Protein AF-A0A916U3W5-F1 (afdb_monomer_lite)

Radius of gyration: 38.86 Å; chains: 1; bounding box: 84×56×97 Å

Organism: NCBI:txid1494448

Foldseek 3Di:
DLVVLCVVLVVDDPPDDDDPVSSVVLVVLLLVVLVVCCVVVLAVDNDPVPDDPQLVVLSSQLSNLVCQVVVVHDRDVVSNVVSSVSSSLVRLLPVQPDNFLLNLLQVVCVVVVNHDPVRGSVNLVVLLVVLLVVCVVQQLANQPDRVSDDPQLSVLSSVSSNCVVPVVSDDPVNNVVSSVVSSVVRQVVQAPPDFLLNLLLVLCVVLVNNGSVSGSVVLQVLLVVQQVVCVVVVLDHAPHRVSDDPQLSVLSSLCSNCVVPVVSHDPVSNVVSSVSSSVVRVVVVVLVVLLLLLVCLVVVDDPVRSVVVDDVVVSQVSLVVLQVVLCVVLPFFDDPGPVSDDPVLVVLSSQLSNCVSVVNPVSVVVSSVVVNVVVVVDVPRDGDDDPVPDDDDPDDDDDDDD

pLDDT: mean 79.85, std 15.31, range [28.69, 97.62]

Sequence (402 aa):
MAAAALRDLLVLDAADTPAHEDMAVATARAGTVAAELVARRIWAAGDPDAIGDDCFEPFVAVVVEHLRAQFGGQDNPQARADAEGRLARIDRLSRGGTPGLAAAVLERLESLGLSTEALDATAIGAIVPQVLADLAARRIAAIAAEGAMSAAQRPHIVTLVAARAQPKAYDAAAIALVEGQLAELTRRDRTPASGLAKAVLERLDAAGAGTAAIDYAAVAGAVQGVLDELAARRIVAIADEAAVSGAQTPALVTLIAARMLPRAVDPAAVQAAEQALSDIARLDRSVATALVRGILGRLRLSYPQALAVADAQFVADAMQDILDDLSARLENVYIPDVDSVPQGWTAELTRFAAASIAGDRDGMAASERQFKLMAAKAPSLLPLEDPDGDRADPGGHFWDYR

Structure (mmCIF, N/CA/C/O backbone):
data_AF-A0A916U3W5-F1
#
_entry.id   AF-A0A916U3W5-F1
#
loop_
_atom_site.group_PDB
_atom_site.id
_atom_site.type_symbol
_atom_site.label_atom_id
_atom_site.label_alt_id
_atom_site.label_comp_id
_atom_site.label_asym_id
_atom_site.label_entity_id
_atom_site.label_seq_id
_atom_site.pdbx_PDB_ins_code
_atom_site.Cartn_x
_atom_site.Cartn_y
_atom_site.Cartn_z
_atom_site.occupancy
_atom_site.B_iso_or_equiv
_atom_site.auth_seq_id
_atom_site.auth_comp_id
_atom_site.auth_asym_id
_atom_site.auth_atom_id
_atom_site.pdbx_PDB_model_num
ATOM 1 N N . MET A 1 1 ? -8.343 0.272 41.793 1.00 83.38 1 MET A N 1
ATOM 2 C CA . MET A 1 1 ? -9.682 0.557 41.234 1.00 83.38 1 MET A CA 1
ATOM 3 C C . MET A 1 1 ? -10.682 0.988 42.317 1.00 83.38 1 MET A C 1
ATOM 5 O O . MET A 1 1 ? -11.069 2.146 42.281 1.00 83.38 1 MET A O 1
ATOM 9 N N . ALA A 1 2 ? -11.021 0.171 43.328 1.00 80.81 2 ALA A N 1
ATOM 10 C CA . ALA A 1 2 ? -12.025 0.534 44.353 1.00 80.81 2 ALA A CA 1
ATOM 11 C C . ALA A 1 2 ? -11.744 1.874 45.071 1.00 80.81 2 ALA A C 1
ATOM 13 O O . ALA A 1 2 ? -12.625 2.720 45.184 1.00 80.81 2 ALA A O 1
ATOM 14 N N . ALA A 1 3 ? -10.487 2.121 45.455 1.00 80.31 3 ALA A N 1
ATOM 15 C CA . ALA A 1 3 ? -10.082 3.396 46.052 1.00 80.31 3 ALA A CA 1
ATOM 16 C C . ALA A 1 3 ? -10.204 4.599 45.093 1.00 80.31 3 ALA A C 1
ATOM 18 O O . ALA A 1 3 ? -10.403 5.713 45.556 1.00 80.31 3 ALA A O 1
ATOM 19 N N . ALA A 1 4 ? -10.076 4.395 43.776 1.00 79.94 4 ALA A N 1
ATOM 20 C CA . ALA A 1 4 ? -10.269 5.460 42.789 1.00 79.94 4 ALA A CA 1
ATOM 21 C C . ALA A 1 4 ? -11.759 5.803 42.648 1.00 79.94 4 ALA A C 1
ATOM 23 O O . ALA A 1 4 ? -12.117 6.970 42.722 1.00 79.94 4 ALA A O 1
ATOM 24 N N . ALA A 1 5 ? -12.629 4.788 42.585 1.00 78.69 5 ALA A N 1
ATOM 25 C CA . ALA A 1 5 ? -14.077 4.995 42.551 1.00 78.69 5 ALA A CA 1
ATOM 26 C C . ALA A 1 5 ? -14.596 5.738 43.798 1.00 78.69 5 ALA A C 1
ATOM 28 O O . ALA A 1 5 ? -15.415 6.643 43.682 1.00 78.69 5 ALA A O 1
ATOM 29 N N . LEU A 1 6 ? -14.094 5.404 44.994 1.00 82.06 6 LEU A N 1
ATOM 30 C CA . LEU A 1 6 ? -14.481 6.101 46.230 1.00 82.06 6 LEU A CA 1
ATOM 31 C C . LEU A 1 6 ? -14.012 7.566 46.271 1.00 82.06 6 LEU A C 1
ATOM 33 O O . LEU A 1 6 ? -14.724 8.413 46.809 1.00 82.06 6 LEU A O 1
ATOM 37 N N . ARG A 1 7 ? -12.849 7.881 45.681 1.00 83.69 7 ARG A N 1
ATOM 38 C CA . ARG A 1 7 ? -12.382 9.271 45.531 1.00 83.69 7 ARG A CA 1
ATOM 39 C C . ARG A 1 7 ? -13.245 10.055 44.545 1.00 83.69 7 ARG A C 1
ATOM 41 O O . ARG A 1 7 ? -13.630 11.178 44.850 1.00 83.69 7 ARG A O 1
ATOM 48 N N . ASP A 1 8 ? -13.596 9.457 43.409 1.00 79.62 8 ASP A N 1
ATOM 49 C CA . ASP A 1 8 ? -14.432 10.105 42.387 1.00 79.62 8 ASP A CA 1
ATOM 50 C C . ASP A 1 8 ? -15.873 10.345 42.867 1.00 79.62 8 ASP A C 1
ATOM 52 O O . ASP A 1 8 ? -16.529 11.291 42.434 1.00 79.62 8 ASP A O 1
ATOM 56 N N . LEU A 1 9 ? -16.358 9.539 43.817 1.00 77.88 9 LEU A N 1
ATOM 57 C CA . LEU A 1 9 ? -17.631 9.761 44.510 1.00 77.88 9 LEU A CA 1
ATOM 58 C C . LEU A 1 9 ? -17.597 10.926 45.515 1.00 77.88 9 LEU A C 1
ATOM 60 O O . LEU A 1 9 ? -18.638 11.233 46.095 1.00 77.88 9 LEU A O 1
ATOM 64 N N . LEU A 1 10 ? -16.439 11.567 45.732 1.00 76.00 10 LEU A N 1
ATOM 65 C CA . LEU A 1 10 ? -16.220 12.615 46.741 1.00 76.00 10 LEU A CA 1
ATOM 66 C C . LEU A 1 10 ? -16.560 12.168 48.175 1.00 76.00 10 LEU A C 1
ATOM 68 O O . LEU A 1 10 ? -16.866 12.990 49.035 1.00 76.00 10 LEU A O 1
ATOM 72 N N . VAL A 1 11 ? -16.511 10.860 48.441 1.00 64.62 11 VAL A N 1
ATOM 73 C CA . VAL A 1 11 ? -16.729 10.282 49.780 1.00 64.62 11 VAL A CA 1
ATOM 74 C C . VAL A 1 11 ? -15.457 10.389 50.636 1.00 64.62 11 VAL A C 1
ATOM 76 O O . VAL A 1 11 ? -15.516 10.265 51.855 1.00 64.62 11 VAL A O 1
ATOM 79 N N . LEU A 1 12 ? -14.310 10.653 50.004 1.00 63.59 12 LEU A N 1
ATOM 80 C CA . LEU A 1 12 ? -13.001 10.807 50.636 1.00 63.59 12 LEU A CA 1
ATOM 81 C C . LEU A 1 12 ? -12.312 12.064 50.107 1.00 63.59 12 LEU A C 1
ATOM 83 O O . LEU A 1 12 ? -12.302 12.292 48.894 1.00 63.59 12 LEU A O 1
ATOM 87 N N . ASP A 1 13 ? -11.669 12.826 50.992 1.00 58.72 13 ASP A N 1
ATOM 88 C CA . ASP A 1 13 ? -10.701 13.834 50.566 1.00 58.72 13 ASP A CA 1
ATOM 89 C C . ASP A 1 13 ? -9.473 13.151 49.938 1.00 58.72 13 ASP A C 1
ATOM 91 O O . ASP A 1 13 ? -9.160 11.991 50.213 1.00 58.72 13 ASP A O 1
ATOM 95 N N . ALA A 1 14 ? -8.723 13.878 49.102 1.00 58.94 14 ALA A N 1
ATOM 96 C CA . ALA A 1 14 ? -7.578 13.328 48.363 1.00 58.94 14 ALA A CA 1
ATOM 97 C C . ALA A 1 14 ? -6.478 12.701 49.255 1.00 58.94 14 ALA A C 1
ATOM 99 O O . ALA A 1 14 ? -5.649 11.943 48.749 1.00 58.94 14 ALA A O 1
ATOM 100 N N . ALA A 1 15 ? -6.465 13.017 50.556 1.00 61.41 15 ALA A N 1
ATOM 101 C CA . ALA A 1 15 ? -5.512 12.514 51.545 1.00 61.41 15 ALA A CA 1
ATOM 102 C C . ALA A 1 15 ? -6.074 11.416 52.471 1.00 61.41 15 ALA A C 1
ATOM 104 O O . ALA A 1 15 ? -5.302 10.822 53.228 1.00 61.41 15 ALA A O 1
ATOM 105 N N . ASP A 1 16 ? -7.377 11.124 52.418 1.00 75.19 16 ASP A N 1
ATOM 106 C CA . ASP A 1 16 ? -8.008 10.193 53.351 1.00 75.19 16 ASP A CA 1
ATOM 107 C C . ASP A 1 16 ? -7.876 8.735 52.905 1.00 75.19 16 ASP A C 1
ATOM 109 O O . ASP A 1 16 ? -7.964 8.383 51.724 1.00 75.19 16 ASP A O 1
ATOM 113 N N . THR A 1 17 ? -7.666 7.856 53.888 1.00 76.19 17 THR A N 1
ATOM 114 C CA . THR A 1 17 ? -7.691 6.411 53.659 1.00 76.19 17 THR A CA 1
ATOM 115 C C . THR A 1 17 ? -9.141 5.931 53.745 1.00 76.19 17 THR A C 1
ATOM 117 O O . THR A 1 17 ? -9.770 6.148 54.782 1.00 76.19 17 THR A O 1
ATOM 120 N N . PRO A 1 18 ? -9.674 5.268 52.703 1.00 77.94 18 PRO A N 1
ATOM 121 C CA . PRO A 1 18 ? -11.016 4.701 52.737 1.00 77.94 18 PRO A CA 1
ATOM 122 C C . PRO A 1 18 ? -11.234 3.806 53.961 1.00 77.94 18 PRO A C 1
ATOM 124 O O . PRO A 1 18 ? -10.348 3.018 54.312 1.00 77.94 18 PRO A O 1
ATOM 127 N N . ALA A 1 19 ? -12.427 3.844 54.559 1.00 84.44 19 ALA A N 1
ATOM 128 C CA . ALA A 1 19 ? -12.794 2.835 55.543 1.00 84.44 19 ALA A CA 1
ATOM 129 C C . ALA A 1 19 ? -12.775 1.440 54.892 1.00 84.44 19 ALA A C 1
ATOM 131 O O . ALA A 1 19 ? -13.140 1.261 53.726 1.00 84.44 19 ALA A O 1
ATOM 132 N N . HIS A 1 20 ? -12.348 0.430 55.653 1.00 85.19 20 HIS A N 1
ATOM 133 C CA . HIS A 1 20 ? -12.257 -0.947 55.158 1.00 85.19 20 HIS A CA 1
ATOM 134 C C . HIS A 1 20 ? -13.612 -1.469 54.646 1.00 85.19 20 HIS A C 1
ATOM 136 O O . HIS A 1 20 ? -13.668 -2.197 53.655 1.00 85.19 20 HIS A O 1
ATOM 142 N N . GLU A 1 21 ? -14.706 -1.077 55.301 1.00 85.88 21 GLU A N 1
ATOM 143 C CA . GLU A 1 21 ? -16.070 -1.447 54.911 1.00 85.88 21 GLU A CA 1
ATOM 144 C C . GLU A 1 21 ? -16.449 -0.860 53.542 1.00 85.88 21 GLU A C 1
ATOM 146 O O . GLU A 1 21 ? -16.897 -1.603 52.666 1.00 85.88 21 GLU A O 1
ATOM 151 N N . ASP A 1 22 ? -16.166 0.422 53.300 1.00 85.62 22 ASP A N 1
ATOM 152 C CA . ASP A 1 22 ? -16.447 1.084 52.017 1.00 85.62 22 ASP A CA 1
ATOM 153 C C . ASP A 1 22 ? -15.633 0.473 50.869 1.00 85.62 22 ASP A C 1
ATOM 155 O O . ASP A 1 22 ? -16.146 0.258 49.768 1.00 85.62 22 ASP A O 1
ATOM 159 N N . MET A 1 23 ? -14.371 0.118 51.131 1.00 87.00 23 MET A N 1
ATOM 160 C CA . MET A 1 23 ? -13.519 -0.585 50.165 1.00 87.00 23 MET A CA 1
ATOM 161 C C . MET A 1 23 ? -14.067 -1.958 49.799 1.00 87.00 23 MET A C 1
ATOM 163 O O . MET A 1 23 ? -14.039 -2.332 48.623 1.00 87.00 23 MET A O 1
ATOM 167 N N . ALA A 1 24 ? -14.570 -2.709 50.781 1.00 88.50 24 ALA A N 1
ATOM 168 C CA . ALA A 1 24 ? -15.181 -4.010 50.540 1.00 88.50 24 ALA A CA 1
ATOM 169 C C . ALA A 1 24 ? -16.447 -3.873 49.676 1.00 88.50 24 ALA A C 1
ATOM 171 O O . ALA A 1 24 ? -16.615 -4.626 48.714 1.00 88.50 24 ALA A O 1
ATOM 172 N N . VAL A 1 25 ? -17.288 -2.868 49.954 1.00 89.81 25 VAL A N 1
ATOM 173 C CA . VAL A 1 25 ? -18.490 -2.564 49.158 1.00 89.81 25 VAL A CA 1
ATOM 174 C C . VAL A 1 25 ? -18.124 -2.184 47.721 1.00 89.81 25 VAL A C 1
ATOM 176 O O . VAL A 1 25 ? -18.669 -2.764 46.778 1.00 89.81 25 VAL A O 1
ATOM 179 N N . ALA A 1 26 ? -17.174 -1.264 47.533 1.00 89.62 26 ALA A N 1
ATOM 180 C CA . ALA A 1 26 ? -16.747 -0.824 46.206 1.00 89.62 26 ALA A CA 1
ATOM 181 C C . ALA A 1 26 ? -16.114 -1.963 45.388 1.00 89.62 26 ALA A C 1
ATOM 183 O O . ALA A 1 26 ? -16.404 -2.108 44.201 1.00 89.62 26 ALA A O 1
ATOM 184 N N . THR A 1 27 ? -15.309 -2.817 46.027 1.00 91.69 27 THR A N 1
ATOM 185 C CA . THR A 1 27 ? -14.685 -3.986 45.383 1.00 91.69 27 THR A CA 1
ATOM 186 C C . THR A 1 27 ? -15.734 -5.008 44.942 1.00 91.69 27 THR A C 1
ATOM 188 O O . THR A 1 27 ? -15.736 -5.437 43.788 1.00 91.69 27 THR A O 1
ATOM 191 N N . ALA A 1 28 ? -16.678 -5.358 45.822 1.00 91.88 28 ALA A N 1
ATOM 192 C CA . ALA A 1 28 ? -17.758 -6.286 45.489 1.00 91.88 28 ALA A CA 1
ATOM 193 C C . ALA A 1 28 ? -18.651 -5.746 44.359 1.00 91.88 28 ALA A C 1
ATOM 195 O O . ALA A 1 28 ? -19.045 -6.488 43.451 1.00 91.88 28 ALA A O 1
ATOM 196 N N . ARG A 1 29 ? -18.940 -4.436 44.378 1.00 93.62 29 ARG A N 1
ATOM 197 C CA . ARG A 1 29 ? -19.713 -3.796 43.313 1.00 93.62 29 ARG A CA 1
ATOM 198 C C . ARG A 1 29 ? -18.967 -3.828 41.989 1.00 93.62 29 ARG A C 1
ATOM 200 O O . ARG A 1 29 ? -19.578 -4.184 40.990 1.00 93.62 29 ARG A O 1
ATOM 207 N N . ALA A 1 30 ? -17.678 -3.511 41.975 1.00 91.94 30 ALA A N 1
ATOM 208 C CA . ALA A 1 30 ? -16.881 -3.558 40.758 1.00 91.94 30 ALA A CA 1
ATOM 209 C C . ALA A 1 30 ? -16.848 -4.957 40.128 1.00 91.94 30 ALA A C 1
ATOM 211 O O . ALA A 1 30 ? -17.018 -5.074 38.919 1.00 91.94 30 ALA A O 1
ATOM 212 N N . GLY A 1 31 ? -16.728 -6.019 40.936 1.00 92.12 31 GLY A N 1
ATOM 213 C CA . GLY A 1 31 ? -16.844 -7.397 40.443 1.00 92.12 31 GLY A CA 1
ATOM 214 C C . GLY A 1 31 ? -18.211 -7.694 39.817 1.00 92.12 31 GLY A C 1
ATOM 215 O O . GLY A 1 31 ? -18.292 -8.310 38.757 1.00 92.12 31 GLY A O 1
ATOM 216 N N . THR A 1 32 ? -19.289 -7.192 40.427 1.00 93.56 32 THR A N 1
ATOM 217 C CA . THR A 1 32 ? -20.652 -7.331 39.882 1.00 93.56 32 THR A CA 1
ATOM 218 C C . THR A 1 32 ? -20.805 -6.577 38.558 1.00 93.56 32 THR A C 1
ATOM 220 O O . THR A 1 32 ? -21.295 -7.141 37.585 1.00 93.56 32 THR A O 1
ATOM 223 N N . VAL A 1 33 ? -20.332 -5.330 38.497 1.00 93.81 33 VAL A N 1
ATOM 224 C CA . VAL A 1 33 ? -20.373 -4.490 37.290 1.00 93.81 33 VAL A CA 1
ATOM 225 C C . VAL A 1 33 ? -19.563 -5.121 36.160 1.00 93.81 33 VAL A C 1
ATOM 227 O O . VAL A 1 33 ? -20.058 -5.209 35.043 1.00 93.81 33 VAL A O 1
ATOM 230 N N . ALA A 1 34 ? -18.359 -5.626 36.433 1.00 92.88 34 ALA A N 1
ATOM 231 C CA . ALA A 1 34 ? -17.567 -6.340 35.433 1.00 92.88 34 ALA A CA 1
ATOM 232 C C . ALA A 1 34 ? -18.332 -7.545 34.859 1.00 92.88 34 ALA A C 1
ATOM 234 O O . ALA A 1 34 ? -18.436 -7.686 33.641 1.00 92.88 34 ALA A O 1
ATOM 235 N N . ALA A 1 35 ? -18.946 -8.367 35.717 1.00 91.44 35 ALA A N 1
ATOM 236 C CA . ALA A 1 35 ? -19.753 -9.504 35.278 1.00 91.44 35 ALA A CA 1
ATOM 237 C C . ALA A 1 35 ? -20.972 -9.079 34.434 1.00 91.44 35 ALA A C 1
ATOM 239 O O . ALA A 1 35 ? -21.281 -9.722 33.428 1.00 91.44 35 ALA A O 1
ATOM 240 N N . GLU A 1 36 ? -21.645 -7.984 34.799 1.00 93.25 36 GLU A N 1
ATOM 241 C CA . GLU A 1 36 ? -22.761 -7.416 34.032 1.00 93.25 36 GLU A CA 1
ATOM 242 C C . GLU A 1 36 ? -22.315 -6.892 32.658 1.00 93.25 36 GLU A C 1
ATOM 244 O O . GLU A 1 36 ? -22.971 -7.168 31.649 1.00 93.25 36 GLU A O 1
ATOM 249 N N . LEU A 1 37 ? -21.186 -6.180 32.593 1.00 93.25 37 LEU A N 1
ATOM 250 C CA . LEU A 1 37 ? -20.614 -5.669 31.345 1.00 93.25 37 LEU A CA 1
ATOM 251 C C . LEU A 1 37 ? -20.205 -6.809 30.402 1.00 93.25 37 LEU A C 1
ATOM 253 O O . LEU A 1 37 ? -20.491 -6.734 29.204 1.00 93.25 37 LEU A O 1
ATOM 257 N N . VAL A 1 38 ? -19.619 -7.889 30.932 1.00 90.31 38 VAL A N 1
ATOM 258 C CA . VAL A 1 38 ? -19.312 -9.112 30.168 1.00 90.31 38 VAL A CA 1
ATOM 259 C C . VAL A 1 38 ? -20.588 -9.773 29.654 1.00 90.31 38 VAL A C 1
ATOM 261 O O . VAL A 1 38 ? -20.679 -10.101 28.470 1.00 90.31 38 VAL A O 1
ATOM 264 N N . ALA A 1 39 ? -21.606 -9.934 30.506 1.00 89.06 39 ALA A N 1
ATOM 265 C CA . ALA A 1 39 ? -22.880 -10.540 30.117 1.00 89.06 39 ALA A CA 1
ATOM 266 C C . ALA A 1 39 ? -23.584 -9.746 29.002 1.00 89.06 39 ALA A C 1
ATOM 268 O O . ALA A 1 39 ? -24.162 -10.332 28.084 1.00 89.06 39 ALA A O 1
ATOM 269 N N . ARG A 1 40 ? -23.482 -8.412 29.045 1.00 90.50 40 ARG A N 1
ATOM 270 C CA . ARG A 1 40 ? -23.988 -7.489 28.017 1.00 90.50 40 ARG A CA 1
ATOM 271 C C . ARG A 1 40 ? -23.052 -7.342 26.811 1.00 90.50 40 ARG A C 1
ATOM 273 O O . ARG A 1 40 ? -23.409 -6.641 25.871 1.00 90.50 40 ARG A O 1
ATOM 280 N N . ARG A 1 41 ? -21.893 -8.014 26.808 1.00 84.31 41 ARG A N 1
ATOM 281 C CA . ARG A 1 41 ? -20.854 -7.971 25.758 1.00 84.31 41 ARG A CA 1
ATOM 282 C C . ARG A 1 41 ? -20.244 -6.585 25.512 1.00 84.31 41 ARG A C 1
ATOM 284 O O . ARG A 1 41 ? -19.716 -6.336 24.427 1.00 84.31 41 ARG A O 1
ATOM 291 N N . ILE A 1 42 ? -20.292 -5.714 26.514 1.00 85.56 42 ILE A N 1
ATOM 292 C CA . ILE A 1 42 ? -19.732 -4.356 26.464 1.00 85.56 42 ILE A CA 1
ATOM 293 C C . ILE A 1 42 ? -18.216 -4.400 26.649 1.00 85.56 42 ILE A C 1
ATOM 295 O O . ILE A 1 42 ? -17.491 -3.686 25.970 1.00 85.56 42 ILE A O 1
ATOM 299 N N . TRP A 1 43 ? -17.730 -5.263 27.536 1.00 86.94 43 TRP A N 1
ATOM 300 C CA . TRP A 1 43 ? -16.313 -5.382 27.859 1.00 86.94 43 TRP A CA 1
ATOM 301 C C . TRP A 1 43 ? -15.972 -6.856 28.071 1.00 86.94 43 TRP A C 1
ATOM 303 O O . TRP A 1 43 ? -16.731 -7.565 28.728 1.00 86.94 43 TRP A O 1
ATOM 313 N N . ALA A 1 44 ? -14.898 -7.349 27.452 1.00 80.81 44 ALA A N 1
ATOM 314 C CA . ALA A 1 44 ? -14.602 -8.781 27.412 1.00 80.81 44 ALA A CA 1
ATOM 315 C C . ALA A 1 44 ? -13.775 -9.272 28.611 1.00 80.81 44 ALA A C 1
ATOM 317 O O . ALA A 1 44 ? -13.768 -10.473 28.894 1.00 80.81 44 ALA A O 1
ATOM 318 N N . ALA A 1 45 ? -13.084 -8.376 29.318 1.00 78.81 45 ALA A N 1
ATOM 319 C CA . ALA A 1 45 ? -12.352 -8.744 30.522 1.00 78.81 45 ALA A CA 1
ATOM 320 C C . ALA A 1 45 ? -13.329 -8.898 31.698 1.00 78.81 45 ALA A C 1
ATOM 322 O O . ALA A 1 45 ? -14.004 -7.962 32.106 1.00 78.81 45 ALA A O 1
ATOM 323 N N . GLY A 1 46 ? -13.426 -10.121 32.222 1.00 74.62 46 GLY A N 1
ATOM 324 C CA . GLY A 1 46 ? -14.271 -10.436 33.379 1.00 74.62 46 GLY A CA 1
ATOM 325 C C . GLY A 1 46 ? -13.594 -10.235 34.729 1.00 74.62 46 GLY A C 1
ATOM 326 O O . GLY A 1 46 ? -14.255 -10.386 35.752 1.00 74.62 46 GLY A O 1
ATOM 327 N N . ASP A 1 47 ? -12.301 -9.911 34.731 1.00 82.50 47 ASP A N 1
ATOM 328 C CA . ASP A 1 47 ? -11.515 -9.691 35.940 1.00 82.50 47 ASP A CA 1
ATOM 329 C C . ASP A 1 47 ? -11.227 -8.185 36.130 1.00 82.50 47 ASP A C 1
ATOM 331 O O . ASP A 1 47 ? -10.486 -7.603 35.329 1.00 82.50 47 ASP A O 1
ATOM 335 N N . PRO A 1 48 ? -11.790 -7.542 37.174 1.00 79.31 48 PRO A N 1
ATOM 336 C CA . PRO A 1 48 ? -11.530 -6.140 37.499 1.00 79.31 48 PRO A CA 1
ATOM 337 C C . PRO A 1 48 ? -10.083 -5.832 37.906 1.00 79.31 48 PRO A C 1
ATOM 339 O O . PRO A 1 48 ? -9.724 -4.655 37.986 1.00 79.31 48 PRO A O 1
ATOM 342 N N . ASP A 1 49 ? -9.266 -6.847 38.192 1.00 79.44 49 ASP A N 1
ATOM 343 C CA . ASP A 1 49 ? -7.851 -6.677 38.533 1.00 79.44 49 ASP A CA 1
ATOM 344 C C . ASP A 1 49 ? -6.936 -6.779 37.298 1.00 79.44 49 ASP A C 1
ATOM 346 O O . ASP A 1 49 ? -5.781 -6.356 37.346 1.00 79.44 49 ASP A O 1
ATOM 350 N N . ALA A 1 50 ? -7.456 -7.265 36.165 1.00 81.31 50 ALA A N 1
ATOM 351 C CA . ALA A 1 50 ? -6.729 -7.417 34.900 1.00 81.31 50 ALA A CA 1
ATOM 352 C C . ALA A 1 50 ? -7.040 -6.302 33.877 1.00 81.31 50 ALA A C 1
ATOM 354 O O . ALA A 1 50 ? -6.920 -6.498 32.665 1.00 81.31 50 ALA A O 1
ATOM 355 N N . ILE A 1 51 ? -7.478 -5.133 34.349 1.00 83.88 51 ILE A N 1
ATOM 356 C CA . ILE A 1 51 ? -7.879 -4.007 33.495 1.00 83.88 51 ILE A CA 1
ATOM 357 C C . ILE A 1 51 ? -6.639 -3.341 32.903 1.00 83.88 51 ILE A C 1
ATOM 359 O O . ILE A 1 51 ? -5.765 -2.894 33.640 1.00 83.88 51 ILE A O 1
ATOM 363 N N . GLY A 1 52 ? -6.577 -3.239 31.573 1.00 82.94 52 GLY A N 1
ATOM 364 C CA . GLY A 1 52 ? -5.552 -2.432 30.908 1.00 82.94 52 GLY A CA 1
ATOM 365 C C . GLY A 1 52 ? -5.732 -0.940 31.201 1.00 82.94 52 GLY A C 1
ATOM 366 O O . GLY A 1 52 ? -6.863 -0.482 31.355 1.00 82.94 52 GLY A O 1
ATOM 367 N N . ASP A 1 53 ? -4.636 -0.180 31.233 1.00 84.31 53 ASP A N 1
ATOM 368 C CA . ASP A 1 53 ? -4.631 1.240 31.628 1.00 84.31 53 ASP A CA 1
ATOM 369 C C . ASP A 1 53 ? -5.689 2.081 30.889 1.00 84.31 53 ASP A C 1
ATOM 371 O O . ASP A 1 53 ? -6.409 2.860 31.515 1.00 84.31 53 ASP A O 1
ATOM 375 N N . ASP A 1 54 ? -5.871 1.849 29.585 1.00 83.69 54 ASP A N 1
ATOM 376 C CA . ASP A 1 54 ? -6.861 2.559 28.761 1.00 83.69 54 ASP A CA 1
ATOM 377 C C . ASP A 1 54 ? -8.312 2.301 29.211 1.00 83.69 54 ASP A C 1
ATOM 379 O O . ASP A 1 54 ? -9.176 3.168 29.095 1.00 83.69 54 ASP A O 1
ATOM 383 N N . CYS A 1 55 ? -8.598 1.111 29.748 1.00 88.56 55 CYS A N 1
ATOM 384 C CA . CYS A 1 55 ? -9.923 0.729 30.240 1.00 88.56 55 CYS A CA 1
ATOM 385 C C . CYS A 1 55 ? -10.179 1.186 31.683 1.00 88.56 55 CYS A C 1
ATOM 387 O O . CYS A 1 55 ? -11.326 1.153 32.132 1.00 88.56 55 CYS A O 1
ATOM 389 N N . PHE A 1 56 ? -9.140 1.592 32.422 1.00 90.19 56 PHE A N 1
ATOM 390 C CA . PHE A 1 56 ? -9.239 1.856 33.856 1.00 90.19 56 PHE A CA 1
ATOM 391 C C . PHE A 1 56 ? -10.180 3.023 34.172 1.00 90.19 56 PHE A C 1
ATOM 393 O O . PHE A 1 56 ? -11.104 2.862 34.968 1.00 90.19 56 PHE A O 1
ATOM 400 N N . GLU A 1 57 ? -9.981 4.182 33.540 1.00 93.62 57 GLU A N 1
ATOM 401 C CA . GLU A 1 57 ? -10.789 5.386 33.794 1.00 93.62 57 GLU A CA 1
ATOM 402 C C . GLU A 1 57 ? -12.268 5.202 33.392 1.00 93.62 57 GLU A C 1
ATOM 404 O O . GLU A 1 57 ? -13.141 5.434 34.234 1.00 93.62 57 GLU A O 1
ATOM 409 N N . PRO A 1 58 ? -12.595 4.666 32.198 1.00 92.69 58 PRO A N 1
ATOM 410 C CA . PRO A 1 58 ? -13.978 4.365 31.833 1.00 92.69 58 PRO A CA 1
ATOM 411 C C . PRO A 1 58 ? -14.647 3.335 32.752 1.00 92.69 58 PRO A C 1
ATOM 413 O O . PRO A 1 58 ? -15.816 3.499 33.099 1.00 92.69 58 PRO A O 1
ATOM 416 N N . PHE A 1 59 ? -13.924 2.298 33.189 1.00 93.88 59 PHE A N 1
ATOM 417 C CA . PHE A 1 59 ? -14.467 1.304 34.118 1.00 93.88 59 PHE A CA 1
ATOM 418 C C . PHE A 1 59 ? -14.750 1.892 35.498 1.00 93.88 59 PHE A C 1
ATOM 420 O O . PHE A 1 59 ? -15.833 1.669 36.043 1.00 93.88 59 PHE A O 1
ATOM 427 N N . VAL A 1 60 ? -13.825 2.688 36.043 1.00 93.56 60 VAL A N 1
ATOM 428 C CA . VAL A 1 60 ? -14.041 3.398 37.311 1.00 93.56 60 VAL A CA 1
ATOM 429 C C . VAL A 1 60 ? -15.285 4.282 37.221 1.00 93.56 60 VAL A C 1
ATOM 431 O O . VAL A 1 60 ? -16.120 4.211 38.119 1.00 93.56 60 VAL A O 1
ATOM 434 N N . ALA A 1 61 ? -15.479 5.018 36.123 1.00 93.31 61 ALA A N 1
ATOM 435 C CA . ALA A 1 61 ? -16.669 5.847 35.928 1.00 93.31 61 ALA A CA 1
ATOM 436 C C . ALA A 1 61 ? -17.982 5.035 35.949 1.00 93.31 61 ALA A C 1
ATOM 438 O O . ALA A 1 61 ? -18.950 5.453 36.584 1.00 93.31 61 ALA A O 1
ATOM 439 N N . VAL A 1 62 ? -18.027 3.846 35.331 1.00 94.62 62 VAL A N 1
ATOM 440 C CA . VAL A 1 62 ? -19.212 2.965 35.409 1.00 94.62 62 VAL A CA 1
ATOM 441 C C . VAL A 1 62 ? -19.455 2.485 36.847 1.00 94.62 62 VAL A C 1
ATOM 443 O O . VAL A 1 62 ? -20.591 2.505 37.327 1.00 94.62 62 VAL A O 1
ATOM 446 N N . VAL A 1 63 ? -18.398 2.084 37.564 1.00 94.06 63 VAL A N 1
ATOM 447 C CA . VAL A 1 63 ? -18.499 1.635 38.964 1.00 94.06 63 VAL A CA 1
ATOM 448 C C . VAL A 1 63 ? -18.989 2.763 39.879 1.00 94.06 63 VAL A C 1
ATOM 450 O O . VAL A 1 63 ? -19.857 2.524 40.719 1.00 94.06 63 VAL A O 1
ATOM 453 N N . VAL A 1 64 ? -18.483 3.985 39.693 1.00 94.62 64 VAL A N 1
ATOM 454 C CA . VAL A 1 64 ? -18.913 5.197 40.410 1.00 94.62 64 VAL A CA 1
ATOM 455 C C . VAL A 1 64 ? -20.415 5.409 40.254 1.00 94.62 64 VAL A C 1
ATOM 457 O O . VAL A 1 64 ? -21.123 5.516 41.255 1.00 94.62 64 VAL A O 1
ATOM 460 N N . GLU A 1 65 ? -20.932 5.394 39.025 1.00 94.56 65 GLU A N 1
ATOM 461 C CA . GLU A 1 65 ? -22.364 5.603 38.784 1.00 94.56 65 GLU A CA 1
ATOM 462 C C . GLU A 1 65 ? -23.235 4.507 39.425 1.00 94.56 65 GLU A C 1
ATOM 464 O O . GLU A 1 65 ? -24.291 4.803 39.984 1.00 94.56 65 GLU A O 1
ATOM 469 N N . HIS A 1 66 ? -22.766 3.255 39.474 1.00 92.38 66 HIS A N 1
ATOM 470 C CA . HIS A 1 66 ? -23.463 2.184 40.198 1.00 92.38 66 HIS A CA 1
ATOM 471 C C . HIS A 1 66 ? -23.423 2.312 41.728 1.00 92.38 66 HIS A C 1
ATOM 473 O O . HIS A 1 66 ? -24.310 1.789 42.409 1.00 92.38 66 HIS A O 1
ATOM 479 N N . LEU A 1 67 ? -22.406 2.974 42.279 1.00 92.81 67 LEU A N 1
ATOM 480 C CA . LEU A 1 67 ? -22.249 3.188 43.717 1.00 92.81 67 LEU A CA 1
ATOM 481 C C . LEU A 1 67 ? -22.954 4.458 44.210 1.00 92.81 67 LEU A C 1
ATOM 483 O O . LEU A 1 67 ? -23.311 4.516 45.386 1.00 92.81 67 LEU A O 1
ATOM 487 N N . ARG A 1 68 ? -23.220 5.445 43.342 1.00 91.69 68 ARG A N 1
ATOM 488 C CA . ARG A 1 68 ? -23.787 6.753 43.728 1.00 91.69 68 ARG A CA 1
ATOM 489 C C . ARG A 1 68 ? -24.967 6.669 44.690 1.00 91.69 68 ARG A C 1
ATOM 491 O O . ARG A 1 68 ? -24.943 7.322 45.728 1.00 91.69 68 ARG A O 1
ATOM 498 N N . ALA A 1 69 ? -25.974 5.851 44.379 1.00 87.62 69 ALA A N 1
ATOM 499 C CA . ALA A 1 69 ? -27.179 5.744 45.204 1.00 87.62 69 ALA A CA 1
ATOM 500 C C . ALA A 1 69 ? -26.890 5.216 46.623 1.00 87.62 69 ALA A C 1
ATOM 502 O O . ALA A 1 69 ? -27.559 5.612 47.575 1.00 87.62 69 ALA A O 1
ATOM 503 N N . GLN A 1 70 ? -25.888 4.343 46.779 1.00 88.25 70 GLN A N 1
ATOM 504 C CA . GLN A 1 70 ? -25.488 3.803 48.084 1.00 88.25 70 GLN A CA 1
ATOM 505 C C . GLN A 1 70 ? -24.748 4.839 48.940 1.00 88.25 70 GLN A C 1
ATOM 507 O O . GLN A 1 70 ? -24.827 4.773 50.162 1.00 88.25 70 GLN A O 1
ATOM 512 N N . PHE A 1 71 ? -24.103 5.820 48.306 1.00 88.44 71 PHE A N 1
ATOM 513 C CA . PHE A 1 71 ? -23.369 6.906 48.962 1.00 88.44 71 PHE A CA 1
ATOM 514 C C . PHE A 1 71 ? -24.124 8.250 48.932 1.00 88.44 71 PHE A C 1
ATOM 516 O O . PHE A 1 71 ? -23.526 9.315 49.053 1.00 88.44 71 PHE A O 1
ATOM 523 N N . GLY A 1 72 ? -25.454 8.223 48.779 1.00 89.06 72 GLY A N 1
ATOM 524 C CA . GLY A 1 72 ? -26.311 9.413 48.887 1.00 89.06 72 GLY A CA 1
ATOM 525 C C . GLY A 1 72 ? -26.333 10.336 47.660 1.00 89.06 72 GLY A C 1
ATOM 526 O O . GLY A 1 72 ? -26.964 11.392 47.706 1.00 89.06 72 GLY A O 1
ATOM 527 N N . GLY A 1 73 ? -25.686 9.950 46.558 1.00 88.69 73 GLY A N 1
ATOM 528 C CA . GLY A 1 73 ? -25.722 10.662 45.281 1.00 88.69 73 GLY A CA 1
ATOM 529 C C . GLY A 1 73 ? -26.933 10.297 44.411 1.00 88.69 73 GLY A C 1
ATOM 530 O O . GLY A 1 73 ? -27.556 9.248 44.575 1.00 88.69 73 GLY A O 1
ATOM 531 N N . GLN A 1 74 ? -27.253 11.157 43.439 1.00 90.38 74 GLN A N 1
ATOM 532 C CA . GLN A 1 74 ? -28.257 10.871 42.405 1.00 90.38 74 GLN A CA 1
ATOM 533 C C . GLN A 1 74 ? -27.632 10.090 41.239 1.00 90.38 74 GLN A C 1
ATOM 535 O O . GLN A 1 74 ? -26.593 10.507 40.718 1.00 90.38 74 GLN A O 1
ATOM 540 N N . ASP A 1 75 ? -28.279 8.993 40.825 1.00 88.00 75 ASP A N 1
ATOM 541 C CA . ASP A 1 75 ? -27.901 8.203 39.639 1.00 88.00 75 ASP A CA 1
ATOM 542 C C . ASP A 1 75 ? -27.893 9.091 38.385 1.00 88.00 75 ASP A C 1
ATOM 544 O O . ASP A 1 75 ? -28.855 9.827 38.138 1.00 88.00 75 ASP A O 1
ATOM 548 N N . ASN A 1 76 ? -26.818 9.028 37.595 1.00 91.56 76 ASN A N 1
ATOM 549 C CA . ASN A 1 76 ? -26.722 9.713 36.314 1.00 91.56 76 ASN A CA 1
ATOM 550 C C . ASN A 1 76 ? -26.667 8.684 35.168 1.00 91.56 76 ASN A C 1
ATOM 552 O O . ASN A 1 76 ? -25.584 8.268 34.740 1.00 91.56 76 ASN A O 1
ATOM 556 N N . PRO A 1 77 ? -27.829 8.288 34.610 1.00 91.44 77 PRO A N 1
ATOM 557 C CA . PRO A 1 77 ? -27.880 7.265 33.572 1.00 91.44 77 PRO A CA 1
ATOM 558 C C . PRO A 1 77 ? -27.138 7.664 32.293 1.00 91.44 77 PRO A C 1
ATOM 560 O O . PRO A 1 77 ? -26.636 6.779 31.604 1.00 91.44 77 PRO A O 1
ATOM 563 N N . GLN A 1 78 ? -27.029 8.964 31.994 1.00 91.38 78 GLN A N 1
ATOM 564 C CA . GLN A 1 78 ? -26.279 9.444 30.834 1.00 91.38 78 GLN A CA 1
ATOM 565 C C . GLN A 1 78 ? -24.773 9.245 31.028 1.00 91.38 78 GLN A C 1
ATOM 567 O O . GLN A 1 78 ? -24.124 8.689 30.151 1.00 91.38 78 GLN A O 1
ATOM 572 N N . ALA A 1 79 ? -24.226 9.623 32.189 1.00 90.00 79 ALA A N 1
ATOM 573 C CA . ALA A 1 79 ? -22.801 9.440 32.479 1.00 90.00 79 ALA A CA 1
ATOM 574 C C . ALA A 1 79 ? -22.394 7.959 32.451 1.00 90.00 79 ALA A C 1
ATOM 576 O O . ALA A 1 79 ? -21.348 7.613 31.899 1.00 90.00 79 ALA A O 1
ATOM 577 N N . ARG A 1 80 ? -23.256 7.076 32.976 1.00 93.38 80 ARG A N 1
ATOM 578 C CA . ARG A 1 80 ? -23.072 5.623 32.869 1.00 93.38 80 ARG A CA 1
ATOM 579 C C . ARG A 1 80 ? -23.068 5.165 31.412 1.00 93.38 80 ARG A C 1
ATOM 581 O O . ARG A 1 80 ? -22.156 4.446 31.021 1.00 93.38 80 ARG A O 1
ATOM 588 N N . ALA A 1 81 ? -24.046 5.589 30.609 1.00 90.56 81 ALA A N 1
ATOM 589 C CA . ALA A 1 81 ? -24.118 5.221 29.195 1.00 90.56 81 ALA A CA 1
ATOM 590 C C . ALA A 1 81 ? -22.891 5.713 28.402 1.00 90.56 81 ALA A C 1
ATOM 592 O O . ALA A 1 81 ? -22.354 4.970 27.582 1.00 90.56 81 ALA A O 1
ATOM 593 N N . ASP A 1 82 ? -22.404 6.924 28.684 1.00 88.56 82 ASP A N 1
ATOM 594 C CA . ASP A 1 82 ? -21.208 7.485 28.050 1.00 88.56 82 ASP A CA 1
ATOM 595 C C . ASP A 1 82 ? -19.948 6.680 28.419 1.00 88.56 82 ASP A C 1
ATOM 597 O O . ASP A 1 82 ? -19.129 6.369 27.551 1.00 88.56 82 ASP A O 1
ATOM 601 N N . ALA A 1 83 ? -19.793 6.303 29.693 1.00 91.62 83 ALA A N 1
ATOM 602 C CA . ALA A 1 83 ? -18.670 5.493 30.168 1.00 91.62 83 ALA A CA 1
ATOM 603 C C . ALA A 1 83 ? -18.710 4.051 29.625 1.00 91.62 83 ALA A C 1
ATOM 605 O O . ALA A 1 83 ? -17.687 3.543 29.159 1.00 91.62 83 ALA A O 1
ATOM 606 N N . GLU A 1 84 ? -19.888 3.418 29.595 1.00 93.88 84 GLU A N 1
ATOM 607 C CA . GLU A 1 84 ? -20.101 2.120 28.939 1.00 93.88 84 GLU A CA 1
ATOM 608 C C . GLU A 1 84 ? -19.773 2.192 27.440 1.00 93.88 84 GLU A C 1
ATOM 610 O O . GLU A 1 84 ? -19.117 1.297 26.907 1.00 93.88 84 GLU A O 1
ATOM 615 N N . GLY A 1 85 ? -20.157 3.279 26.762 1.00 88.12 85 GLY A N 1
ATOM 616 C CA . GLY A 1 85 ? -19.815 3.525 25.362 1.00 88.12 85 GLY A CA 1
ATOM 617 C C . GLY A 1 85 ? -18.306 3.651 25.129 1.00 88.12 85 GLY A C 1
ATOM 618 O O . GLY A 1 85 ? -17.783 3.088 24.163 1.00 88.12 85 GLY A O 1
ATOM 619 N N . ARG A 1 86 ? -17.580 4.327 26.033 1.00 88.06 86 ARG A N 1
ATOM 620 C CA . ARG A 1 86 ? -16.107 4.394 25.995 1.00 88.06 86 ARG A CA 1
ATOM 621 C C . ARG A 1 86 ? -15.473 3.012 26.170 1.00 88.06 86 ARG A C 1
ATOM 623 O O . ARG A 1 86 ? -14.599 2.663 25.380 1.00 88.06 86 ARG A O 1
ATOM 630 N N . LEU A 1 87 ? -15.935 2.213 27.135 1.00 89.88 87 LEU A N 1
ATOM 631 C CA . LEU A 1 87 ? -15.455 0.837 27.328 1.00 89.88 87 LEU A CA 1
ATOM 632 C C . LEU A 1 87 ? -15.707 -0.044 26.106 1.00 89.88 87 LEU A C 1
ATOM 634 O O . LEU A 1 87 ? -14.777 -0.687 25.627 1.00 89.88 87 LEU A O 1
ATOM 638 N N . ALA A 1 88 ? -16.931 -0.027 25.568 1.00 87.00 88 ALA A N 1
ATOM 639 C CA . ALA A 1 88 ? -17.290 -0.786 24.371 1.00 87.00 88 ALA A CA 1
ATOM 640 C C . ALA A 1 88 ? -16.378 -0.449 23.191 1.00 87.00 88 ALA A C 1
ATOM 642 O O . ALA A 1 88 ? -15.941 -1.331 22.451 1.00 87.00 88 ALA A O 1
ATOM 643 N N . ARG A 1 89 ? -16.068 0.841 23.025 1.00 82.88 89 ARG A N 1
ATOM 644 C CA . ARG A 1 89 ? -15.174 1.328 21.980 1.00 82.88 89 ARG A CA 1
ATOM 645 C C . ARG A 1 89 ? -13.757 0.795 22.156 1.00 82.88 89 ARG A C 1
ATOM 647 O O . ARG A 1 89 ? -13.200 0.287 21.185 1.00 82.88 89 ARG A O 1
ATOM 654 N N . ILE A 1 90 ? -13.192 0.905 23.358 1.00 84.69 90 ILE A N 1
ATOM 655 C CA . ILE A 1 90 ? -11.834 0.429 23.645 1.00 84.69 90 ILE A CA 1
ATOM 656 C C . ILE A 1 90 ? -11.771 -1.076 23.421 1.00 84.69 90 ILE A C 1
ATOM 658 O O . ILE A 1 90 ? -10.990 -1.530 22.596 1.00 84.69 90 ILE A O 1
ATOM 662 N N . ASP A 1 91 ? -12.671 -1.837 24.037 1.00 84.06 91 ASP A N 1
ATOM 663 C CA . ASP A 1 91 ? -12.713 -3.293 23.929 1.00 84.06 91 ASP A CA 1
ATOM 664 C C . ASP A 1 91 ? -12.842 -3.762 22.467 1.00 84.06 91 ASP A C 1
ATOM 666 O O . ASP A 1 91 ? -12.102 -4.642 22.021 1.00 84.06 91 ASP A O 1
ATOM 670 N N . ARG A 1 92 ? -13.698 -3.108 21.667 1.00 77.69 92 ARG A N 1
ATOM 671 C CA . ARG A 1 92 ? -13.831 -3.369 20.222 1.00 77.69 92 ARG A CA 1
ATOM 672 C C . ARG A 1 92 ? -12.519 -3.161 19.459 1.00 77.69 92 ARG A C 1
ATOM 674 O O . ARG A 1 92 ? -12.239 -3.922 18.532 1.00 77.69 92 ARG A O 1
ATOM 681 N N . LEU A 1 93 ? -11.737 -2.143 19.820 1.00 73.06 93 LEU A N 1
ATOM 682 C CA . LEU A 1 93 ? -10.431 -1.854 19.217 1.00 73.06 93 LEU A CA 1
ATOM 683 C C . LEU A 1 93 ? -9.338 -2.811 19.731 1.00 73.06 93 LEU A C 1
ATOM 685 O O . LEU A 1 93 ? -8.454 -3.192 18.966 1.00 73.06 93 LEU A O 1
ATOM 689 N N . SER A 1 94 ? -9.416 -3.247 20.991 1.00 70.50 94 SER A N 1
ATOM 690 C CA . SER A 1 94 ? -8.413 -4.090 21.656 1.00 70.50 94 SER A CA 1
ATOM 691 C C . SER A 1 94 ? -8.514 -5.577 21.310 1.00 70.50 94 SER A C 1
ATOM 693 O O . SER A 1 94 ? -7.486 -6.256 21.285 1.00 70.50 94 SER A O 1
ATOM 695 N N . ARG A 1 95 ? -9.717 -6.097 21.003 1.00 67.06 95 ARG A N 1
ATOM 696 C CA . ARG A 1 95 ? -9.970 -7.529 20.704 1.00 67.06 95 ARG A CA 1
ATOM 697 C C . ARG A 1 95 ? -9.139 -8.100 19.536 1.00 67.06 95 ARG A C 1
ATOM 699 O O . ARG A 1 95 ? -9.145 -9.311 19.342 1.00 67.06 95 ARG A O 1
ATOM 706 N N . GLY A 1 96 ? -8.421 -7.268 18.774 1.00 53.25 96 GLY A N 1
ATOM 707 C CA . GLY A 1 96 ? -7.572 -7.681 17.649 1.00 53.25 96 GLY A CA 1
ATOM 708 C C . GLY A 1 96 ? -6.063 -7.762 17.910 1.00 53.25 96 GLY A C 1
ATOM 709 O O . GLY A 1 96 ? -5.370 -8.330 17.074 1.00 53.25 96 GLY A O 1
ATOM 710 N N . GLY A 1 97 ? -5.549 -7.238 19.032 1.00 48.53 97 GLY A N 1
ATOM 711 C CA . GLY A 1 97 ? -4.109 -7.198 19.330 1.00 48.53 97 GLY A CA 1
ATOM 712 C C . GLY A 1 97 ? -3.290 -6.256 18.424 1.00 48.53 97 GLY A C 1
ATOM 713 O O . GLY A 1 97 ? -3.237 -6.425 17.211 1.00 48.53 97 GLY A O 1
ATOM 714 N N . THR A 1 98 ? -2.553 -5.316 19.038 1.00 48.81 98 THR A N 1
ATOM 715 C CA . THR A 1 98 ? -1.715 -4.265 18.398 1.00 48.81 98 THR A CA 1
ATOM 716 C C . THR A 1 98 ? -2.519 -3.261 17.540 1.00 48.81 98 THR A C 1
ATOM 718 O O . THR A 1 98 ? -3.455 -3.661 16.854 1.00 48.81 98 THR A O 1
ATOM 721 N N . PRO A 1 99 ? -2.186 -1.951 17.523 1.00 61.81 99 PRO A N 1
ATOM 722 C CA . PRO A 1 99 ? -2.789 -0.981 16.599 1.00 61.81 99 PRO A CA 1
ATOM 723 C C . PRO A 1 99 ? -2.429 -1.309 15.137 1.00 61.81 99 PRO A C 1
ATOM 725 O O . PRO A 1 99 ? -1.486 -0.779 14.547 1.00 61.81 99 PRO A O 1
ATOM 728 N N . GLY A 1 100 ? -3.178 -2.248 14.565 1.00 81.12 100 GLY A N 1
ATOM 729 C CA . GLY A 1 100 ? -3.083 -2.697 13.185 1.00 81.12 100 GLY A CA 1
ATOM 730 C C . GLY A 1 100 ? -4.115 -2.028 12.283 1.00 81.12 100 GLY A C 1
ATOM 731 O O . GLY A 1 100 ? -4.908 -1.175 12.688 1.00 81.12 100 GLY A O 1
ATOM 732 N N . LEU A 1 101 ? -4.130 -2.446 11.027 1.00 89.31 101 LEU A N 1
ATOM 733 C CA . LEU A 1 101 ? -5.042 -1.989 9.986 1.00 89.31 101 LEU A CA 1
ATOM 734 C C . LEU A 1 101 ? -6.513 -2.117 10.408 1.00 89.31 101 LEU A C 1
ATOM 736 O O . LEU A 1 101 ? -7.315 -1.245 10.082 1.00 89.31 101 LEU A O 1
ATOM 740 N N . ALA A 1 102 ? -6.859 -3.161 11.169 1.00 90.44 102 ALA A N 1
ATOM 741 C CA . ALA A 1 102 ? -8.217 -3.371 11.662 1.00 90.44 102 ALA A CA 1
ATOM 742 C C . ALA A 1 102 ? -8.706 -2.232 12.573 1.00 90.44 102 ALA A C 1
ATOM 744 O O . ALA A 1 102 ? -9.826 -1.754 12.398 1.00 90.44 102 ALA A O 1
ATOM 745 N N . ALA A 1 103 ? -7.857 -1.745 13.484 1.00 87.56 103 ALA A N 1
ATOM 746 C CA . ALA A 1 103 ? -8.187 -0.615 14.349 1.00 87.56 103 ALA A CA 1
ATOM 747 C C . ALA A 1 103 ? -8.401 0.667 13.527 1.00 87.56 103 ALA A C 1
ATOM 749 O O . ALA A 1 103 ? -9.432 1.320 13.667 1.00 87.56 103 ALA A O 1
ATOM 750 N N . ALA A 1 104 ? -7.504 0.958 12.578 1.00 89.88 104 ALA A N 1
ATOM 751 C CA . ALA A 1 104 ? -7.625 2.126 11.699 1.00 89.88 104 ALA A CA 1
ATOM 752 C C . ALA A 1 104 ? -8.901 2.097 10.831 1.00 89.88 104 ALA A C 1
ATOM 754 O O . ALA A 1 104 ? -9.509 3.133 10.560 1.00 89.88 104 ALA A O 1
ATOM 755 N N . VAL A 1 105 ? -9.340 0.910 10.398 1.00 93.38 105 VAL A N 1
ATOM 756 C CA . VAL A 1 105 ? -10.614 0.728 9.684 1.00 93.38 105 VAL A CA 1
ATOM 757 C C . VAL A 1 105 ? -11.803 0.997 10.598 1.00 93.38 105 VAL A C 1
ATOM 759 O O . VAL A 1 105 ? -12.727 1.699 10.189 1.00 93.38 105 VAL A O 1
ATOM 762 N N . LEU A 1 106 ? -11.791 0.474 11.825 1.00 91.44 106 LEU A N 1
ATOM 763 C CA . LEU A 1 106 ? -12.866 0.709 12.788 1.00 91.44 106 LEU A CA 1
ATOM 764 C C . LEU A 1 106 ? -12.975 2.190 13.166 1.00 91.44 106 LEU A C 1
ATOM 766 O O . LEU A 1 106 ? -14.084 2.719 13.187 1.00 91.44 106 LEU A O 1
ATOM 770 N N . GLU A 1 107 ? -11.850 2.871 13.382 1.00 89.88 107 GLU A N 1
ATOM 771 C CA . GLU A 1 107 ? -11.800 4.320 13.614 1.00 89.88 107 GLU A CA 1
ATOM 772 C C . GLU A 1 107 ? -12.349 5.106 12.420 1.00 89.88 107 GLU A C 1
ATOM 774 O O . GLU A 1 107 ? -13.151 6.027 12.588 1.00 89.88 107 GLU A O 1
ATOM 779 N N . ARG A 1 108 ? -11.982 4.717 11.190 1.00 92.62 108 ARG A N 1
ATOM 780 C CA . ARG A 1 108 ? -12.529 5.333 9.975 1.00 92.62 108 ARG A CA 1
ATOM 781 C C . ARG A 1 108 ? -14.044 5.155 9.900 1.00 92.62 108 ARG A C 1
ATOM 783 O O . ARG A 1 108 ? -14.748 6.137 9.677 1.00 92.62 108 ARG A O 1
ATOM 790 N N . LEU A 1 109 ? -14.552 3.942 10.107 1.00 93.31 109 LEU A N 1
ATOM 791 C CA . LEU A 1 109 ? -15.992 3.666 10.089 1.00 93.31 109 LEU A CA 1
ATOM 792 C C . LEU A 1 109 ? -16.731 4.444 11.180 1.00 93.31 109 LEU A C 1
ATOM 794 O O . LEU A 1 109 ? -17.816 4.964 10.937 1.00 93.31 109 LEU A O 1
ATOM 798 N N . GLU A 1 110 ? -16.137 4.567 12.362 1.00 91.19 110 GLU A N 1
ATOM 799 C CA . GLU A 1 110 ? -16.689 5.344 13.466 1.00 91.19 110 GLU A CA 1
ATOM 800 C C . GLU A 1 110 ? -16.740 6.842 13.158 1.00 91.19 110 GLU A C 1
ATOM 802 O O . GLU A 1 110 ? -17.791 7.452 13.337 1.00 91.19 110 GLU A O 1
ATOM 807 N N . SER A 1 111 ? -15.673 7.423 12.599 1.00 90.25 111 SER A N 1
ATOM 808 C CA . SER A 1 111 ? -15.661 8.838 12.190 1.00 90.25 111 SER A CA 1
ATOM 809 C C . SER A 1 111 ? -16.712 9.184 11.126 1.00 90.25 111 SER A C 1
ATOM 811 O O . SER A 1 111 ? -17.109 10.339 11.003 1.00 90.25 111 SER A O 1
ATOM 813 N N . LEU A 1 112 ? -17.178 8.183 10.374 1.00 90.38 112 LEU A N 1
ATOM 814 C CA . LEU A 1 112 ? -18.226 8.318 9.362 1.00 90.38 112 LEU A CA 1
ATOM 815 C C . LEU A 1 112 ? -19.628 7.964 9.891 1.00 90.38 112 LEU A C 1
ATOM 817 O O . LEU A 1 112 ? -20.593 8.044 9.136 1.00 90.38 112 LEU A O 1
ATOM 821 N N . GLY A 1 113 ? -19.758 7.550 11.156 1.00 91.50 113 GLY A N 1
ATOM 822 C CA . GLY A 1 113 ? -21.029 7.094 11.729 1.00 91.50 113 GLY A CA 1
ATOM 823 C C . GLY A 1 113 ? -21.526 5.757 11.161 1.00 91.50 113 GLY A C 1
ATOM 824 O O . GLY A 1 113 ? -22.718 5.472 11.205 1.00 91.50 113 GLY A O 1
ATOM 825 N N . LEU A 1 114 ? -20.624 4.940 10.611 1.00 91.38 114 LEU A N 1
ATOM 826 C CA . LEU A 1 114 ? -20.911 3.661 9.941 1.00 91.38 114 LEU A CA 1
ATOM 827 C C . LEU A 1 114 ? -20.520 2.438 10.781 1.00 91.38 114 LEU A C 1
ATOM 829 O O . LEU A 1 114 ? -20.553 1.301 10.302 1.00 91.38 114 LEU A O 1
ATOM 833 N N . SER A 1 115 ? -20.087 2.665 12.020 1.00 88.94 115 SER A N 1
ATOM 834 C CA . SER A 1 115 ? -19.710 1.592 12.927 1.00 88.94 115 SER A CA 1
ATOM 835 C C . SER A 1 115 ? -20.949 0.869 13.458 1.00 88.94 115 SER A C 1
ATOM 837 O O . SER A 1 115 ? -21.937 1.496 13.832 1.00 88.94 115 SER A O 1
ATOM 839 N N . THR A 1 116 ? -20.893 -0.460 13.497 1.00 87.56 116 THR A N 1
ATOM 840 C CA . THR A 1 116 ? -21.965 -1.321 14.016 1.00 87.56 116 THR A CA 1
ATOM 841 C C . THR A 1 116 ? -21.365 -2.340 14.969 1.00 87.56 116 THR A C 1
ATOM 843 O O . THR A 1 116 ? -20.235 -2.762 14.747 1.00 87.56 116 THR A O 1
ATOM 846 N N . GLU A 1 117 ? -22.123 -2.818 15.955 1.00 78.31 117 GLU A N 1
ATOM 847 C CA . GLU A 1 117 ? -21.653 -3.845 16.903 1.00 78.31 117 GLU A CA 1
ATOM 848 C C . GLU A 1 117 ? -21.201 -5.152 16.228 1.00 78.31 117 GLU A C 1
ATOM 850 O O . GLU A 1 117 ? -20.362 -5.868 16.763 1.00 78.31 117 GLU A O 1
ATOM 855 N N . ALA A 1 118 ? -21.722 -5.450 15.033 1.00 85.25 118 ALA A N 1
ATOM 856 C CA . ALA A 1 118 ? -21.315 -6.609 14.239 1.00 85.25 118 ALA A CA 1
ATOM 857 C C . ALA A 1 118 ? -19.913 -6.475 13.607 1.00 85.25 118 ALA A C 1
ATOM 859 O O . ALA A 1 118 ? -19.373 -7.464 13.116 1.00 85.25 118 ALA A O 1
ATOM 860 N N . LEU A 1 119 ? -19.339 -5.266 13.579 1.00 87.69 119 LEU A N 1
ATOM 861 C CA . LEU A 1 119 ? -18.005 -5.000 13.049 1.00 87.69 119 LEU A CA 1
ATOM 862 C C . LEU A 1 119 ? -17.031 -4.819 14.213 1.00 87.69 119 LEU A C 1
ATOM 864 O O . LEU A 1 119 ? -16.986 -3.767 14.847 1.00 87.69 119 LEU A O 1
ATOM 868 N N . ASP A 1 120 ? -16.230 -5.848 14.464 1.00 86.12 120 ASP A N 1
ATOM 869 C CA . ASP A 1 120 ? -15.119 -5.825 15.409 1.00 86.12 120 ASP A CA 1
ATOM 870 C C . ASP A 1 120 ? -13.778 -6.073 14.698 1.00 86.12 120 ASP A C 1
ATOM 872 O O . ASP A 1 120 ? -13.717 -6.272 13.479 1.00 86.12 120 ASP A O 1
ATOM 876 N N . ALA A 1 121 ? -12.677 -6.035 15.453 1.00 85.12 121 ALA A N 1
ATOM 877 C CA . ALA A 1 121 ? -11.344 -6.210 14.886 1.00 85.12 121 ALA A CA 1
ATOM 878 C C . ALA A 1 121 ? -11.165 -7.579 14.202 1.00 85.12 121 ALA A C 1
ATOM 880 O O . ALA A 1 121 ? -10.467 -7.669 13.192 1.00 85.12 121 ALA A O 1
ATOM 881 N N . THR A 1 122 ? -11.840 -8.623 14.693 1.00 86.50 122 THR A N 1
ATOM 882 C CA . THR A 1 122 ? -11.811 -9.974 14.111 1.00 86.50 122 THR A CA 1
ATOM 883 C C . THR A 1 122 ? -12.523 -10.008 12.761 1.00 86.50 122 THR A C 1
ATOM 885 O O . THR A 1 122 ? -11.974 -10.516 11.781 1.00 86.50 122 THR A O 1
ATOM 888 N N . ALA A 1 123 ? -13.723 -9.428 12.679 1.00 89.94 123 ALA A N 1
ATOM 889 C CA . ALA A 1 123 ? -14.493 -9.327 11.445 1.00 89.94 123 ALA A CA 1
ATOM 890 C C . ALA A 1 123 ? -13.733 -8.525 10.381 1.00 89.94 123 ALA A C 1
ATOM 892 O O . ALA A 1 123 ? -13.633 -8.959 9.232 1.00 89.94 123 ALA A O 1
ATOM 893 N N . ILE A 1 124 ? -13.128 -7.395 10.764 1.00 93.38 124 ILE A N 1
ATOM 894 C CA . ILE A 1 124 ? -12.279 -6.620 9.854 1.00 93.38 124 ILE A CA 1
ATOM 895 C C . ILE A 1 124 ? -11.031 -7.416 9.452 1.00 93.38 124 ILE A C 1
ATOM 897 O O . ILE A 1 124 ? -10.703 -7.465 8.266 1.00 93.38 124 ILE A O 1
ATOM 901 N N . GLY A 1 125 ? -10.377 -8.099 10.393 1.00 90.94 125 GLY A N 1
ATOM 902 C CA . GLY A 1 125 ? -9.221 -8.957 10.126 1.00 90.94 125 GLY A CA 1
ATOM 903 C C . GLY A 1 125 ? -9.506 -10.057 9.097 1.00 90.94 125 GLY A C 1
ATOM 904 O O . GLY A 1 125 ? -8.639 -10.372 8.288 1.00 90.94 125 GLY A O 1
ATOM 905 N N . ALA A 1 126 ? -10.736 -10.578 9.047 1.00 93.00 126 ALA A N 1
ATOM 906 C CA . ALA A 1 126 ? -11.169 -11.537 8.028 1.00 93.00 126 ALA A CA 1
ATOM 907 C C . ALA A 1 126 ? -11.413 -10.904 6.639 1.00 93.00 126 ALA A C 1
ATOM 909 O O . ALA A 1 126 ? -11.305 -11.593 5.620 1.00 93.00 126 ALA A O 1
ATOM 910 N N . ILE A 1 127 ? -11.729 -9.605 6.577 1.00 95.50 127 ILE A N 1
ATOM 911 C CA . ILE A 1 127 ? -11.953 -8.856 5.327 1.00 95.50 127 ILE A CA 1
ATOM 912 C C . ILE A 1 127 ? -10.625 -8.436 4.688 1.00 95.50 127 ILE A C 1
ATOM 914 O O . ILE A 1 127 ? -10.488 -8.500 3.465 1.00 95.50 127 ILE A O 1
ATOM 918 N N . VAL A 1 128 ? -9.639 -8.034 5.494 1.00 94.62 128 VAL A N 1
ATOM 919 C CA . VAL A 1 128 ? -8.319 -7.570 5.029 1.00 94.62 128 VAL A CA 1
ATOM 920 C C . VAL A 1 128 ? -7.683 -8.492 3.974 1.00 94.62 128 VAL A C 1
ATOM 922 O O . VAL A 1 128 ? -7.411 -8.002 2.876 1.00 94.62 128 VAL A O 1
ATOM 925 N N . PRO A 1 129 ? -7.476 -9.806 4.209 1.00 94.81 129 PRO A N 1
ATOM 926 C CA . PRO A 1 129 ? -6.831 -10.672 3.223 1.00 94.81 129 PRO A CA 1
ATOM 927 C C .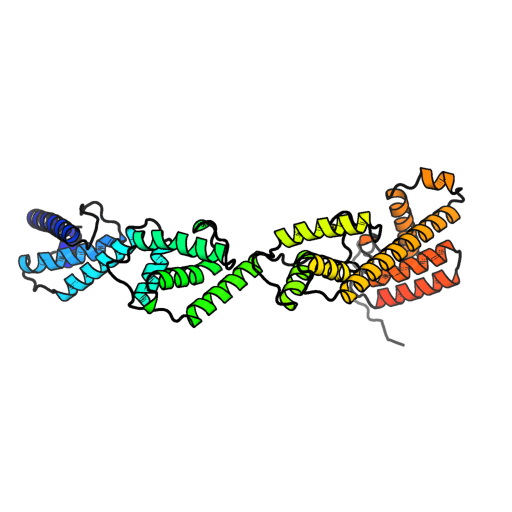 PRO A 1 129 ? -7.651 -10.814 1.936 1.00 94.81 129 PRO A C 1
ATOM 929 O O . PRO A 1 129 ? -7.070 -10.983 0.869 1.00 94.81 129 PRO A O 1
ATOM 932 N N . GLN A 1 130 ? -8.983 -10.694 2.002 1.00 96.19 130 GLN A N 1
ATOM 933 C CA . GLN A 1 130 ? -9.838 -10.728 0.812 1.00 96.19 130 GLN A CA 1
ATOM 934 C C . GLN A 1 130 ? -9.623 -9.489 -0.059 1.00 96.19 130 GLN A C 1
ATOM 936 O O . GLN A 1 130 ? -9.512 -9.612 -1.275 1.00 96.19 130 GLN A O 1
ATOM 941 N N . VAL A 1 131 ? -9.535 -8.305 0.557 1.00 97.00 131 VAL A N 1
ATOM 942 C CA . VAL A 1 131 ? -9.264 -7.049 -0.158 1.00 97.00 131 VAL A CA 1
ATOM 943 C C . VAL A 1 131 ? -7.860 -7.064 -0.755 1.00 97.00 131 VAL A C 1
ATOM 945 O O . VAL A 1 131 ? -7.696 -6.713 -1.918 1.00 97.00 131 VAL A O 1
ATOM 948 N N . LEU A 1 132 ? -6.850 -7.525 -0.009 1.00 95.25 132 LEU A N 1
ATOM 949 C CA . LEU A 1 132 ? -5.486 -7.633 -0.537 1.00 95.25 132 LEU A CA 1
ATOM 950 C C . LEU A 1 132 ? -5.393 -8.638 -1.697 1.00 95.25 132 LEU A C 1
ATOM 952 O O . LEU A 1 132 ? -4.747 -8.348 -2.703 1.00 95.25 132 LEU A O 1
ATOM 956 N N . ALA A 1 133 ? -6.069 -9.786 -1.596 1.00 92.38 133 ALA A N 1
ATOM 957 C CA . ALA A 1 133 ? -6.120 -10.774 -2.671 1.00 92.38 133 ALA A CA 1
ATOM 958 C C . ALA A 1 133 ? -6.836 -10.238 -3.919 1.00 92.38 133 ALA A C 1
ATOM 960 O O . ALA A 1 133 ? -6.362 -10.453 -5.033 1.00 92.38 133 ALA A O 1
ATOM 961 N N . ASP A 1 134 ? -7.943 -9.512 -3.746 1.00 95.62 134 ASP A N 1
ATOM 962 C CA . ASP A 1 134 ? -8.665 -8.873 -4.847 1.00 95.62 134 ASP A CA 1
ATOM 963 C C . ASP A 1 134 ? -7.819 -7.791 -5.539 1.00 95.62 134 ASP A C 1
ATOM 965 O O . ASP A 1 134 ? -7.705 -7.782 -6.766 1.00 95.62 134 ASP A O 1
ATOM 969 N N . LEU A 1 135 ? -7.142 -6.932 -4.770 1.00 94.56 135 LEU A N 1
ATOM 970 C CA . LEU A 1 135 ? -6.218 -5.930 -5.311 1.00 94.56 135 LEU A CA 1
ATOM 971 C C . LEU A 1 135 ? -5.051 -6.570 -6.067 1.00 94.56 135 LEU A C 1
ATOM 973 O O . LEU A 1 135 ? -4.655 -6.060 -7.119 1.00 94.56 135 LEU A O 1
ATOM 977 N N . ALA A 1 136 ? -4.524 -7.694 -5.578 1.00 87.19 136 ALA A N 1
ATOM 978 C CA . ALA A 1 136 ? -3.481 -8.443 -6.268 1.00 87.19 136 ALA A CA 1
ATOM 979 C C . ALA A 1 136 ? -4.008 -9.081 -7.565 1.00 87.19 136 ALA A C 1
ATOM 981 O O . ALA A 1 136 ? -3.370 -8.960 -8.613 1.00 87.19 136 ALA A O 1
ATOM 982 N N . ALA A 1 137 ? -5.195 -9.697 -7.530 1.00 86.56 137 ALA A N 1
ATOM 983 C CA . ALA A 1 137 ? -5.831 -10.332 -8.685 1.00 86.56 137 ALA A CA 1
ATOM 984 C C . ALA A 1 137 ? -6.156 -9.324 -9.798 1.00 86.56 137 ALA A C 1
ATOM 986 O O . ALA A 1 137 ? -5.897 -9.586 -10.974 1.00 86.56 137 ALA A O 1
ATOM 987 N N . ARG A 1 138 ? -6.657 -8.140 -9.424 1.00 87.38 138 ARG A N 1
ATOM 988 C CA . ARG A 1 138 ? -6.915 -7.019 -10.341 1.00 87.38 138 ARG A CA 1
ATOM 989 C C . ARG A 1 138 ? -5.661 -6.232 -10.707 1.00 87.38 138 ARG A C 1
ATOM 991 O O . ARG A 1 138 ? -5.742 -5.309 -11.512 1.00 87.38 138 ARG A O 1
ATOM 998 N N . ARG A 1 139 ? -4.501 -6.612 -10.160 1.00 82.69 139 ARG A N 1
ATOM 999 C CA . ARG A 1 139 ? -3.205 -5.973 -10.412 1.00 82.69 139 ARG A CA 1
ATOM 1000 C C . ARG A 1 139 ? -3.246 -4.469 -10.113 1.00 82.69 139 ARG A C 1
ATOM 1002 O O . ARG A 1 139 ? -2.806 -3.659 -10.918 1.00 82.69 139 ARG A O 1
ATOM 1009 N N . ILE A 1 140 ? -3.793 -4.099 -8.962 1.00 87.06 140 ILE A N 1
ATOM 1010 C CA . ILE A 1 140 ? -3.768 -2.726 -8.438 1.00 87.06 140 ILE A CA 1
ATOM 1011 C C . ILE A 1 140 ? -2.593 -2.582 -7.472 1.00 87.06 140 ILE A C 1
ATOM 1013 O O . ILE A 1 140 ? -1.740 -1.717 -7.648 1.00 87.06 140 ILE A O 1
ATOM 1017 N N . ALA A 1 141 ? -2.512 -3.482 -6.489 1.00 87.75 141 ALA A N 1
ATOM 1018 C CA . ALA A 1 141 ? -1.418 -3.553 -5.531 1.00 87.75 141 ALA A CA 1
ATOM 1019 C C . ALA A 1 141 ? -1.182 -5.008 -5.110 1.00 87.75 141 ALA A C 1
ATOM 1021 O O . ALA A 1 141 ? -2.130 -5.723 -4.800 1.00 87.75 141 ALA A O 1
ATOM 1022 N N . ALA A 1 142 ? 0.080 -5.445 -5.090 1.00 87.19 142 ALA A N 1
ATOM 1023 C CA . ALA A 1 142 ? 0.455 -6.778 -4.611 1.00 87.19 142 ALA A CA 1
ATOM 1024 C C . ALA A 1 142 ? 1.136 -6.648 -3.244 1.00 87.19 142 ALA A C 1
ATOM 1026 O O . ALA A 1 142 ? 2.355 -6.513 -3.160 1.00 87.19 142 ALA A O 1
ATOM 1027 N N . ILE A 1 143 ? 0.326 -6.633 -2.185 1.00 86.50 143 ILE A N 1
ATOM 1028 C CA . ILE A 1 143 ? 0.769 -6.514 -0.792 1.00 86.50 143 ILE A CA 1
ATOM 1029 C C . ILE A 1 143 ? 0.579 -7.886 -0.140 1.00 86.50 143 ILE A C 1
ATOM 1031 O O . ILE A 1 143 ? -0.551 -8.337 0.027 1.00 86.50 143 ILE A O 1
ATOM 1035 N N . ALA A 1 144 ? 1.679 -8.563 0.199 1.00 83.12 144 ALA A N 1
ATOM 1036 C CA . ALA A 1 144 ? 1.639 -9.949 0.679 1.00 83.12 144 ALA A CA 1
ATOM 1037 C C . ALA A 1 144 ? 0.970 -10.099 2.058 1.00 83.12 144 ALA A C 1
ATOM 1039 O O . ALA A 1 144 ? 0.323 -11.106 2.331 1.00 83.12 144 ALA A O 1
ATOM 1040 N N . ALA A 1 145 ? 1.138 -9.102 2.925 1.00 88.50 145 ALA A N 1
ATOM 1041 C CA . ALA A 1 145 ? 0.569 -9.054 4.267 1.00 88.50 145 ALA A CA 1
ATOM 1042 C C . ALA A 1 145 ? 0.537 -7.605 4.769 1.00 88.50 145 ALA A C 1
ATOM 1044 O O . ALA A 1 145 ? 1.216 -6.740 4.215 1.00 88.50 145 ALA A O 1
ATOM 1045 N N . GLU A 1 146 ? -0.191 -7.348 5.857 1.00 87.00 146 GLU A N 1
ATOM 1046 C CA . GLU A 1 146 ? -0.284 -6.014 6.466 1.00 87.00 146 GLU A CA 1
ATOM 1047 C C . GLU A 1 146 ? 1.094 -5.389 6.756 1.00 87.00 146 GLU A C 1
ATOM 1049 O O . GLU A 1 146 ? 1.304 -4.212 6.472 1.00 87.00 146 GLU A O 1
ATOM 1054 N N . GLY A 1 147 ? 2.053 -6.178 7.251 1.00 84.25 147 GLY A N 1
ATOM 1055 C CA . GLY A 1 147 ? 3.407 -5.702 7.558 1.00 84.25 147 GLY A CA 1
ATOM 1056 C C . GLY A 1 147 ? 4.248 -5.303 6.338 1.00 84.25 147 GLY A C 1
ATOM 1057 O O . GLY A 1 147 ? 5.251 -4.619 6.500 1.00 84.25 147 GLY A O 1
ATOM 1058 N N . ALA A 1 148 ? 3.848 -5.698 5.124 1.00 83.31 148 ALA A N 1
ATOM 1059 C CA . ALA A 1 148 ? 4.525 -5.324 3.878 1.00 83.31 148 ALA A CA 1
ATOM 1060 C C . ALA A 1 148 ? 3.989 -4.012 3.270 1.00 83.31 148 ALA A C 1
ATOM 1062 O O . ALA A 1 148 ? 4.458 -3.575 2.222 1.00 83.31 148 ALA A O 1
ATOM 1063 N N . MET A 1 149 ? 2.975 -3.408 3.892 1.00 88.00 149 MET A N 1
ATOM 1064 C CA . MET A 1 149 ? 2.326 -2.195 3.411 1.00 88.00 149 MET A CA 1
ATOM 1065 C C . MET A 1 149 ? 3.150 -0.954 3.755 1.00 88.00 149 MET A C 1
ATOM 1067 O O . MET A 1 149 ? 3.530 -0.755 4.910 1.00 88.00 149 MET A O 1
ATOM 1071 N N . SER A 1 150 ? 3.372 -0.075 2.778 1.00 84.94 150 SER A N 1
ATOM 1072 C CA . SER A 1 150 ? 4.028 1.207 3.042 1.00 84.94 150 SER A CA 1
ATOM 1073 C C . SER A 1 150 ? 3.101 2.168 3.798 1.00 84.94 150 SER A C 1
ATOM 1075 O O . SER A 1 150 ? 1.870 2.077 3.730 1.00 84.94 150 SER A O 1
ATOM 1077 N N . ALA A 1 151 ? 3.684 3.143 4.502 1.00 80.31 151 ALA A N 1
ATOM 1078 C CA . ALA A 1 151 ? 2.911 4.167 5.208 1.00 80.31 151 ALA A CA 1
ATOM 1079 C C . ALA A 1 151 ? 1.984 4.957 4.262 1.00 80.31 151 ALA A C 1
ATOM 1081 O O . ALA A 1 151 ? 0.869 5.306 4.644 1.00 80.31 151 ALA A O 1
ATOM 1082 N N . ALA A 1 152 ? 2.414 5.175 3.012 1.00 80.62 152 ALA A N 1
ATOM 1083 C CA . ALA A 1 152 ? 1.622 5.848 1.985 1.00 80.62 152 ALA A CA 1
ATOM 1084 C C . ALA A 1 152 ? 0.433 5.000 1.498 1.00 80.62 152 ALA A C 1
ATOM 1086 O O . ALA A 1 152 ? -0.631 5.542 1.220 1.00 80.62 152 ALA A O 1
ATOM 1087 N N . GLN A 1 153 ? 0.574 3.671 1.430 1.00 90.44 153 GLN A N 1
ATOM 1088 C CA . GLN A 1 153 ? -0.500 2.764 1.001 1.00 90.44 153 GLN A CA 1
ATOM 1089 C C . GLN A 1 153 ? -1.597 2.606 2.063 1.00 90.44 153 GLN A C 1
ATOM 1091 O O . GLN A 1 153 ? -2.775 2.457 1.725 1.00 90.44 153 GLN A O 1
ATOM 1096 N N . ARG A 1 154 ? -1.226 2.662 3.348 1.00 92.38 154 ARG A N 1
ATOM 1097 C CA . ARG A 1 154 ? -2.123 2.415 4.488 1.00 92.38 154 ARG A CA 1
ATOM 1098 C C . ARG A 1 154 ? -3.468 3.152 4.436 1.00 92.38 154 ARG A C 1
ATOM 1100 O O . ARG A 1 154 ? -4.485 2.463 4.511 1.00 92.38 154 ARG A O 1
ATOM 1107 N N . PRO A 1 155 ? -3.552 4.483 4.264 1.00 91.50 155 PRO A N 1
ATOM 1108 C CA . PRO A 1 155 ? -4.844 5.181 4.238 1.00 91.50 155 PRO A CA 1
ATOM 1109 C C . PRO A 1 155 ? -5.778 4.726 3.099 1.00 91.50 155 PRO A C 1
ATOM 1111 O O . PRO A 1 155 ? -7.003 4.693 3.274 1.00 91.50 155 PRO A O 1
ATOM 1114 N N . HIS A 1 156 ? -5.222 4.331 1.950 1.00 94.81 156 HIS A N 1
ATOM 1115 C CA . HIS A 1 156 ? -6.001 3.820 0.821 1.00 94.81 156 HIS A CA 1
ATOM 1116 C C . HIS A 1 156 ? -6.558 2.430 1.128 1.00 94.81 156 HIS A C 1
ATOM 1118 O O . HIS A 1 156 ? -7.757 2.202 0.966 1.00 94.81 156 HIS A O 1
ATOM 1124 N N . ILE A 1 157 ? -5.728 1.528 1.665 1.00 96.12 157 ILE A N 1
ATOM 1125 C CA . ILE A 1 157 ? -6.176 0.187 2.059 1.00 96.12 157 ILE A CA 1
ATOM 1126 C C . ILE A 1 157 ? -7.231 0.262 3.166 1.00 96.12 157 ILE A C 1
ATOM 1128 O O . ILE A 1 157 ? -8.250 -0.415 3.065 1.00 96.12 157 ILE A O 1
ATOM 1132 N N . VAL A 1 158 ? -7.052 1.131 4.169 1.00 96.06 158 VAL A N 1
ATOM 1133 C CA . VAL A 1 158 ? -8.068 1.374 5.209 1.00 96.06 158 VAL A CA 1
ATOM 1134 C C . VAL A 1 158 ? -9.413 1.738 4.576 1.00 96.06 158 VAL A C 1
ATOM 1136 O O . VAL A 1 158 ? -10.446 1.185 4.948 1.00 96.06 158 VAL A O 1
ATOM 1139 N N . THR A 1 159 ? -9.415 2.637 3.590 1.00 96.50 159 THR A N 1
ATOM 1140 C CA . THR A 1 159 ? -10.649 3.060 2.914 1.00 96.50 159 THR A CA 1
ATOM 1141 C C . THR A 1 159 ? -11.286 1.926 2.109 1.00 96.50 159 THR A C 1
ATOM 1143 O O . THR A 1 159 ? -12.501 1.761 2.168 1.00 96.50 159 THR A O 1
ATOM 1146 N N . LEU A 1 160 ? -10.495 1.112 1.407 1.00 97.62 160 LEU A N 1
ATOM 1147 C CA . LEU A 1 160 ? -11.006 -0.021 0.626 1.00 97.62 160 LEU A CA 1
ATOM 1148 C C . LEU A 1 160 ? -11.560 -1.141 1.516 1.00 97.62 160 LEU A C 1
ATOM 1150 O O . LEU A 1 160 ? -12.611 -1.706 1.218 1.00 97.62 160 LEU A O 1
ATOM 1154 N N . VAL A 1 161 ? -10.902 -1.431 2.641 1.00 97.19 161 VAL A N 1
ATOM 1155 C CA . VAL A 1 161 ? -11.398 -2.400 3.629 1.00 97.19 161 VAL A CA 1
ATOM 1156 C C . VAL A 1 161 ? -12.682 -1.892 4.284 1.00 97.19 161 VAL A C 1
ATOM 1158 O O . VAL A 1 161 ? -13.645 -2.650 4.395 1.00 97.19 161 VAL A O 1
ATOM 1161 N N . ALA A 1 162 ? -12.750 -0.607 4.641 1.00 96.62 162 ALA A N 1
ATOM 1162 C CA . ALA A 1 162 ? -13.970 0.006 5.162 1.00 96.62 162 ALA A CA 1
ATOM 1163 C C . ALA A 1 162 ? -15.122 -0.038 4.138 1.00 96.62 162 ALA A C 1
ATOM 1165 O O . ALA A 1 162 ? -16.242 -0.407 4.489 1.00 96.62 162 ALA A O 1
ATOM 1166 N N . ALA A 1 163 ? -14.839 0.240 2.861 1.00 96.88 163 ALA A N 1
ATOM 1167 C CA . ALA A 1 163 ? -15.810 0.126 1.775 1.00 96.88 163 ALA A CA 1
ATOM 1168 C C . ALA A 1 163 ? -16.305 -1.309 1.578 1.00 96.88 163 ALA A C 1
ATOM 1170 O O . ALA A 1 163 ? -17.490 -1.534 1.343 1.00 96.88 163 ALA A O 1
ATOM 1171 N N . ARG A 1 164 ? -15.424 -2.301 1.737 1.00 96.88 164 ARG A N 1
ATOM 1172 C CA . ARG A 1 164 ? -15.809 -3.714 1.691 1.00 96.88 164 ARG A CA 1
ATOM 1173 C C . ARG A 1 164 ? -16.678 -4.120 2.883 1.00 96.88 164 ARG A C 1
ATOM 1175 O O . ARG A 1 164 ? -17.600 -4.910 2.699 1.00 96.88 164 ARG A O 1
ATOM 1182 N N . ALA A 1 165 ? -16.398 -3.584 4.070 1.00 95.88 165 ALA A N 1
ATOM 1183 C CA . ALA A 1 165 ? -17.182 -3.831 5.278 1.00 95.88 165 ALA A CA 1
ATOM 1184 C C . ALA A 1 165 ? -18.571 -3.168 5.229 1.00 95.88 165 ALA A C 1
ATOM 1186 O O . ALA A 1 165 ? -19.531 -3.732 5.747 1.00 95.88 165 ALA A O 1
ATOM 1187 N N . GLN A 1 166 ? -18.694 -2.005 4.575 1.00 96.12 166 GLN A N 1
ATOM 1188 C CA . GLN A 1 166 ? -19.947 -1.249 4.433 1.00 96.12 166 GLN A CA 1
ATOM 1189 C C . GLN A 1 166 ? -20.217 -0.827 2.969 1.00 96.12 166 GLN A C 1
ATOM 1191 O O . GLN A 1 166 ? -20.170 0.364 2.648 1.00 96.12 166 GLN A O 1
ATOM 1196 N N . PRO A 1 167 ? -20.571 -1.758 2.057 1.00 91.62 167 PRO A N 1
ATOM 1197 C CA . PRO A 1 167 ? -20.628 -1.483 0.613 1.00 91.62 167 PRO A CA 1
ATOM 1198 C C . PRO A 1 167 ? -21.619 -0.395 0.196 1.00 91.62 167 PRO A C 1
ATOM 1200 O O . PRO A 1 167 ? -21.429 0.260 -0.820 1.00 91.62 167 PRO A O 1
ATOM 1203 N N . LYS A 1 168 ? -22.696 -0.201 0.965 1.00 91.19 168 LYS A N 1
ATOM 1204 C CA . LYS A 1 168 ? -23.738 0.793 0.655 1.00 91.19 168 LYS A CA 1
ATOM 1205 C C . LYS A 1 168 ? -23.353 2.220 1.046 1.00 91.19 168 LYS A C 1
ATOM 1207 O O . LYS A 1 168 ? -24.045 3.150 0.649 1.00 91.19 168 LYS A O 1
ATOM 1212 N N . ALA A 1 169 ? -22.307 2.383 1.852 1.00 90.50 169 ALA A N 1
ATOM 1213 C CA . ALA A 1 169 ? -21.915 3.676 2.400 1.00 90.50 169 ALA A CA 1
ATOM 1214 C C . ALA A 1 169 ? -20.840 4.391 1.569 1.00 90.50 169 ALA A C 1
ATOM 1216 O O . ALA A 1 169 ? -20.582 5.572 1.788 1.00 90.50 169 ALA A O 1
ATOM 1217 N N . TYR A 1 170 ? -20.220 3.687 0.621 1.00 93.06 170 TYR A N 1
ATOM 1218 C CA . TYR A 1 170 ? -19.158 4.218 -0.222 1.00 93.06 170 TYR A CA 1
ATOM 1219 C C . TYR A 1 170 ? -19.627 4.293 -1.669 1.00 93.06 170 TYR A C 1
ATOM 1221 O O . TYR A 1 170 ? -20.123 3.316 -2.228 1.00 93.06 170 TYR A O 1
ATOM 1229 N N . ASP A 1 171 ? -19.450 5.463 -2.275 1.00 93.88 171 ASP A N 1
ATOM 1230 C CA . ASP A 1 171 ? -19.727 5.660 -3.690 1.00 93.88 171 ASP A CA 1
ATOM 1231 C C . ASP A 1 171 ? -18.701 4.919 -4.565 1.00 93.88 171 ASP A C 1
ATOM 1233 O O . ASP A 1 171 ? -17.500 4.896 -4.273 1.00 93.88 171 ASP A O 1
ATOM 1237 N N . ALA A 1 172 ? -19.171 4.336 -5.668 1.00 93.00 172 ALA A N 1
ATOM 1238 C CA . ALA A 1 172 ? -18.334 3.557 -6.572 1.00 93.00 172 ALA A CA 1
ATOM 1239 C C . ALA A 1 172 ? -17.237 4.413 -7.227 1.00 93.00 172 ALA A C 1
ATOM 1241 O O . ALA A 1 172 ? -16.124 3.922 -7.426 1.00 93.00 172 ALA A O 1
ATOM 1242 N N . ALA A 1 173 ? -17.507 5.694 -7.518 1.00 92.38 173 ALA A N 1
ATOM 1243 C CA . ALA A 1 173 ? -16.493 6.581 -8.084 1.00 92.38 173 ALA A CA 1
ATOM 1244 C C . ALA A 1 173 ? -15.416 6.939 -7.049 1.00 92.38 173 ALA A C 1
ATOM 1246 O O . ALA A 1 173 ? -14.235 7.000 -7.391 1.00 92.38 173 ALA A O 1
ATOM 1247 N N . ALA A 1 174 ? -15.789 7.099 -5.774 1.00 91.25 174 ALA A N 1
ATOM 1248 C CA . ALA A 1 174 ? -14.828 7.300 -4.689 1.00 91.25 174 ALA A CA 1
ATOM 1249 C C . ALA A 1 174 ? -13.913 6.078 -4.492 1.00 91.25 174 ALA A C 1
ATOM 1251 O O . ALA A 1 174 ? -12.704 6.240 -4.321 1.00 91.25 174 ALA A O 1
ATOM 1252 N N . ILE A 1 175 ? -14.461 4.859 -4.566 1.00 96.00 175 ILE A N 1
ATOM 1253 C CA . ILE A 1 175 ? -13.664 3.621 -4.515 1.00 96.00 175 ILE A CA 1
ATOM 1254 C C . ILE A 1 175 ? -12.698 3.564 -5.704 1.00 96.00 175 ILE A C 1
ATOM 1256 O O . ILE A 1 175 ? -11.501 3.364 -5.504 1.00 96.00 175 ILE A O 1
ATOM 1260 N N . ALA A 1 176 ? -13.184 3.818 -6.923 1.00 92.69 176 ALA A N 1
ATOM 1261 C CA . ALA A 1 176 ? -12.352 3.818 -8.126 1.00 92.69 176 ALA A CA 1
ATOM 1262 C C . ALA A 1 176 ? -11.213 4.854 -8.060 1.00 92.69 176 ALA A C 1
ATOM 1264 O O . ALA A 1 176 ? -10.094 4.572 -8.486 1.00 92.69 176 ALA A O 1
ATOM 1265 N N . LEU A 1 177 ? -11.467 6.035 -7.482 1.00 92.31 177 LEU A N 1
ATOM 1266 C CA . LEU A 1 177 ? -10.439 7.053 -7.261 1.00 92.31 177 LEU A CA 1
ATOM 1267 C C . LEU A 1 177 ? -9.340 6.554 -6.312 1.00 92.31 177 LEU A C 1
ATOM 1269 O O . LEU A 1 177 ? -8.156 6.707 -6.612 1.00 92.31 177 LEU A O 1
ATOM 1273 N N . VAL A 1 178 ? -9.718 5.939 -5.188 1.00 95.56 178 VAL A N 1
ATOM 1274 C CA . VAL A 1 178 ? -8.763 5.388 -4.211 1.00 95.56 178 VAL A CA 1
ATOM 1275 C C . VAL A 1 178 ? -7.943 4.252 -4.822 1.00 95.56 178 VAL A C 1
ATOM 1277 O O . VAL A 1 178 ? -6.733 4.191 -4.609 1.00 95.56 178 VAL A O 1
ATOM 1280 N N . GLU A 1 179 ? -8.570 3.379 -5.611 1.00 95.06 179 GLU A N 1
ATOM 1281 C CA . GLU A 1 179 ? -7.872 2.319 -6.345 1.00 95.06 179 GLU A CA 1
ATOM 1282 C C . GLU A 1 179 ? -6.880 2.885 -7.366 1.00 95.06 179 GLU A C 1
ATOM 1284 O O . GLU A 1 179 ? -5.754 2.396 -7.455 1.00 95.06 179 GLU A O 1
ATOM 1289 N N . GLY A 1 180 ? -7.254 3.948 -8.086 1.00 86.75 180 GLY A N 1
ATOM 1290 C CA . GLY A 1 180 ? -6.364 4.646 -9.015 1.00 86.75 180 GLY A CA 1
ATOM 1291 C C . GLY A 1 180 ? -5.140 5.251 -8.322 1.00 86.75 180 GLY A C 1
ATOM 1292 O O . GLY A 1 180 ? -4.013 5.048 -8.773 1.00 86.75 180 GLY A O 1
ATOM 1293 N N . GLN A 1 181 ? -5.342 5.922 -7.185 1.00 90.50 181 GLN A N 1
ATOM 1294 C CA . GLN A 1 181 ? -4.253 6.478 -6.370 1.00 90.50 181 GLN A CA 1
ATOM 1295 C C . GLN A 1 181 ? -3.322 5.384 -5.833 1.00 90.50 181 GLN A C 1
ATOM 1297 O O . GLN A 1 181 ? -2.099 5.521 -5.871 1.00 90.50 181 GLN A O 1
ATOM 1302 N N . LEU A 1 182 ? -3.888 4.268 -5.367 1.00 92.56 182 LEU A N 1
ATOM 1303 C CA . LEU A 1 182 ? -3.114 3.134 -4.873 1.00 92.56 182 LEU A CA 1
ATOM 1304 C C . LEU A 1 182 ? -2.300 2.460 -5.990 1.00 92.56 182 LEU A C 1
ATOM 1306 O O . LEU A 1 182 ? -1.147 2.077 -5.766 1.00 92.56 182 LEU A O 1
ATOM 1310 N N . ALA A 1 183 ? -2.872 2.339 -7.190 1.00 87.38 183 ALA A N 1
ATOM 1311 C CA . ALA A 1 183 ? -2.166 1.837 -8.365 1.00 87.38 183 ALA A CA 1
ATOM 1312 C C . ALA A 1 183 ? -0.990 2.751 -8.745 1.00 87.38 183 ALA A C 1
ATOM 1314 O O . ALA A 1 183 ? 0.091 2.261 -9.069 1.00 87.38 183 ALA A O 1
ATOM 1315 N N . GLU A 1 184 ? -1.172 4.073 -8.677 1.00 83.75 184 GLU A N 1
ATOM 1316 C CA . GLU A 1 184 ? -0.117 5.052 -8.952 1.00 83.75 184 GLU A CA 1
ATOM 1317 C C . GLU A 1 184 ? 1.021 4.980 -7.923 1.00 83.75 184 GLU A C 1
ATOM 1319 O O . GLU A 1 184 ? 2.191 4.936 -8.307 1.00 83.75 184 GLU A O 1
ATOM 1324 N N . LEU A 1 185 ? 0.698 4.890 -6.627 1.00 82.88 185 LEU A N 1
ATOM 1325 C CA . LEU A 1 185 ? 1.691 4.696 -5.563 1.00 82.88 185 LEU A CA 1
ATOM 1326 C C . LEU A 1 185 ? 2.491 3.409 -5.770 1.00 82.88 185 LEU A C 1
ATOM 1328 O O . LEU A 1 185 ? 3.719 3.428 -5.764 1.00 82.88 185 LEU A O 1
ATOM 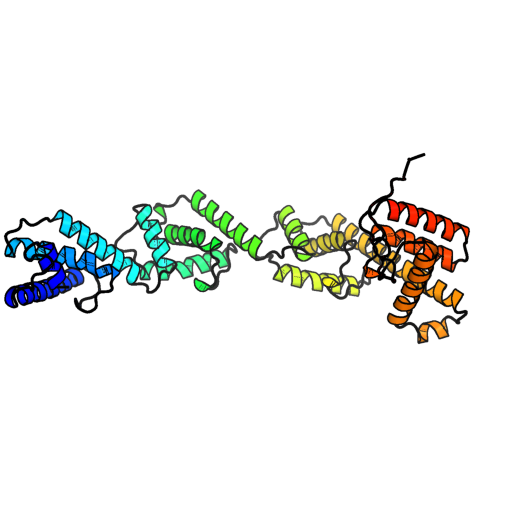1332 N N . THR A 1 186 ? 1.798 2.299 -6.027 1.00 82.12 186 THR A N 1
ATOM 1333 C CA . THR A 1 186 ? 2.447 1.002 -6.257 1.00 82.12 186 THR A CA 1
ATOM 1334 C C . THR A 1 186 ? 3.335 1.029 -7.502 1.00 82.12 186 THR A C 1
ATOM 1336 O O . THR A 1 186 ? 4.393 0.404 -7.523 1.00 82.12 186 THR A O 1
ATOM 1339 N N . ARG A 1 187 ? 2.934 1.764 -8.545 1.00 74.81 187 ARG A N 1
ATOM 1340 C CA . ARG A 1 187 ? 3.742 1.953 -9.754 1.00 74.81 187 ARG A CA 1
ATOM 1341 C C . ARG A 1 187 ? 5.022 2.733 -9.460 1.00 74.81 187 ARG A C 1
ATOM 1343 O O . ARG A 1 187 ? 6.094 2.309 -9.889 1.00 74.81 187 ARG A O 1
ATOM 1350 N N . ARG A 1 188 ? 4.927 3.837 -8.712 1.00 69.44 188 ARG A N 1
ATOM 1351 C CA . ARG A 1 188 ? 6.085 4.662 -8.328 1.00 69.44 188 ARG A CA 1
ATOM 1352 C C . ARG A 1 188 ? 7.096 3.876 -7.502 1.00 69.44 188 ARG A C 1
ATOM 1354 O O . ARG A 1 188 ? 8.272 3.900 -7.843 1.00 69.44 188 ARG A O 1
ATOM 1361 N N . ASP A 1 189 ? 6.636 3.120 -6.506 1.00 68.12 189 ASP A N 1
ATOM 1362 C CA . ASP A 1 189 ? 7.512 2.305 -5.649 1.00 68.12 189 ASP A CA 1
ATOM 1363 C C . ASP A 1 189 ? 8.258 1.209 -6.434 1.00 68.12 189 ASP A C 1
ATOM 1365 O O . ASP A 1 189 ? 9.339 0.779 -6.037 1.00 68.12 189 ASP A O 1
ATOM 1369 N N . ARG A 1 190 ? 7.703 0.756 -7.565 1.00 66.88 190 ARG A N 1
ATOM 1370 C CA . ARG A 1 190 ? 8.306 -0.271 -8.431 1.00 66.88 190 ARG A CA 1
ATOM 1371 C C . ARG A 1 190 ? 9.206 0.287 -9.528 1.00 66.88 190 ARG A C 1
ATOM 1373 O O . ARG A 1 190 ? 9.820 -0.506 -10.234 1.00 66.88 190 ARG A O 1
ATOM 1380 N N . THR A 1 191 ? 9.269 1.604 -9.715 1.00 61.97 191 THR A N 1
ATOM 1381 C CA . THR A 1 191 ? 10.037 2.209 -10.808 1.00 61.97 191 THR A CA 1
ATOM 1382 C C . THR A 1 191 ? 11.374 2.721 -10.265 1.00 61.97 191 THR A C 1
ATOM 1384 O O . THR A 1 191 ? 11.365 3.581 -9.384 1.00 61.97 191 THR A O 1
ATOM 1387 N N . PRO A 1 192 ? 12.535 2.242 -10.752 1.00 62.88 192 PRO A N 1
ATOM 1388 C CA . PRO A 1 192 ? 13.819 2.811 -10.353 1.00 62.88 192 PRO A CA 1
ATOM 1389 C C . PRO A 1 192 ? 13.891 4.299 -10.723 1.00 62.88 192 PRO A C 1
ATOM 1391 O O . PRO A 1 192 ? 13.282 4.750 -11.695 1.00 62.88 192 PRO A O 1
ATOM 1394 N N . ALA A 1 193 ? 14.652 5.079 -9.951 1.00 60.44 193 ALA A N 1
ATOM 1395 C CA . ALA A 1 193 ? 14.722 6.534 -10.117 1.00 60.44 193 ALA A CA 1
ATOM 1396 C C . ALA A 1 193 ? 15.285 6.973 -11.487 1.00 60.44 193 ALA A C 1
ATOM 1398 O O . ALA A 1 193 ? 14.969 8.070 -11.964 1.00 60.44 193 ALA A O 1
ATOM 1399 N N . SER A 1 194 ? 16.071 6.118 -12.145 1.00 67.56 194 SER A N 1
ATOM 1400 C CA . SER A 1 194 ? 16.743 6.365 -13.425 1.00 67.56 194 SER A CA 1
ATOM 1401 C C . SER A 1 194 ? 17.003 5.051 -14.184 1.00 67.56 194 SER A C 1
ATOM 1403 O O . SER A 1 194 ? 16.749 3.967 -13.661 1.00 67.56 194 SER A O 1
ATOM 1405 N N . GLY A 1 195 ? 17.496 5.150 -15.425 1.00 83.81 195 GLY A N 1
ATOM 1406 C CA . GLY A 1 195 ? 17.972 4.005 -16.213 1.00 83.81 195 GLY A CA 1
ATOM 1407 C C . GLY A 1 195 ? 17.068 3.590 -17.377 1.00 83.81 195 GLY A C 1
ATOM 1408 O O . GLY A 1 195 ? 16.032 4.208 -17.646 1.00 83.81 195 GLY A O 1
ATOM 1409 N N . LEU A 1 196 ? 17.484 2.535 -18.082 1.00 88.50 196 LEU A N 1
ATOM 1410 C CA . LEU A 1 196 ? 16.814 2.023 -19.279 1.00 88.50 196 LEU A CA 1
ATOM 1411 C C . LEU A 1 196 ? 15.423 1.479 -18.943 1.00 88.50 196 LEU A C 1
ATOM 1413 O O . LEU A 1 196 ? 14.451 1.823 -19.617 1.00 88.50 196 LEU A O 1
ATOM 1417 N N . ALA A 1 197 ? 15.299 0.699 -17.866 1.00 87.56 197 ALA A N 1
ATOM 1418 C CA . ALA A 1 197 ? 14.013 0.141 -17.461 1.00 87.56 197 ALA A CA 1
ATOM 1419 C C . ALA A 1 197 ? 12.953 1.214 -17.146 1.00 87.56 197 ALA A C 1
ATOM 1421 O O . ALA A 1 197 ? 11.790 1.063 -17.520 1.00 87.56 197 ALA A O 1
ATOM 1422 N N . LYS A 1 198 ? 13.349 2.333 -16.521 1.00 86.38 198 LYS A N 1
ATOM 1423 C CA . LYS A 1 198 ? 12.457 3.480 -16.291 1.00 86.38 198 LYS A CA 1
ATOM 1424 C C . LYS A 1 198 ? 11.965 4.070 -17.612 1.00 86.38 198 LYS A C 1
ATOM 1426 O O . LYS A 1 198 ? 10.765 4.250 -17.784 1.00 86.38 198 LYS A O 1
ATOM 1431 N N . ALA A 1 199 ? 12.871 4.326 -18.555 1.00 89.19 199 ALA A N 1
ATOM 1432 C CA . ALA A 1 199 ? 12.511 4.888 -19.856 1.00 89.19 199 ALA A CA 1
ATOM 1433 C C . ALA A 1 199 ? 11.586 3.954 -20.665 1.00 89.19 199 ALA A C 1
ATOM 1435 O O . ALA A 1 199 ? 10.699 4.418 -21.383 1.00 89.19 199 ALA A O 1
ATOM 1436 N N . VAL A 1 200 ? 11.743 2.632 -20.517 1.00 91.00 200 VAL A N 1
ATOM 1437 C CA . VAL A 1 200 ? 10.807 1.639 -21.072 1.00 91.00 200 VAL A CA 1
ATOM 1438 C C . VAL A 1 200 ? 9.429 1.756 -20.424 1.00 91.00 200 VAL A C 1
ATOM 1440 O O . VAL A 1 200 ? 8.435 1.824 -21.146 1.00 91.00 200 VAL A O 1
ATOM 1443 N N . LEU A 1 201 ? 9.359 1.809 -19.090 1.00 87.19 201 LEU A N 1
ATOM 1444 C CA . LEU A 1 201 ? 8.095 1.966 -18.364 1.00 87.19 201 LEU A CA 1
ATOM 1445 C C . LEU A 1 201 ? 7.378 3.263 -18.757 1.00 87.19 201 LEU A C 1
ATOM 1447 O O . LEU A 1 201 ? 6.194 3.225 -19.075 1.00 87.19 201 LEU A O 1
ATOM 1451 N N . GLU A 1 202 ? 8.094 4.385 -18.840 1.00 87.12 202 GLU A N 1
ATOM 1452 C CA . GLU A 1 202 ? 7.541 5.672 -19.285 1.00 87.12 202 GLU A CA 1
ATOM 1453 C C . GLU A 1 202 ? 6.983 5.600 -20.714 1.00 87.12 202 GLU A C 1
ATOM 1455 O O . GLU A 1 202 ? 5.907 6.132 -20.996 1.00 87.12 202 GLU A O 1
ATOM 1460 N N . ARG A 1 203 ? 7.677 4.907 -21.626 1.00 89.19 203 ARG A N 1
ATOM 1461 C CA . ARG A 1 203 ? 7.196 4.719 -23.002 1.00 89.19 203 ARG A CA 1
ATOM 1462 C C . ARG A 1 203 ? 5.956 3.831 -23.067 1.00 89.19 203 ARG A C 1
ATOM 1464 O O . ARG A 1 203 ? 5.044 4.125 -23.839 1.00 89.19 203 ARG A O 1
ATOM 1471 N N . LEU A 1 204 ? 5.917 2.753 -22.288 1.00 87.56 204 LEU A N 1
ATOM 1472 C CA . LEU A 1 204 ? 4.745 1.882 -22.193 1.00 87.56 204 LEU A CA 1
ATOM 1473 C C . LEU A 1 204 ? 3.552 2.643 -21.598 1.00 87.56 204 LEU A C 1
ATOM 1475 O O . LEU A 1 204 ? 2.446 2.562 -22.129 1.00 87.56 204 LEU A O 1
ATOM 1479 N N . ASP A 1 205 ? 3.779 3.456 -20.570 1.00 83.50 205 ASP A N 1
ATOM 1480 C CA . ASP A 1 205 ? 2.759 4.322 -19.979 1.00 83.50 205 ASP A CA 1
ATOM 1481 C C . ASP A 1 205 ? 2.211 5.332 -20.994 1.00 83.50 205 ASP A C 1
ATOM 1483 O O . ASP A 1 205 ? 0.993 5.457 -21.138 1.00 83.50 205 ASP A O 1
ATOM 1487 N N . ALA A 1 206 ? 3.085 5.988 -21.765 1.00 84.31 206 ALA A N 1
ATOM 1488 C CA . ALA A 1 206 ? 2.683 6.907 -22.831 1.00 84.31 206 ALA A CA 1
ATOM 1489 C C . ALA A 1 206 ? 1.841 6.225 -23.926 1.00 84.31 206 ALA A C 1
ATOM 1491 O O . ALA A 1 206 ? 1.003 6.869 -24.555 1.00 84.31 206 ALA A O 1
ATOM 1492 N N . ALA A 1 207 ? 2.023 4.918 -24.130 1.00 81.81 207 ALA A N 1
ATOM 1493 C CA . ALA A 1 207 ? 1.224 4.111 -25.048 1.00 81.81 207 ALA A CA 1
ATOM 1494 C C . ALA A 1 207 ? -0.070 3.549 -24.417 1.00 81.81 207 ALA A C 1
ATOM 1496 O O . ALA A 1 207 ? -0.767 2.755 -25.048 1.00 81.81 207 ALA A O 1
ATOM 1497 N N . GLY A 1 208 ? -0.396 3.924 -23.173 1.00 78.19 208 GLY A N 1
ATOM 1498 C CA . GLY A 1 208 ? -1.558 3.412 -22.438 1.00 78.19 208 GLY A CA 1
ATOM 1499 C C . GLY A 1 208 ? -1.408 1.959 -21.971 1.00 78.19 208 GLY A C 1
ATOM 1500 O O . GLY A 1 208 ? -2.394 1.313 -21.625 1.00 78.19 208 GLY A O 1
ATOM 1501 N N . ALA A 1 209 ? -0.181 1.435 -21.967 1.00 77.19 209 ALA A N 1
ATOM 1502 C CA . ALA A 1 209 ? 0.146 0.051 -21.638 1.00 77.19 209 ALA A CA 1
ATOM 1503 C C . ALA A 1 209 ? 0.571 -0.166 -20.181 1.00 77.19 209 ALA A C 1
ATOM 1505 O O . ALA A 1 209 ? 0.893 -1.294 -19.802 1.00 77.19 209 ALA A O 1
ATOM 1506 N N . GLY A 1 210 ? 0.577 0.895 -19.373 1.00 67.25 210 GLY A N 1
ATOM 1507 C CA . GLY A 1 210 ? 0.918 0.869 -17.955 1.00 67.25 210 GLY A CA 1
ATOM 1508 C C . GLY A 1 210 ? -0.027 0.002 -17.136 1.00 67.25 210 GLY A C 1
ATOM 1509 O O . GLY A 1 210 ? -0.986 0.497 -16.548 1.00 67.25 210 GLY A O 1
ATOM 1510 N N . THR A 1 211 ? 0.226 -1.303 -17.095 1.00 66.38 211 THR A N 1
ATOM 1511 C CA . THR A 1 211 ? -0.479 -2.243 -16.218 1.00 66.38 211 THR A CA 1
ATOM 1512 C C . THR A 1 211 ? 0.445 -2.634 -15.078 1.00 66.38 211 THR A C 1
ATOM 1514 O O . THR A 1 211 ? 1.644 -2.785 -15.294 1.00 66.38 211 THR A O 1
ATOM 1517 N N . ALA A 1 212 ? -0.077 -2.899 -13.876 1.00 59.41 212 ALA A N 1
ATOM 1518 C CA . ALA A 1 212 ? 0.790 -3.333 -12.772 1.00 59.41 212 ALA A CA 1
ATOM 1519 C C . ALA A 1 212 ? 1.407 -4.735 -12.974 1.00 59.41 212 ALA A C 1
ATOM 1521 O O . ALA A 1 212 ? 2.119 -5.213 -12.093 1.00 59.41 212 ALA A O 1
ATOM 1522 N N . ALA A 1 213 ? 1.111 -5.397 -14.102 1.00 65.75 213 ALA A N 1
ATOM 1523 C CA . ALA A 1 213 ? 1.775 -6.618 -14.555 1.00 65.75 213 ALA A CA 1
ATOM 1524 C C . ALA A 1 213 ? 3.136 -6.347 -15.208 1.00 65.75 213 ALA A C 1
ATOM 1526 O O . ALA A 1 213 ? 3.975 -7.240 -15.259 1.00 65.75 213 ALA A O 1
ATOM 1527 N N . ILE A 1 214 ? 3.315 -5.147 -15.761 1.00 73.50 214 ILE A N 1
ATOM 1528 C CA . ILE A 1 214 ? 4.563 -4.688 -16.357 1.00 73.50 214 ILE A CA 1
ATOM 1529 C C . ILE A 1 214 ? 5.253 -3.864 -15.274 1.00 73.50 214 ILE A C 1
ATOM 1531 O O . ILE A 1 214 ? 5.070 -2.654 -15.172 1.00 73.50 214 ILE A O 1
ATOM 1535 N N . ASP A 1 215 ? 5.971 -4.561 -14.401 1.00 73.94 215 ASP A N 1
ATOM 1536 C CA . ASP A 1 215 ? 6.810 -3.955 -13.374 1.00 73.94 215 ASP A CA 1
ATOM 1537 C C . ASP A 1 215 ? 8.285 -3.946 -13.798 1.00 73.94 215 ASP A C 1
ATOM 1539 O O . ASP A 1 215 ? 8.656 -4.442 -14.865 1.00 73.94 215 ASP A O 1
ATOM 1543 N N . TYR A 1 216 ? 9.142 -3.367 -12.957 1.00 80.38 216 TYR A N 1
ATOM 1544 C CA . TYR A 1 216 ? 10.578 -3.323 -13.215 1.00 80.38 216 TYR A CA 1
ATOM 1545 C C . TYR A 1 216 ? 11.194 -4.712 -13.417 1.00 80.38 216 TYR A C 1
ATOM 1547 O O . TYR A 1 216 ? 12.039 -4.858 -14.291 1.00 80.38 216 TYR A O 1
ATOM 1555 N N . ALA A 1 217 ? 10.761 -5.739 -12.678 1.00 80.69 217 ALA A N 1
ATOM 1556 C CA . ALA A 1 217 ? 11.304 -7.088 -12.834 1.00 80.69 217 ALA A CA 1
ATOM 1557 C C . ALA A 1 217 ? 10.952 -7.680 -14.208 1.00 80.69 217 ALA A C 1
ATOM 1559 O O . ALA A 1 217 ? 11.809 -8.276 -14.865 1.00 80.69 217 ALA A O 1
ATOM 1560 N N . ALA A 1 218 ? 9.720 -7.466 -14.679 1.00 84.69 218 ALA A N 1
ATOM 1561 C CA . ALA A 1 218 ? 9.303 -7.852 -16.022 1.00 84.69 218 ALA A CA 1
ATOM 1562 C C . ALA A 1 218 ? 10.099 -7.106 -17.105 1.00 84.69 218 ALA A C 1
ATOM 1564 O O . ALA A 1 218 ? 10.515 -7.720 -18.090 1.00 84.69 218 ALA A O 1
ATOM 1565 N N . VAL A 1 219 ? 10.344 -5.802 -16.920 1.00 89.12 219 VAL A N 1
ATOM 1566 C CA . VAL A 1 219 ? 11.163 -5.008 -17.848 1.00 89.12 219 VAL A CA 1
ATOM 1567 C C . VAL A 1 219 ? 12.619 -5.468 -17.835 1.00 89.12 219 VAL A C 1
ATOM 1569 O O . VAL A 1 219 ? 13.168 -5.710 -18.903 1.00 89.12 219 VAL A O 1
ATOM 1572 N N . ALA A 1 220 ? 13.231 -5.658 -16.667 1.00 86.12 220 ALA A N 1
ATOM 1573 C CA . ALA A 1 220 ? 14.612 -6.121 -16.533 1.00 86.12 220 ALA A CA 1
ATOM 1574 C C . ALA A 1 220 ? 14.818 -7.500 -17.184 1.00 86.12 220 ALA A C 1
ATOM 1576 O O . ALA A 1 220 ? 15.781 -7.707 -17.921 1.00 86.12 220 ALA A O 1
ATOM 1577 N N . GLY A 1 221 ? 13.867 -8.426 -17.006 1.00 85.56 221 GLY A N 1
ATOM 1578 C CA . GLY A 1 221 ? 13.886 -9.714 -17.704 1.00 85.56 221 GLY A CA 1
ATOM 1579 C C . GLY A 1 221 ? 13.770 -9.574 -19.228 1.00 85.56 221 GLY A C 1
ATOM 1580 O O . GLY A 1 221 ? 14.425 -10.305 -19.971 1.00 85.56 221 GLY A O 1
ATOM 1581 N N . ALA A 1 222 ? 12.970 -8.617 -19.709 1.00 91.69 222 ALA A N 1
ATOM 1582 C CA . ALA A 1 222 ? 12.842 -8.334 -21.137 1.00 91.69 222 ALA A CA 1
ATOM 1583 C C . ALA A 1 222 ? 14.090 -7.654 -21.725 1.00 91.69 222 ALA A C 1
ATOM 1585 O O . ALA A 1 222 ? 14.437 -7.949 -22.868 1.00 91.69 222 ALA A O 1
ATOM 1586 N N . VAL A 1 223 ? 14.770 -6.785 -20.963 1.00 93.75 223 VAL A N 1
ATOM 1587 C CA . VAL A 1 223 ? 16.010 -6.103 -21.376 1.00 93.75 223 VAL A CA 1
ATOM 1588 C C . VAL A 1 223 ? 17.046 -7.136 -21.806 1.00 93.75 223 VAL A C 1
ATOM 1590 O O . VAL A 1 223 ? 17.463 -7.110 -22.963 1.00 93.75 223 VAL A O 1
ATOM 1593 N N . GLN A 1 224 ? 17.396 -8.090 -20.933 1.00 90.69 224 GLN A N 1
ATOM 1594 C CA . GLN A 1 224 ? 18.420 -9.086 -21.262 1.00 90.69 224 GLN A CA 1
ATOM 1595 C C . GLN A 1 224 ? 18.021 -9.931 -22.478 1.00 90.69 224 GLN A C 1
ATOM 1597 O O . GLN A 1 224 ? 18.826 -10.126 -23.382 1.00 90.69 224 GLN A O 1
ATOM 1602 N N . GLY A 1 225 ? 16.754 -10.354 -22.560 1.00 93.69 225 GLY A N 1
ATOM 1603 C CA . GLY A 1 225 ? 16.271 -11.128 -23.706 1.00 93.69 225 GLY A CA 1
ATOM 1604 C C . GLY A 1 225 ? 16.382 -10.380 -25.042 1.00 93.69 225 GLY A C 1
ATOM 1605 O O . GLY A 1 225 ? 16.675 -10.996 -26.065 1.00 93.69 225 GLY A O 1
ATOM 1606 N N . VAL A 1 226 ? 16.177 -9.058 -25.045 1.00 96.25 226 VAL A N 1
ATOM 1607 C CA . VAL A 1 226 ? 16.367 -8.217 -26.239 1.00 96.25 226 VAL A CA 1
ATOM 1608 C C . VAL A 1 226 ? 17.851 -8.039 -26.563 1.00 96.25 226 VAL A C 1
ATOM 1610 O O . VAL A 1 226 ? 18.218 -8.112 -27.734 1.00 96.25 226 VAL A O 1
ATOM 1613 N N . LEU A 1 227 ? 18.715 -7.843 -25.562 1.00 95.44 227 LEU A N 1
ATOM 1614 C CA . LEU A 1 227 ? 20.164 -7.741 -25.776 1.00 95.44 227 LEU A CA 1
ATOM 1615 C C . LEU A 1 227 ? 20.740 -9.030 -26.382 1.00 95.44 227 LEU A C 1
ATOM 1617 O O . LEU A 1 227 ? 21.462 -8.968 -27.381 1.00 95.44 227 LEU A O 1
ATOM 1621 N N . ASP A 1 228 ? 20.347 -10.190 -25.854 1.00 94.75 228 ASP A N 1
ATOM 1622 C CA . ASP A 1 228 ? 20.761 -11.500 -26.362 1.00 94.75 228 ASP A CA 1
ATOM 1623 C C . ASP A 1 228 ? 20.294 -11.715 -27.814 1.00 94.75 228 ASP A C 1
ATOM 1625 O O . ASP A 1 228 ? 21.052 -12.201 -28.659 1.00 94.75 228 ASP A O 1
ATOM 1629 N N . GLU A 1 229 ? 19.059 -11.312 -28.139 1.00 96.44 229 GLU A N 1
ATOM 1630 C CA . GLU A 1 229 ? 18.520 -11.393 -29.501 1.00 96.44 229 GLU A CA 1
ATOM 1631 C C . GLU A 1 229 ? 19.309 -10.508 -30.480 1.00 96.44 229 GLU A C 1
ATOM 1633 O O . GLU A 1 229 ? 19.680 -10.951 -31.574 1.00 96.44 229 GLU A O 1
ATOM 1638 N N . LEU A 1 230 ? 19.597 -9.263 -30.093 1.00 96.00 230 LEU A N 1
ATOM 1639 C CA . LEU A 1 230 ? 20.364 -8.319 -30.909 1.00 96.00 230 LEU A CA 1
ATOM 1640 C C . LEU A 1 230 ? 21.792 -8.812 -31.163 1.00 96.00 230 LEU A C 1
ATOM 1642 O O . LEU A 1 230 ? 22.286 -8.701 -32.294 1.00 96.00 230 LEU A O 1
ATOM 1646 N N . ALA A 1 231 ? 22.424 -9.404 -30.146 1.00 94.31 231 ALA A N 1
ATOM 1647 C CA . ALA A 1 231 ? 23.739 -10.018 -30.258 1.00 94.31 231 ALA A CA 1
ATOM 1648 C C . ALA A 1 231 ? 23.709 -11.230 -31.203 1.00 94.31 231 ALA A C 1
ATOM 1650 O O . ALA A 1 231 ? 24.536 -11.324 -32.117 1.00 94.31 231 ALA A O 1
ATOM 1651 N N . ALA A 1 232 ? 22.714 -12.114 -31.067 1.00 95.19 232 ALA A N 1
ATOM 1652 C CA . ALA A 1 232 ? 22.533 -13.277 -31.938 1.00 95.19 232 ALA A CA 1
ATOM 1653 C C . ALA A 1 232 ? 22.318 -12.881 -33.410 1.00 95.19 232 ALA A C 1
ATOM 1655 O O . ALA A 1 232 ? 22.861 -13.513 -34.321 1.00 95.19 232 ALA A O 1
ATOM 1656 N N . ARG A 1 233 ? 21.583 -11.789 -33.653 1.00 96.06 233 ARG A N 1
ATOM 1657 C CA . ARG A 1 233 ? 21.349 -11.211 -34.988 1.00 96.06 233 ARG A CA 1
ATOM 1658 C C . ARG A 1 233 ? 22.518 -10.367 -35.505 1.00 96.06 233 ARG A C 1
ATOM 1660 O O . ARG A 1 233 ? 22.457 -9.885 -36.635 1.00 96.06 233 ARG A O 1
ATOM 1667 N N . ARG A 1 234 ? 23.589 -10.213 -34.717 1.00 93.94 234 ARG A N 1
ATOM 1668 C CA . ARG A 1 234 ? 24.787 -9.412 -35.031 1.00 93.94 234 ARG A CA 1
ATOM 1669 C C . ARG A 1 234 ? 24.481 -7.940 -35.334 1.00 93.94 234 ARG A C 1
ATOM 1671 O O . ARG A 1 234 ? 25.182 -7.321 -36.135 1.00 93.94 234 ARG A O 1
ATOM 1678 N N . ILE A 1 235 ? 23.448 -7.382 -34.704 1.00 93.31 235 ILE A N 1
ATOM 1679 C CA . ILE A 1 235 ? 23.112 -5.958 -34.829 1.00 93.31 235 ILE A CA 1
ATOM 1680 C C . ILE A 1 235 ? 24.064 -5.151 -33.942 1.00 93.31 235 ILE A C 1
ATOM 1682 O O . ILE A 1 235 ? 24.846 -4.341 -34.438 1.00 93.31 235 ILE A O 1
ATOM 1686 N N . VAL A 1 236 ? 24.052 -5.446 -32.642 1.00 93.75 236 VAL A N 1
ATOM 1687 C CA . VAL A 1 236 ? 24.932 -4.860 -31.627 1.00 93.75 236 VAL A CA 1
ATOM 1688 C C . VAL A 1 236 ? 25.197 -5.907 -30.543 1.00 93.75 236 VAL A C 1
ATOM 1690 O O . VAL A 1 236 ? 24.334 -6.742 -30.282 1.00 93.75 236 VAL A O 1
ATOM 1693 N N . ALA A 1 237 ? 26.390 -5.896 -29.950 1.00 92.62 237 ALA A N 1
ATOM 1694 C CA . ALA A 1 237 ? 26.748 -6.765 -28.832 1.00 92.62 237 ALA A CA 1
ATOM 1695 C C . ALA A 1 237 ? 26.947 -5.896 -27.586 1.00 92.62 237 ALA A C 1
ATOM 1697 O O . ALA A 1 237 ? 27.893 -5.115 -27.530 1.00 92.62 237 ALA A O 1
ATOM 1698 N N . ILE A 1 238 ? 26.031 -6.015 -26.628 1.00 90.62 238 ILE A N 1
ATOM 1699 C CA . ILE A 1 238 ? 26.045 -5.303 -25.347 1.00 90.62 238 ILE A CA 1
ATOM 1700 C C . ILE A 1 238 ? 25.941 -6.384 -24.273 1.00 90.62 238 ILE A C 1
ATOM 1702 O O . ILE A 1 238 ? 25.061 -7.237 -24.368 1.00 90.62 238 ILE A O 1
ATOM 1706 N N . ALA A 1 239 ? 26.864 -6.391 -23.310 1.00 88.81 239 ALA A N 1
ATOM 1707 C CA . ALA A 1 239 ? 26.952 -7.469 -22.327 1.00 88.81 239 ALA A CA 1
ATOM 1708 C C . ALA A 1 239 ? 25.754 -7.482 -21.361 1.00 88.81 239 ALA A C 1
ATOM 1710 O O . ALA A 1 239 ? 25.198 -8.544 -21.087 1.00 88.81 239 ALA A O 1
ATOM 1711 N N . ASP A 1 240 ? 25.353 -6.305 -20.881 1.00 90.81 240 ASP A N 1
ATOM 1712 C CA . ASP A 1 240 ? 24.287 -6.115 -19.898 1.00 90.81 240 ASP A CA 1
ATOM 1713 C C . ASP A 1 240 ? 23.704 -4.687 -19.967 1.00 90.81 240 ASP A C 1
ATOM 1715 O O . ASP A 1 240 ? 24.130 -3.856 -20.772 1.00 90.81 240 ASP A O 1
ATOM 1719 N N . GLU A 1 241 ? 22.710 -4.392 -19.120 1.00 89.69 241 GLU A N 1
ATOM 1720 C CA . GLU A 1 241 ? 22.091 -3.060 -19.034 1.00 89.69 241 GLU A CA 1
ATOM 1721 C C . GLU A 1 241 ? 23.094 -1.958 -18.646 1.00 89.69 241 GLU A C 1
ATOM 1723 O O . GLU A 1 241 ? 22.945 -0.823 -19.097 1.00 89.69 241 GLU A O 1
ATOM 1728 N N . ALA A 1 242 ? 24.123 -2.264 -17.848 1.00 88.88 242 ALA A N 1
ATOM 1729 C CA . ALA A 1 242 ? 25.100 -1.272 -17.397 1.00 88.88 242 ALA A CA 1
ATOM 1730 C C . ALA A 1 242 ? 26.041 -0.825 -18.527 1.00 88.88 242 ALA A C 1
ATOM 1732 O O . ALA A 1 242 ? 26.506 0.313 -18.525 1.00 88.88 242 ALA A O 1
ATOM 1733 N N . ALA A 1 243 ? 26.272 -1.686 -19.520 1.00 89.25 243 ALA A N 1
ATOM 1734 C CA . ALA A 1 243 ? 27.043 -1.371 -20.721 1.00 89.25 243 ALA A CA 1
ATOM 1735 C C . ALA A 1 243 ? 26.258 -0.565 -21.779 1.00 89.25 243 ALA A C 1
ATOM 1737 O O . ALA A 1 243 ? 26.811 -0.221 -22.828 1.00 89.25 243 ALA A O 1
ATOM 1738 N N . VAL A 1 244 ? 24.974 -0.266 -21.547 1.00 90.44 244 VAL A N 1
ATOM 1739 C CA . VAL A 1 244 ? 24.150 0.503 -22.487 1.00 90.44 244 VAL A CA 1
ATOM 1740 C C . VAL A 1 244 ? 24.564 1.971 -22.477 1.00 90.44 244 VAL A C 1
ATOM 1742 O O . VAL A 1 244 ? 24.413 2.682 -21.483 1.00 90.44 244 VAL A O 1
ATOM 1745 N N . SER A 1 245 ? 25.025 2.465 -23.626 1.00 89.81 245 SER A N 1
ATOM 1746 C CA . SER A 1 245 ? 25.363 3.879 -23.772 1.00 89.81 245 SER A CA 1
ATOM 1747 C C . SER A 1 245 ? 24.114 4.743 -23.961 1.00 89.81 245 SER A C 1
ATOM 1749 O O . SER A 1 245 ? 23.099 4.310 -24.513 1.00 89.81 245 SER A O 1
ATOM 1751 N N . GLY A 1 246 ? 24.205 6.025 -23.593 1.00 85.88 246 GLY A N 1
ATOM 1752 C CA . GLY A 1 246 ? 23.106 6.979 -23.784 1.00 85.88 246 GLY A CA 1
ATOM 1753 C C . GLY A 1 246 ? 22.635 7.106 -25.242 1.00 85.88 246 GLY A C 1
ATOM 1754 O O . GLY A 1 246 ? 21.462 7.387 -25.481 1.00 85.88 246 GLY A O 1
ATOM 1755 N N . ALA A 1 247 ? 23.514 6.845 -26.217 1.00 88.38 247 ALA A N 1
ATOM 1756 C CA . ALA A 1 247 ? 23.168 6.836 -27.639 1.00 88.38 247 ALA A CA 1
ATOM 1757 C C . ALA A 1 247 ? 22.318 5.616 -28.041 1.00 88.38 247 ALA A C 1
ATOM 1759 O O . ALA A 1 247 ? 21.496 5.709 -28.953 1.00 88.38 247 ALA A O 1
ATOM 1760 N N . GLN A 1 248 ? 22.493 4.481 -27.361 1.00 93.62 248 GLN A N 1
ATOM 1761 C CA . GLN A 1 248 ? 21.755 3.240 -27.619 1.00 93.62 248 GLN A CA 1
ATOM 1762 C C . GLN A 1 248 ? 20.387 3.230 -26.922 1.00 93.62 248 GLN A C 1
ATOM 1764 O O . GLN A 1 248 ? 19.444 2.615 -27.430 1.00 93.62 248 GLN A O 1
ATOM 1769 N N . THR A 1 249 ? 20.256 3.939 -25.793 1.00 94.00 249 THR A N 1
ATOM 1770 C CA . THR A 1 249 ? 19.047 3.962 -24.956 1.00 94.00 249 THR A CA 1
ATOM 1771 C C . THR A 1 249 ? 17.751 4.198 -25.743 1.00 94.00 249 THR A C 1
ATOM 1773 O O . THR A 1 249 ? 16.847 3.377 -25.607 1.00 94.00 249 THR A O 1
ATOM 1776 N N . PRO A 1 250 ? 17.602 5.222 -26.610 1.00 94.38 250 PRO A N 1
ATOM 1777 C CA . PRO A 1 250 ? 16.322 5.478 -27.285 1.00 94.38 250 PRO A CA 1
ATOM 1778 C C . PRO A 1 250 ? 15.854 4.323 -28.186 1.00 94.38 250 PRO A C 1
ATOM 1780 O O . PRO A 1 250 ? 14.658 4.012 -28.253 1.00 94.38 250 PRO A O 1
ATOM 1783 N N . ALA A 1 251 ? 16.797 3.668 -28.868 1.00 95.38 251 ALA A N 1
ATOM 1784 C CA . ALA A 1 251 ? 16.510 2.533 -29.735 1.00 95.38 251 ALA A CA 1
ATOM 1785 C C . ALA A 1 251 ? 16.166 1.284 -28.913 1.00 95.38 251 ALA A C 1
ATOM 1787 O O . ALA A 1 251 ? 15.140 0.652 -29.166 1.00 95.38 251 ALA A O 1
ATOM 1788 N N . LEU A 1 252 ? 16.949 0.983 -27.871 1.00 96.44 252 LEU A N 1
ATOM 1789 C CA . LEU A 1 252 ? 16.677 -0.138 -26.966 1.00 96.44 252 LEU A CA 1
ATOM 1790 C C . LEU A 1 252 ? 15.332 0.016 -26.250 1.00 96.44 252 LEU A C 1
ATOM 1792 O O . LEU A 1 252 ? 14.558 -0.936 -26.214 1.00 96.44 252 LEU A O 1
ATOM 1796 N N . VAL A 1 253 ? 14.995 1.220 -25.776 1.00 96.06 253 VAL A N 1
ATOM 1797 C CA . VAL A 1 253 ? 13.683 1.522 -25.182 1.00 96.06 253 VAL A CA 1
ATOM 1798 C C . VAL A 1 253 ? 12.547 1.147 -26.136 1.00 96.06 253 VAL A C 1
ATOM 1800 O O . VAL A 1 253 ? 11.557 0.542 -25.727 1.00 96.06 253 VAL A O 1
ATOM 1803 N N . THR A 1 254 ? 12.687 1.482 -27.421 1.00 95.75 254 THR A N 1
ATOM 1804 C CA . THR A 1 254 ? 11.673 1.188 -28.442 1.00 95.75 254 THR A CA 1
ATOM 1805 C C . THR A 1 254 ? 11.539 -0.313 -28.692 1.00 95.75 254 THR A C 1
ATOM 1807 O O . THR A 1 254 ? 10.417 -0.817 -28.749 1.00 95.75 254 THR A O 1
ATOM 1810 N N . LEU A 1 255 ? 12.658 -1.033 -28.799 1.00 96.56 255 LEU A N 1
ATOM 1811 C CA . LEU A 1 255 ? 12.670 -2.479 -29.032 1.00 96.56 255 LEU A CA 1
ATOM 1812 C C . LEU A 1 255 ? 12.118 -3.263 -27.837 1.00 96.56 255 LEU A C 1
ATOM 1814 O O . LEU A 1 255 ? 11.286 -4.150 -28.020 1.00 96.56 255 LEU A O 1
ATOM 1818 N N . ILE A 1 256 ? 12.516 -2.903 -26.615 1.00 95.44 256 ILE A N 1
ATOM 1819 C CA . ILE A 1 256 ? 12.025 -3.547 -25.392 1.00 95.44 256 ILE A CA 1
ATOM 1820 C C . ILE A 1 256 ? 10.526 -3.284 -25.227 1.00 95.44 256 ILE A C 1
ATOM 1822 O O . ILE A 1 256 ? 9.762 -4.224 -25.003 1.00 95.44 256 ILE A O 1
ATOM 1826 N N . ALA A 1 257 ? 10.069 -2.043 -25.429 1.00 93.62 257 ALA A N 1
ATOM 1827 C CA . ALA A 1 257 ? 8.642 -1.727 -25.396 1.00 93.62 257 ALA A CA 1
ATOM 1828 C C . ALA A 1 257 ? 7.851 -2.522 -26.453 1.00 93.62 257 ALA A C 1
ATOM 1830 O O . ALA A 1 257 ? 6.792 -3.069 -26.143 1.00 93.62 257 ALA A O 1
ATOM 1831 N N . ALA A 1 258 ? 8.375 -2.654 -27.677 1.00 94.31 258 ALA A N 1
ATOM 1832 C CA . ALA A 1 258 ? 7.750 -3.451 -28.733 1.00 94.31 258 ALA A CA 1
ATOM 1833 C C . ALA A 1 258 ? 7.718 -4.948 -28.390 1.00 94.31 258 ALA A C 1
ATOM 1835 O O . ALA A 1 258 ? 6.746 -5.634 -28.697 1.00 94.31 258 ALA A O 1
ATOM 1836 N N . ARG A 1 259 ? 8.749 -5.465 -27.713 1.00 94.31 259 ARG A N 1
ATOM 1837 C CA . ARG A 1 259 ? 8.797 -6.863 -27.270 1.00 94.31 259 ARG A CA 1
ATOM 1838 C C . ARG A 1 259 ? 7.748 -7.156 -26.204 1.00 94.31 259 ARG A C 1
ATOM 1840 O O . ARG A 1 259 ? 7.087 -8.193 -26.274 1.00 94.31 259 ARG A O 1
ATOM 1847 N N . MET A 1 260 ? 7.608 -6.255 -25.234 1.00 91.69 260 MET A N 1
ATOM 1848 C CA . MET A 1 260 ? 6.649 -6.392 -24.137 1.00 91.69 260 MET A CA 1
ATOM 1849 C C . MET A 1 260 ? 5.212 -6.151 -24.596 1.00 91.69 260 MET A C 1
ATOM 1851 O O . MET A 1 260 ? 4.294 -6.808 -24.103 1.00 91.69 260 MET A O 1
ATOM 1855 N N . LEU A 1 261 ? 5.007 -5.252 -25.562 1.00 89.56 261 LEU A N 1
ATOM 1856 C CA . LEU A 1 261 ? 3.692 -4.985 -26.124 1.00 89.56 261 LEU A CA 1
ATOM 1857 C C . LEU A 1 261 ? 3.738 -4.769 -27.650 1.00 89.56 261 LEU A C 1
ATOM 1859 O O . LEU A 1 261 ? 3.693 -3.632 -28.127 1.00 89.56 261 LEU A O 1
ATOM 1863 N N . PRO A 1 262 ? 3.708 -5.859 -28.442 1.00 86.69 262 PRO A N 1
ATOM 1864 C CA . PRO A 1 262 ? 3.870 -5.801 -29.900 1.00 86.69 262 PRO A CA 1
ATOM 1865 C C . PRO A 1 262 ? 2.844 -4.944 -30.644 1.00 86.69 262 PRO A C 1
ATOM 1867 O O . PRO A 1 262 ? 3.102 -4.501 -31.755 1.00 86.69 262 PRO A O 1
ATOM 1870 N N . ARG A 1 263 ? 1.663 -4.714 -30.057 1.00 84.19 263 ARG A N 1
ATOM 1871 C CA . ARG A 1 263 ? 0.597 -3.905 -30.671 1.00 84.19 263 ARG A CA 1
ATOM 1872 C C . ARG A 1 263 ? 0.698 -2.409 -30.368 1.00 84.19 263 ARG A C 1
ATOM 1874 O O . ARG A 1 263 ? -0.038 -1.643 -30.978 1.00 84.19 263 ARG A O 1
ATOM 1881 N N . ALA A 1 264 ? 1.544 -2.003 -29.423 1.00 80.25 264 ALA A N 1
ATOM 1882 C CA . ALA A 1 264 ? 1.636 -0.611 -28.981 1.00 80.25 264 ALA A CA 1
ATOM 1883 C C . ALA A 1 264 ? 2.736 0.192 -29.674 1.00 80.25 264 ALA A C 1
ATOM 1885 O O . ALA A 1 264 ? 2.740 1.417 -29.591 1.00 80.25 264 ALA A O 1
ATOM 1886 N N . VAL A 1 265 ? 3.667 -0.478 -30.352 1.00 88.19 265 VAL A N 1
ATOM 1887 C CA . VAL A 1 265 ? 4.769 0.179 -31.053 1.00 88.19 265 VAL A CA 1
ATOM 1888 C C . VAL A 1 265 ? 4.599 -0.032 -32.550 1.00 88.19 265 VAL A C 1
ATOM 1890 O O . VAL A 1 265 ? 4.414 -1.157 -33.007 1.00 88.19 265 VAL A O 1
ATOM 1893 N N . ASP A 1 266 ? 4.662 1.062 -33.305 1.00 91.94 266 ASP A N 1
ATOM 1894 C CA . ASP A 1 266 ? 4.646 1.035 -34.766 1.00 91.94 266 ASP A CA 1
ATOM 1895 C C . ASP A 1 266 ? 5.799 0.153 -35.297 1.00 91.94 266 ASP A C 1
ATOM 1897 O O . ASP A 1 266 ? 6.960 0.410 -34.954 1.00 91.94 266 ASP A O 1
ATOM 1901 N N . PRO A 1 267 ? 5.525 -0.862 -36.142 1.00 92.69 267 PRO A N 1
ATOM 1902 C CA . PRO A 1 267 ? 6.562 -1.674 -36.776 1.00 92.69 267 PRO A CA 1
ATOM 1903 C C . PRO A 1 267 ? 7.647 -0.855 -37.491 1.00 92.69 267 PRO A C 1
ATOM 1905 O O . PRO A 1 267 ? 8.812 -1.256 -37.489 1.00 92.69 267 PRO A O 1
ATOM 1908 N N . ALA A 1 268 ? 7.309 0.310 -38.056 1.00 94.94 268 ALA A N 1
ATOM 1909 C CA . ALA A 1 268 ? 8.294 1.190 -38.684 1.00 94.94 268 ALA A CA 1
ATOM 1910 C C . ALA A 1 268 ? 9.284 1.779 -37.661 1.00 94.94 268 ALA A C 1
ATOM 1912 O O . ALA A 1 268 ? 10.476 1.901 -37.945 1.00 94.94 268 ALA A O 1
ATOM 1913 N N . ALA A 1 269 ? 8.818 2.088 -36.446 1.00 93.94 269 ALA A N 1
ATOM 1914 C CA . ALA A 1 269 ? 9.672 2.565 -35.360 1.00 93.94 269 ALA A CA 1
ATOM 1915 C C . ALA A 1 269 ? 10.612 1.464 -34.844 1.00 93.94 269 ALA A C 1
ATOM 1917 O O . ALA A 1 269 ? 11.761 1.751 -34.511 1.00 93.94 269 ALA A O 1
ATOM 1918 N N . VAL A 1 270 ? 10.153 0.206 -34.827 1.00 95.88 270 VAL A N 1
ATOM 1919 C CA . VAL A 1 270 ? 10.995 -0.960 -34.504 1.00 95.88 270 VAL A CA 1
ATOM 1920 C C . VAL A 1 270 ? 12.123 -1.094 -35.526 1.00 95.88 270 VAL A C 1
ATOM 1922 O O . VAL A 1 270 ? 13.290 -1.157 -35.148 1.00 95.88 270 VAL A O 1
ATOM 1925 N N . GLN A 1 271 ? 11.799 -1.049 -36.820 1.00 96.00 271 GLN A N 1
ATOM 1926 C CA . GLN A 1 271 ? 12.801 -1.134 -37.884 1.00 96.00 271 GLN A CA 1
ATOM 1927 C C . GLN A 1 271 ? 13.809 0.027 -37.828 1.00 96.00 271 GLN A C 1
ATOM 1929 O O . GLN A 1 271 ? 15.011 -0.188 -37.985 1.00 96.00 271 GLN A O 1
ATOM 1934 N N . ALA A 1 272 ? 13.342 1.252 -37.568 1.00 94.38 272 ALA A N 1
ATOM 1935 C CA . ALA A 1 272 ? 14.212 2.416 -37.408 1.00 94.38 272 ALA A CA 1
ATOM 1936 C C . ALA A 1 272 ? 15.158 2.279 -36.200 1.00 94.38 272 ALA A C 1
ATOM 1938 O O . ALA A 1 272 ? 16.327 2.653 -36.293 1.00 94.38 272 ALA A O 1
ATOM 1939 N N . ALA A 1 273 ? 14.682 1.709 -35.089 1.00 95.69 273 ALA A N 1
ATOM 1940 C CA . ALA A 1 273 ? 15.500 1.449 -33.907 1.00 95.69 273 ALA A CA 1
ATOM 1941 C C . ALA A 1 273 ? 16.591 0.397 -34.173 1.00 95.69 273 ALA A C 1
ATOM 1943 O O . ALA A 1 273 ? 17.746 0.612 -33.804 1.00 95.69 273 ALA A O 1
ATOM 1944 N N . GLU A 1 274 ? 16.267 -0.704 -34.859 1.00 97.25 274 GLU A N 1
ATOM 1945 C CA . GLU A 1 274 ? 17.271 -1.704 -35.258 1.00 97.25 274 GLU A CA 1
ATOM 1946 C C . GLU A 1 274 ? 18.338 -1.105 -36.185 1.00 97.25 274 GLU A C 1
ATOM 1948 O O . GLU A 1 274 ? 19.534 -1.350 -36.004 1.00 97.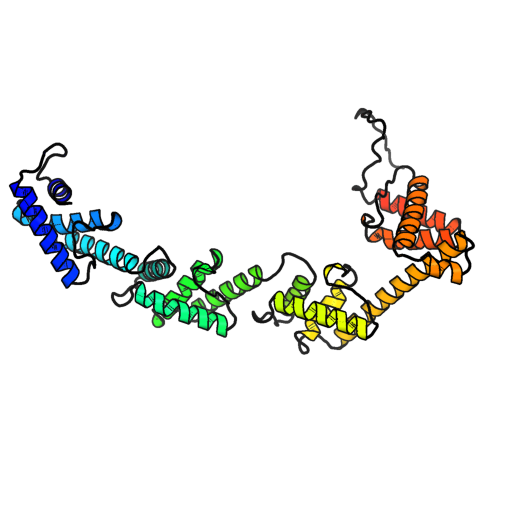25 274 GLU A O 1
ATOM 1953 N N . GLN A 1 275 ? 17.916 -0.285 -37.153 1.00 95.06 275 GLN A N 1
ATOM 1954 C CA . GLN A 1 275 ? 18.828 0.396 -38.070 1.00 95.06 275 GLN A CA 1
ATOM 1955 C C . GLN A 1 275 ? 19.767 1.350 -37.319 1.00 95.06 275 GLN A C 1
ATOM 1957 O O . GLN A 1 275 ? 20.977 1.306 -37.538 1.00 95.06 275 GLN A O 1
ATOM 1962 N N . ALA A 1 276 ? 19.237 2.144 -36.384 1.00 93.12 276 ALA A N 1
ATOM 1963 C CA . ALA A 1 276 ? 20.036 3.049 -35.562 1.00 93.12 276 ALA A CA 1
ATOM 1964 C C . ALA A 1 276 ? 21.107 2.300 -34.748 1.00 93.12 276 ALA A C 1
ATOM 1966 O O . ALA A 1 276 ? 22.265 2.713 -34.735 1.00 93.12 276 ALA A O 1
ATOM 1967 N N . LEU A 1 277 ? 20.761 1.164 -34.128 1.00 94.88 277 LEU A N 1
ATOM 1968 C CA . LEU A 1 277 ? 21.733 0.337 -33.400 1.00 94.88 277 LEU A CA 1
ATOM 1969 C C . LEU A 1 277 ? 22.795 -0.266 -34.323 1.00 94.88 277 LEU A C 1
ATOM 1971 O O . LEU A 1 277 ? 23.973 -0.289 -33.968 1.00 94.88 277 LEU A O 1
ATOM 1975 N N . SER A 1 278 ? 22.407 -0.716 -35.520 1.00 94.06 278 SER A N 1
ATOM 1976 C CA . SER A 1 278 ? 23.365 -1.200 -36.518 1.00 94.06 278 SER A CA 1
ATOM 1977 C C . SER A 1 278 ? 24.337 -0.099 -36.952 1.00 94.06 278 SER A C 1
ATOM 1979 O O . SER A 1 278 ? 25.522 -0.374 -37.152 1.00 94.06 278 SER A O 1
ATOM 1981 N N . ASP A 1 279 ? 23.861 1.133 -37.130 1.00 87.31 279 ASP A N 1
ATOM 1982 C CA . ASP A 1 279 ? 24.701 2.258 -37.544 1.00 87.31 279 ASP A CA 1
ATOM 1983 C C . ASP A 1 279 ? 25.665 2.683 -36.431 1.00 87.31 279 ASP A C 1
ATOM 1985 O O . ASP A 1 279 ? 26.851 2.871 -36.705 1.00 87.31 279 ASP A O 1
ATOM 1989 N N . ILE A 1 280 ? 25.209 2.701 -35.173 1.00 85.19 280 ILE A N 1
ATOM 1990 C CA . ILE A 1 280 ? 26.074 2.890 -33.997 1.00 85.19 280 ILE A CA 1
ATOM 1991 C C . ILE A 1 280 ? 27.158 1.803 -33.955 1.00 85.19 280 ILE A C 1
ATOM 1993 O O . ILE A 1 280 ? 28.346 2.111 -33.952 1.00 85.19 280 ILE A O 1
ATOM 1997 N N . ALA A 1 281 ? 26.781 0.525 -34.053 1.00 88.44 281 ALA A N 1
ATOM 1998 C CA . ALA A 1 281 ? 27.743 -0.577 -34.013 1.00 88.44 281 ALA A CA 1
ATOM 1999 C C . ALA A 1 281 ? 28.747 -0.548 -35.184 1.00 88.44 281 ALA A C 1
ATOM 2001 O O . ALA A 1 281 ? 29.883 -1.017 -35.065 1.00 88.44 281 ALA A O 1
ATOM 2002 N N . ARG A 1 282 ? 28.345 -0.031 -36.354 1.00 85.88 282 ARG A N 1
ATOM 2003 C CA . ARG A 1 282 ? 29.251 0.191 -37.493 1.00 85.88 282 ARG A CA 1
ATOM 2004 C C . ARG A 1 282 ? 30.239 1.313 -37.209 1.00 85.88 282 ARG A C 1
ATOM 2006 O O . ARG A 1 282 ? 31.416 1.140 -37.526 1.00 85.88 282 ARG A O 1
ATOM 2013 N N . LEU A 1 283 ? 29.774 2.417 -36.627 1.00 76.75 283 LEU A N 1
ATOM 2014 C CA . LEU A 1 283 ? 30.630 3.527 -36.223 1.00 76.75 283 LEU A CA 1
ATOM 2015 C C . LEU A 1 283 ? 31.673 3.052 -35.209 1.00 76.75 283 LEU A C 1
ATOM 2017 O O . LEU A 1 283 ? 32.861 3.213 -35.482 1.00 76.75 283 LEU A O 1
ATOM 2021 N N . ASP A 1 284 ? 31.265 2.346 -34.155 1.00 77.38 284 ASP A N 1
ATOM 2022 C CA . ASP A 1 284 ? 32.171 1.829 -33.119 1.00 77.38 284 ASP A CA 1
ATOM 2023 C C . ASP A 1 284 ? 33.258 0.922 -33.712 1.00 77.38 284 ASP A C 1
ATOM 2025 O O . ASP A 1 284 ? 34.453 1.113 -33.475 1.00 77.38 284 ASP A O 1
ATOM 2029 N N . ARG A 1 285 ? 32.875 -0.017 -34.591 1.00 78.56 285 ARG A N 1
ATOM 2030 C CA . ARG A 1 285 ? 33.844 -0.874 -35.297 1.00 78.56 285 ARG A CA 1
ATOM 2031 C C . ARG A 1 285 ? 34.772 -0.079 -36.207 1.00 78.56 285 ARG A C 1
ATOM 2033 O O . ARG A 1 285 ? 35.948 -0.426 -36.321 1.00 78.56 285 ARG A O 1
ATOM 2040 N N . SER A 1 286 ? 34.263 0.948 -36.887 1.00 73.38 286 SER A N 1
ATOM 2041 C CA . SER A 1 286 ? 35.068 1.782 -37.785 1.00 73.38 286 SER A CA 1
ATOM 2042 C C . SER A 1 286 ? 36.105 2.603 -37.018 1.00 73.38 286 SER A C 1
ATOM 2044 O O . SER A 1 286 ? 37.259 2.657 -37.443 1.00 73.38 286 SER A O 1
ATOM 2046 N N . VAL A 1 287 ? 35.725 3.143 -35.856 1.00 69.38 287 VAL A N 1
ATOM 2047 C CA . VAL A 1 287 ? 36.604 3.892 -34.955 1.00 69.38 287 VAL A CA 1
ATOM 2048 C C . VAL A 1 287 ? 37.657 2.966 -34.360 1.00 69.38 287 VAL A C 1
ATOM 2050 O O . VAL A 1 287 ? 38.845 3.252 -34.489 1.00 69.38 287 VAL A O 1
ATOM 2053 N N . ALA A 1 288 ? 37.257 1.808 -33.826 1.00 67.69 288 ALA A N 1
ATOM 2054 C CA . ALA A 1 288 ? 38.193 0.806 -33.321 1.00 67.69 288 ALA A CA 1
ATOM 2055 C C . ALA A 1 288 ? 39.182 0.351 -34.409 1.00 67.69 288 ALA A C 1
ATOM 2057 O O . ALA A 1 288 ? 40.389 0.299 -34.188 1.00 67.69 288 ALA A O 1
ATOM 2058 N N . THR A 1 289 ? 38.697 0.090 -35.628 1.00 66.62 289 THR A N 1
ATOM 2059 C CA . THR A 1 289 ? 39.557 -0.302 -36.756 1.00 66.62 289 THR A CA 1
ATOM 2060 C C . THR A 1 289 ? 40.523 0.815 -37.153 1.00 66.62 289 THR A C 1
ATOM 2062 O O . THR A 1 289 ? 41.680 0.536 -37.471 1.00 66.62 289 THR A O 1
ATOM 2065 N N . ALA A 1 290 ? 40.069 2.071 -37.162 1.00 64.69 290 ALA A N 1
ATOM 2066 C CA . ALA A 1 290 ? 40.906 3.225 -37.474 1.00 64.69 290 ALA A CA 1
ATOM 2067 C C . ALA A 1 290 ? 41.996 3.428 -36.411 1.00 64.69 290 ALA A C 1
ATOM 2069 O O . ALA A 1 290 ? 43.161 3.586 -36.776 1.00 64.69 290 ALA A O 1
ATOM 2070 N N . LEU A 1 291 ? 41.635 3.332 -35.127 1.00 63.59 291 LEU A N 1
ATOM 2071 C CA . LEU A 1 291 ? 42.561 3.395 -33.995 1.00 63.59 291 LEU A CA 1
ATOM 2072 C C . LEU A 1 291 ? 43.608 2.287 -34.073 1.00 63.59 291 LEU A C 1
ATOM 2074 O O . LEU A 1 291 ? 44.799 2.585 -34.106 1.00 63.59 291 LEU A O 1
ATOM 2078 N N . VAL A 1 292 ? 43.188 1.024 -34.213 1.00 64.62 292 VAL A N 1
ATOM 2079 C CA . VAL A 1 292 ? 44.118 -0.105 -34.351 1.00 64.62 292 VAL A CA 1
ATOM 2080 C C . VAL A 1 292 ? 45.034 0.106 -35.552 1.00 64.62 292 VAL A C 1
ATOM 2082 O O . VAL A 1 292 ? 46.249 0.030 -35.413 1.00 64.62 292 VAL A O 1
ATOM 2085 N N . ARG A 1 293 ? 44.495 0.437 -36.732 1.00 63.19 293 ARG A N 1
ATOM 2086 C CA . ARG A 1 293 ? 45.323 0.678 -37.925 1.00 63.19 293 ARG A CA 1
ATOM 2087 C C . ARG A 1 293 ? 46.356 1.776 -37.685 1.00 63.19 293 ARG A C 1
ATOM 2089 O O . ARG A 1 293 ? 47.481 1.664 -38.167 1.00 63.19 293 ARG A O 1
ATOM 2096 N N . GLY A 1 294 ? 45.990 2.814 -36.949 1.00 64.94 294 GLY A N 1
ATOM 2097 C CA . GLY A 1 294 ? 46.894 3.901 -36.633 1.00 64.94 294 GLY A CA 1
ATOM 2098 C C . GLY A 1 294 ? 47.968 3.573 -35.614 1.00 64.94 294 GLY A C 1
ATOM 2099 O O . GLY A 1 294 ? 49.128 3.919 -35.833 1.00 64.94 294 GLY A O 1
ATOM 2100 N N . ILE A 1 295 ? 47.613 2.838 -34.564 1.00 61.91 295 ILE A N 1
ATOM 2101 C CA . ILE A 1 295 ? 48.571 2.303 -33.596 1.00 61.91 295 ILE A CA 1
ATOM 2102 C C . ILE A 1 295 ? 49.582 1.402 -34.318 1.00 61.91 295 ILE A C 1
ATOM 2104 O O . ILE A 1 295 ? 50.790 1.557 -34.153 1.00 61.91 295 ILE A O 1
ATOM 2108 N N . LEU A 1 296 ? 49.117 0.534 -35.221 1.00 59.41 296 LEU A N 1
ATOM 2109 C CA . LEU A 1 296 ? 49.998 -0.324 -36.020 1.00 59.41 296 LEU A CA 1
ATOM 2110 C C . LEU A 1 296 ? 50.870 0.446 -37.006 1.00 59.41 296 LEU A C 1
ATOM 2112 O O . LEU A 1 296 ? 52.045 0.115 -37.167 1.00 59.41 296 LEU A O 1
ATOM 2116 N N . GLY A 1 297 ? 50.327 1.499 -37.619 1.00 66.25 297 GLY A N 1
ATOM 2117 C CA . GLY A 1 297 ? 51.094 2.411 -38.463 1.00 66.25 297 GLY A CA 1
ATOM 2118 C C . GLY A 1 297 ? 52.239 3.082 -37.700 1.00 66.25 297 GLY A C 1
ATOM 2119 O O . GLY A 1 297 ? 53.354 3.161 -38.217 1.00 66.25 297 GLY A O 1
ATOM 2120 N N . ARG A 1 298 ? 51.996 3.499 -36.451 1.00 63.09 298 ARG A N 1
ATOM 2121 C CA . ARG A 1 298 ? 53.015 4.110 -35.583 1.00 63.09 298 ARG A CA 1
ATOM 2122 C C . ARG A 1 298 ? 54.062 3.119 -35.102 1.00 63.09 298 ARG A C 1
ATOM 2124 O O . ARG A 1 298 ? 55.250 3.424 -35.150 1.00 63.09 298 ARG A O 1
ATOM 2131 N N . LEU A 1 299 ? 53.640 1.927 -34.692 1.00 59.25 299 LEU A N 1
ATOM 2132 C CA . LEU A 1 299 ? 54.542 0.908 -34.154 1.00 59.25 299 LEU A CA 1
ATOM 2133 C C . LEU A 1 299 ? 55.311 0.140 -35.236 1.00 59.25 299 LEU A C 1
ATOM 2135 O O . LEU A 1 299 ? 56.185 -0.659 -34.911 1.00 59.25 299 LEU A O 1
ATOM 2139 N N . ARG A 1 300 ? 55.006 0.370 -36.525 1.00 70.50 300 ARG A N 1
ATOM 2140 C CA . ARG A 1 300 ? 55.567 -0.370 -37.673 1.00 70.50 300 ARG A CA 1
ATOM 2141 C C . ARG A 1 300 ? 55.437 -1.893 -37.525 1.00 70.50 300 ARG A C 1
ATOM 2143 O O . ARG A 1 300 ? 56.230 -2.644 -38.093 1.00 70.50 300 ARG A O 1
ATOM 2150 N N . LEU A 1 301 ? 54.446 -2.352 -36.765 1.00 57.28 301 LEU A N 1
ATOM 2151 C CA . LEU A 1 301 ? 54.178 -3.770 -36.561 1.00 57.28 301 LEU A CA 1
ATOM 2152 C C . LEU A 1 301 ? 53.387 -4.311 -37.751 1.00 57.28 301 LEU A C 1
ATOM 2154 O O . LEU A 1 301 ? 52.477 -3.662 -38.268 1.00 57.28 301 LEU A O 1
ATOM 2158 N N . SER A 1 302 ? 53.714 -5.527 -38.183 1.00 60.72 302 SER A N 1
ATOM 2159 C CA . SER A 1 302 ? 52.886 -6.224 -39.167 1.00 60.72 302 SER A CA 1
ATOM 2160 C C . SER A 1 302 ? 51.542 -6.631 -38.537 1.00 60.72 302 SER A C 1
ATOM 2162 O O . SER A 1 302 ? 51.473 -6.949 -37.350 1.00 60.72 302 SER A O 1
ATOM 2164 N N . TYR A 1 303 ? 50.460 -6.652 -39.327 1.00 49.38 303 TYR A N 1
ATOM 2165 C CA . TYR A 1 303 ? 49.111 -7.034 -38.868 1.00 49.38 303 TYR A CA 1
ATOM 2166 C C . TYR A 1 303 ? 49.048 -8.372 -38.083 1.00 49.38 303 TYR A C 1
ATOM 2168 O O . TYR A 1 303 ? 48.301 -8.446 -37.110 1.00 49.38 303 TYR A O 1
ATOM 2176 N N . PRO A 1 304 ? 49.855 -9.410 -38.399 1.00 54.69 304 PRO A N 1
ATOM 2177 C CA . PRO A 1 304 ? 49.917 -10.629 -37.586 1.00 54.69 304 PRO A CA 1
ATOM 2178 C C . PRO A 1 304 ? 50.556 -10.442 -36.198 1.00 54.69 304 PRO A C 1
ATOM 2180 O O . PRO A 1 304 ? 50.177 -11.139 -35.265 1.00 54.69 304 PRO A O 1
ATOM 2183 N N . GLN A 1 305 ? 51.507 -9.511 -36.040 1.00 53.41 305 GLN A N 1
ATOM 2184 C CA . GLN A 1 305 ? 52.169 -9.218 -34.755 1.00 53.41 305 GLN A CA 1
ATOM 2185 C C . GLN A 1 305 ? 51.264 -8.401 -33.827 1.00 53.41 305 GLN A C 1
ATOM 2187 O O . GLN A 1 305 ? 51.276 -8.592 -32.618 1.00 53.41 305 GLN A O 1
ATOM 2192 N N . ALA A 1 306 ? 50.440 -7.534 -34.411 1.00 52.66 306 ALA A N 1
ATOM 2193 C CA . ALA A 1 306 ? 49.417 -6.751 -33.729 1.00 52.66 306 ALA A CA 1
ATOM 2194 C C . ALA A 1 306 ? 48.338 -7.602 -33.057 1.00 52.66 306 ALA A C 1
ATOM 2196 O O . ALA A 1 306 ? 47.975 -7.385 -31.905 1.00 52.66 306 ALA A O 1
ATOM 2197 N N . LEU A 1 307 ? 47.825 -8.582 -33.806 1.00 50.97 307 LEU A N 1
ATOM 2198 C CA . LEU A 1 307 ? 46.720 -9.434 -33.380 1.00 50.97 307 LEU A CA 1
ATOM 2199 C C . LEU A 1 307 ? 47.112 -10.342 -32.201 1.00 50.97 307 LEU A C 1
ATOM 2201 O O . LEU A 1 307 ? 46.242 -10.812 -31.480 1.00 50.97 307 LEU A O 1
ATOM 2205 N N . ALA A 1 308 ? 48.415 -10.570 -32.002 1.00 54.72 308 ALA A N 1
ATOM 2206 C CA . ALA A 1 308 ? 48.965 -11.332 -30.885 1.00 54.72 308 ALA A CA 1
ATOM 2207 C C . ALA A 1 308 ? 49.146 -10.503 -29.594 1.00 54.72 308 ALA A C 1
ATOM 2209 O O . ALA A 1 308 ? 49.402 -11.088 -28.546 1.00 54.72 308 ALA A O 1
ATOM 2210 N N . VAL A 1 309 ? 49.033 -9.169 -29.666 1.00 53.41 309 VAL A N 1
ATOM 2211 C CA . VAL A 1 309 ? 49.280 -8.226 -28.550 1.00 53.41 309 VAL A CA 1
ATOM 2212 C C . VAL A 1 309 ? 48.022 -7.429 -28.170 1.00 53.41 309 VAL A C 1
ATOM 2214 O O . VAL A 1 309 ? 47.988 -6.796 -27.121 1.00 53.41 309 VAL A O 1
ATOM 2217 N N . ALA A 1 310 ? 46.970 -7.471 -28.993 1.00 47.38 310 ALA A N 1
ATOM 2218 C CA . ALA A 1 310 ? 45.727 -6.735 -28.778 1.00 47.38 310 ALA A CA 1
ATOM 2219 C C . ALA A 1 310 ? 44.861 -7.348 -27.659 1.00 47.38 310 ALA A C 1
ATOM 2221 O O . ALA A 1 310 ? 43.826 -7.959 -27.921 1.00 47.38 310 ALA A O 1
ATOM 2222 N N . ASP A 1 311 ? 45.290 -7.170 -26.412 1.00 58.09 311 ASP A N 1
ATOM 2223 C CA . ASP A 1 311 ? 44.398 -7.142 -25.254 1.00 58.09 311 ASP A CA 1
ATOM 2224 C C . ASP A 1 311 ? 43.741 -5.749 -25.163 1.00 58.09 311 ASP A C 1
ATOM 2226 O O . ASP A 1 311 ? 44.313 -4.754 -25.618 1.00 58.09 311 ASP A O 1
ATOM 2230 N N . ALA A 1 312 ? 42.543 -5.657 -24.585 1.00 52.78 312 ALA A N 1
ATOM 2231 C CA . ALA A 1 312 ? 41.813 -4.401 -24.393 1.00 52.78 312 ALA A CA 1
ATOM 2232 C C . ALA A 1 312 ? 42.653 -3.356 -23.633 1.00 52.78 312 ALA A C 1
ATOM 2234 O O . ALA A 1 312 ? 42.562 -2.163 -23.924 1.00 52.78 312 ALA A O 1
ATOM 2235 N N . GLN A 1 313 ? 43.540 -3.821 -22.747 1.00 58.69 313 GLN A N 1
ATOM 2236 C CA . GLN A 1 313 ? 44.490 -2.987 -22.014 1.00 58.69 313 GLN A CA 1
ATOM 2237 C C . GLN A 1 313 ? 45.439 -2.213 -22.941 1.00 58.69 313 GLN A C 1
ATOM 2239 O O . GLN A 1 313 ? 45.674 -1.033 -22.730 1.00 58.69 313 GLN A O 1
ATOM 2244 N N . PHE A 1 314 ? 45.913 -2.825 -24.028 1.00 61.12 314 PHE A N 1
ATOM 2245 C CA . PHE A 1 314 ? 46.827 -2.168 -24.967 1.00 61.12 314 PHE A CA 1
ATOM 2246 C C . PHE A 1 314 ? 46.159 -1.013 -25.729 1.00 61.12 314 PHE A C 1
ATOM 2248 O O . PHE A 1 314 ? 46.797 -0.016 -26.061 1.00 61.12 314 PHE A O 1
ATOM 2255 N N . VAL A 1 315 ? 44.861 -1.142 -26.018 1.00 57.81 315 VAL A N 1
ATOM 2256 C CA . VAL A 1 315 ? 44.083 -0.072 -26.657 1.00 57.81 315 VAL A CA 1
ATOM 2257 C C . VAL A 1 315 ? 43.816 1.061 -25.666 1.00 57.81 315 VAL A C 1
ATOM 2259 O O . VAL A 1 315 ? 43.917 2.219 -26.061 1.00 57.81 315 VAL A O 1
ATOM 2262 N N . ALA A 1 316 ? 43.533 0.737 -24.400 1.00 58.91 316 ALA A N 1
ATOM 2263 C CA . ALA A 1 316 ? 43.389 1.724 -23.333 1.00 58.91 316 ALA A CA 1
ATOM 2264 C C . ALA A 1 316 ? 44.694 2.508 -23.112 1.00 58.91 316 ALA A C 1
ATOM 2266 O O . ALA A 1 316 ? 44.671 3.734 -23.162 1.00 58.91 316 ALA A O 1
ATOM 2267 N N . ASP A 1 317 ? 45.834 1.818 -23.008 1.00 63.62 317 ASP A N 1
ATOM 2268 C CA . ASP A 1 317 ? 47.153 2.439 -22.840 1.00 63.62 317 ASP A CA 1
ATOM 2269 C C . ASP A 1 317 ? 47.497 3.351 -24.037 1.00 63.62 317 ASP A C 1
ATOM 2271 O O . ASP A 1 317 ? 47.933 4.485 -23.866 1.00 63.62 317 ASP A O 1
ATOM 2275 N N . ALA A 1 318 ? 47.210 2.916 -25.271 1.00 65.19 318 ALA A N 1
ATOM 2276 C CA . ALA A 1 318 ? 47.445 3.732 -26.464 1.00 65.19 318 ALA A CA 1
ATOM 2277 C C . ALA A 1 318 ? 46.497 4.942 -26.581 1.00 65.19 318 ALA A C 1
ATOM 2279 O O . ALA A 1 318 ? 46.863 5.959 -27.174 1.00 65.19 318 ALA A O 1
ATOM 2280 N N . MET A 1 319 ? 45.266 4.841 -26.069 1.00 61.09 319 MET A N 1
ATOM 2281 C CA . MET A 1 319 ? 44.347 5.979 -25.984 1.00 61.09 319 MET A CA 1
ATOM 2282 C C . MET A 1 319 ? 44.788 6.963 -24.901 1.00 61.09 319 MET A C 1
ATOM 2284 O O . MET A 1 319 ? 44.727 8.167 -25.146 1.00 61.09 319 MET A O 1
ATOM 2288 N N . GLN A 1 320 ? 45.293 6.466 -23.770 1.00 73.88 320 GLN A N 1
ATOM 2289 C CA . GLN A 1 320 ? 45.874 7.291 -22.718 1.00 73.88 320 GLN A CA 1
ATOM 2290 C C . GLN A 1 320 ? 47.119 8.035 -23.222 1.00 73.88 320 GLN A C 1
ATOM 2292 O O . GLN A 1 320 ? 47.185 9.246 -23.063 1.00 73.88 320 GLN A O 1
ATOM 2297 N N . ASP A 1 321 ? 48.016 7.382 -23.968 1.00 71.00 321 ASP A N 1
ATOM 2298 C CA . ASP A 1 321 ? 49.174 8.038 -24.601 1.00 71.00 321 ASP A CA 1
ATOM 2299 C C . ASP A 1 321 ? 48.761 9.181 -25.554 1.00 71.00 321 ASP A C 1
ATOM 2301 O O . ASP A 1 321 ? 49.436 10.209 -25.664 1.00 71.00 321 ASP A O 1
ATOM 2305 N N . ILE A 1 322 ? 47.649 9.013 -26.282 1.00 69.25 322 ILE A N 1
ATOM 2306 C CA . ILE A 1 322 ? 47.104 10.056 -27.167 1.00 69.25 322 ILE A CA 1
ATOM 2307 C C . ILE A 1 322 ? 46.508 11.204 -26.348 1.00 69.25 322 ILE A C 1
ATOM 2309 O O . ILE A 1 322 ? 46.665 12.362 -26.742 1.00 69.25 322 ILE A O 1
ATOM 2313 N N . LEU A 1 323 ? 45.821 10.902 -25.244 1.00 67.69 323 LEU A N 1
ATOM 2314 C CA . LEU A 1 323 ? 45.303 11.917 -24.330 1.00 67.69 323 LEU A CA 1
ATOM 2315 C C . LEU A 1 323 ? 46.435 12.689 -23.654 1.00 67.69 323 LEU A C 1
ATOM 2317 O O . LEU A 1 323 ? 46.356 13.911 -23.599 1.00 67.69 323 LEU A O 1
ATOM 2321 N N . ASP A 1 324 ? 47.510 12.018 -23.251 1.00 72.75 324 ASP A N 1
ATOM 2322 C CA . ASP A 1 324 ? 48.683 12.639 -22.644 1.00 72.75 324 ASP A CA 1
ATOM 2323 C C . ASP A 1 324 ? 49.412 13.561 -23.646 1.00 72.75 324 ASP A C 1
ATOM 2325 O O . ASP A 1 324 ? 49.739 14.700 -23.304 1.00 72.75 324 ASP A O 1
ATOM 2329 N N . ASP A 1 325 ? 49.589 13.148 -24.915 1.00 70.00 325 ASP A N 1
ATOM 2330 C CA . ASP A 1 325 ? 50.131 14.019 -25.985 1.00 70.00 325 ASP A CA 1
ATOM 2331 C C . ASP A 1 325 ? 49.202 15.215 -26.268 1.00 70.00 325 ASP A C 1
ATOM 2333 O O . ASP A 1 325 ? 49.666 16.334 -26.500 1.00 70.00 325 ASP A O 1
ATOM 2337 N N . LEU A 1 326 ? 47.880 15.014 -26.222 1.00 66.50 326 LEU A N 1
ATOM 2338 C CA . LEU A 1 326 ? 46.904 16.091 -26.392 1.00 66.50 326 LEU A CA 1
ATOM 2339 C C . LEU A 1 326 ? 46.951 17.081 -25.216 1.00 66.50 326 LEU A C 1
ATOM 2341 O O . LEU A 1 326 ? 46.998 18.290 -25.442 1.00 66.50 326 LEU A O 1
ATOM 2345 N N . SER A 1 327 ? 46.991 16.587 -23.978 1.00 70.94 327 SER A N 1
ATOM 2346 C CA . SER A 1 327 ? 47.107 17.397 -22.762 1.00 70.94 327 SER A CA 1
ATOM 2347 C C . SER A 1 327 ? 48.420 18.179 -22.722 1.00 70.94 327 SER A C 1
ATOM 2349 O O . SER A 1 327 ? 48.406 19.363 -22.387 1.00 70.94 327 SER A O 1
ATOM 2351 N N . ALA A 1 328 ? 49.533 17.577 -23.154 1.00 72.56 328 ALA A N 1
ATOM 2352 C CA . ALA A 1 328 ? 50.819 18.263 -23.269 1.00 72.56 328 ALA A CA 1
ATOM 2353 C C . ALA A 1 328 ? 50.792 19.413 -24.294 1.00 72.56 328 ALA A C 1
ATOM 2355 O O . ALA A 1 328 ? 51.445 20.436 -24.097 1.00 72.56 328 ALA A O 1
ATOM 2356 N N . ARG A 1 329 ? 50.025 19.275 -25.384 1.00 70.44 329 ARG A N 1
ATOM 2357 C CA . ARG A 1 329 ? 49.914 20.292 -26.448 1.00 70.44 329 ARG A CA 1
ATOM 2358 C C . ARG A 1 329 ? 48.904 21.392 -26.159 1.00 70.44 329 ARG A C 1
ATOM 2360 O O . ARG A 1 329 ? 49.013 22.484 -26.715 1.00 70.44 329 ARG A O 1
ATOM 2367 N N . LEU A 1 330 ? 47.893 21.105 -25.347 1.00 70.06 330 LEU A N 1
ATOM 2368 C CA . LEU A 1 330 ? 46.799 22.035 -25.094 1.00 70.06 330 LEU A CA 1
ATOM 2369 C C . LEU A 1 330 ? 47.105 23.093 -24.026 1.00 70.06 330 LEU A C 1
ATOM 2371 O O . LEU A 1 330 ? 46.221 23.914 -23.817 1.00 70.06 330 LEU A O 1
ATOM 2375 N N . GLU A 1 331 ? 48.309 23.112 -23.429 1.00 60.97 331 GLU A N 1
ATOM 2376 C CA . GLU A 1 331 ? 48.784 24.073 -22.409 1.00 60.97 331 GLU A CA 1
ATOM 2377 C C . GLU A 1 331 ? 47.661 24.530 -21.451 1.00 60.97 331 GLU A C 1
ATOM 2379 O O . GLU A 1 331 ? 46.958 25.505 -21.718 1.00 60.97 331 GLU A O 1
ATOM 2384 N N . ASN A 1 332 ? 47.535 23.854 -20.300 1.00 57.69 332 ASN A N 1
ATOM 2385 C CA . ASN A 1 332 ? 46.538 24.082 -19.233 1.00 57.69 332 ASN A CA 1
ATOM 2386 C C . ASN A 1 332 ? 45.212 23.292 -19.319 1.00 57.69 332 ASN A C 1
ATOM 2388 O O . ASN A 1 332 ? 44.240 23.675 -18.669 1.00 57.69 332 ASN A O 1
ATOM 2392 N N . VAL A 1 333 ? 45.150 22.173 -20.055 1.00 61.34 333 VAL A N 1
ATOM 2393 C CA . VAL A 1 333 ? 43.972 21.277 -20.063 1.00 61.34 333 VAL A CA 1
ATOM 2394 C C . VAL A 1 333 ? 44.370 19.867 -19.626 1.00 61.34 333 VAL A C 1
ATOM 2396 O O . VAL A 1 333 ? 44.943 19.100 -20.402 1.00 61.3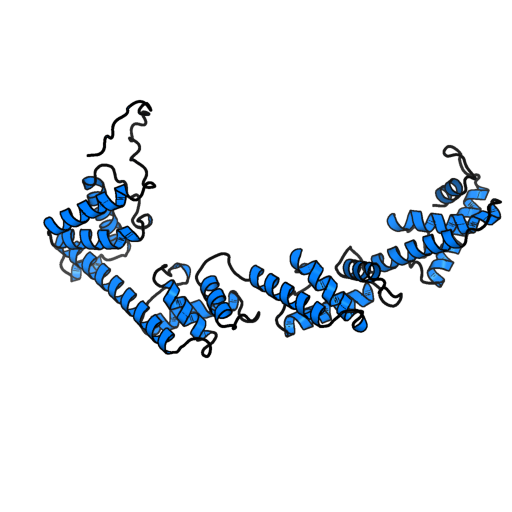4 333 VAL A O 1
ATOM 2399 N N . TYR A 1 334 ? 44.055 19.522 -18.376 1.00 65.12 334 TYR A N 1
ATOM 2400 C CA . TYR A 1 334 ? 44.239 18.172 -17.845 1.00 65.12 334 TYR A CA 1
ATOM 2401 C C . TYR A 1 334 ? 43.000 17.316 -18.129 1.00 65.12 334 TYR A C 1
ATOM 2403 O O . TYR A 1 334 ? 41.889 17.676 -17.737 1.00 65.12 334 TYR A O 1
ATOM 2411 N N . ILE A 1 335 ? 43.192 16.193 -18.823 1.00 64.56 335 ILE A N 1
ATOM 2412 C CA . ILE A 1 335 ? 42.156 15.182 -19.050 1.00 64.56 335 ILE A CA 1
ATOM 2413 C C . ILE A 1 335 ? 42.583 13.943 -18.248 1.00 64.56 335 ILE A C 1
ATOM 2415 O O . ILE A 1 335 ? 43.502 13.253 -18.679 1.00 64.56 335 ILE A O 1
ATOM 2419 N N . PRO A 1 336 ? 41.986 13.685 -17.069 1.00 47.75 336 PRO A N 1
ATOM 2420 C CA . PRO A 1 336 ? 42.492 12.669 -16.145 1.00 47.75 336 PRO A CA 1
ATOM 2421 C C . PRO A 1 336 ? 42.353 11.237 -16.667 1.00 47.75 336 PRO A C 1
ATOM 2423 O O . PRO A 1 336 ? 43.182 10.399 -16.332 1.00 47.75 336 PRO A O 1
ATOM 2426 N N . ASP A 1 337 ? 41.308 10.961 -17.454 1.00 63.47 337 ASP A N 1
ATOM 2427 C CA . ASP A 1 337 ? 41.019 9.633 -18.012 1.00 63.47 337 ASP A CA 1
ATOM 2428 C C . ASP A 1 337 ? 40.076 9.746 -19.230 1.00 63.47 337 ASP A C 1
ATOM 2430 O O . ASP A 1 337 ? 39.272 10.683 -19.324 1.00 63.47 337 ASP A O 1
ATOM 2434 N N . VAL A 1 338 ? 40.129 8.772 -20.139 1.00 56.59 338 VAL A N 1
ATOM 2435 C CA . VAL A 1 338 ? 39.230 8.583 -21.290 1.00 56.59 338 VAL A CA 1
ATOM 2436 C C . VAL A 1 338 ? 37.758 8.635 -20.869 1.00 56.59 338 VAL A C 1
ATOM 2438 O O . VAL A 1 338 ? 36.946 9.265 -21.552 1.00 56.59 338 VAL A O 1
ATOM 2441 N N . ASP A 1 339 ? 37.420 8.051 -19.719 1.00 59.91 339 ASP A N 1
ATOM 2442 C CA . ASP A 1 339 ? 36.042 7.984 -19.210 1.00 59.91 339 ASP A CA 1
ATOM 2443 C C . ASP A 1 339 ? 35.510 9.329 -18.684 1.00 59.91 339 ASP A C 1
ATOM 2445 O O . ASP A 1 339 ? 34.302 9.520 -18.529 1.00 59.91 339 ASP A O 1
ATOM 2449 N N . SER A 1 340 ? 36.397 10.298 -18.443 1.00 64.12 340 SER A N 1
ATOM 2450 C CA . SER A 1 340 ? 36.038 11.638 -17.960 1.00 64.12 340 SER A CA 1
ATOM 2451 C C . SER A 1 340 ? 35.729 12.636 -19.084 1.00 64.12 340 SER A C 1
ATOM 2453 O O . SER A 1 340 ? 35.312 13.770 -18.828 1.00 64.12 340 SER A O 1
ATOM 2455 N N . VAL A 1 341 ? 35.922 12.228 -20.341 1.00 64.56 341 VAL A N 1
ATOM 2456 C CA . VAL A 1 341 ? 35.748 13.087 -21.512 1.00 64.56 341 VAL A CA 1
ATOM 2457 C C . VAL A 1 341 ? 34.260 13.423 -21.721 1.00 64.56 341 VAL A C 1
ATOM 2459 O O . VAL A 1 341 ? 33.438 12.521 -21.905 1.00 64.56 341 VAL A O 1
ATOM 2462 N N . PRO A 1 342 ? 33.876 14.715 -21.791 1.00 73.62 342 PRO A N 1
ATOM 2463 C CA . PRO A 1 342 ? 32.500 15.100 -22.097 1.00 73.62 342 PRO A CA 1
ATOM 2464 C C . PRO A 1 342 ? 32.037 14.519 -23.441 1.00 73.62 342 PRO A C 1
ATOM 2466 O O . PRO A 1 342 ? 32.758 14.611 -24.430 1.00 73.62 342 PRO A O 1
ATOM 2469 N N . GLN A 1 343 ? 30.801 14.010 -23.529 1.00 65.25 343 GLN A N 1
ATOM 2470 C CA . GLN A 1 343 ? 30.274 13.331 -24.735 1.00 65.25 343 GLN A CA 1
ATOM 2471 C C . GLN A 1 343 ? 30.447 14.116 -26.053 1.00 65.25 343 GLN A C 1
ATOM 2473 O O . GLN A 1 343 ? 30.587 13.524 -27.121 1.00 65.25 343 GLN A O 1
ATOM 2478 N N . GLY A 1 344 ? 30.462 15.454 -26.006 1.00 70.69 344 GLY A N 1
ATOM 2479 C CA . GLY A 1 344 ? 30.695 16.290 -27.190 1.00 70.69 344 GLY A CA 1
ATOM 2480 C C . GLY A 1 344 ? 32.132 16.243 -27.730 1.00 70.69 344 GLY A C 1
ATOM 2481 O O . GLY A 1 344 ? 32.351 16.536 -28.903 1.00 70.69 344 GLY A O 1
ATOM 2482 N N . TRP A 1 345 ? 33.109 15.884 -26.894 1.00 77.06 345 TRP A N 1
ATOM 2483 C CA . TRP A 1 345 ? 34.541 15.875 -27.210 1.00 77.06 345 TRP A CA 1
ATOM 2484 C C . TRP A 1 345 ? 34.979 14.577 -27.885 1.00 77.06 345 TRP A C 1
ATOM 2486 O O . TRP A 1 345 ? 35.946 14.586 -28.639 1.00 77.06 345 TRP A O 1
ATOM 2496 N N . THR A 1 346 ? 34.243 13.478 -27.706 1.00 69.94 346 THR A N 1
ATOM 2497 C CA . THR A 1 346 ? 34.572 12.163 -28.280 1.00 69.94 346 THR A CA 1
ATOM 2498 C C . THR A 1 346 ? 34.661 12.197 -29.810 1.00 69.94 346 THR A C 1
ATOM 2500 O O . THR A 1 346 ? 35.567 11.609 -30.403 1.00 69.94 346 THR A O 1
ATOM 2503 N N . ALA A 1 347 ? 33.770 12.944 -30.472 1.00 71.88 347 ALA A N 1
ATOM 2504 C CA . ALA A 1 347 ? 33.790 13.106 -31.927 1.00 71.88 347 ALA A CA 1
ATOM 2505 C C . ALA A 1 347 ? 35.009 13.907 -32.418 1.00 71.88 347 ALA A C 1
ATOM 2507 O O . ALA A 1 347 ? 35.535 13.634 -33.499 1.00 71.88 347 ALA A O 1
ATOM 2508 N N . GLU A 1 348 ? 35.461 14.886 -31.632 1.00 79.94 348 GLU A N 1
ATOM 2509 C CA . GLU A 1 348 ? 36.653 15.674 -31.946 1.00 79.94 348 GLU A CA 1
ATOM 2510 C C . GLU A 1 348 ? 37.935 14.895 -31.631 1.00 79.94 348 GLU A C 1
ATOM 2512 O O . GLU A 1 348 ? 38.874 14.937 -32.418 1.00 79.94 348 GLU A O 1
ATOM 2517 N N . LEU A 1 349 ? 37.949 14.088 -30.563 1.00 74.38 349 LEU A N 1
ATOM 2518 C CA . LEU A 1 349 ? 39.064 13.189 -30.225 1.00 74.38 349 LEU A CA 1
ATOM 2519 C C . LEU A 1 349 ? 39.250 12.137 -31.299 1.00 74.38 349 LEU A C 1
ATOM 2521 O O . LEU A 1 349 ? 40.370 11.868 -31.714 1.00 74.38 349 LEU A O 1
ATOM 2525 N N . THR A 1 350 ? 38.147 11.606 -31.817 1.00 71.38 350 THR A N 1
ATOM 2526 C CA . THR A 1 350 ? 38.177 10.672 -32.941 1.00 71.38 350 THR A CA 1
ATOM 2527 C C . THR A 1 350 ? 38.778 11.328 -34.188 1.00 71.38 350 THR A C 1
ATOM 2529 O O . THR A 1 350 ? 39.592 10.710 -34.874 1.00 71.38 350 THR A O 1
ATOM 2532 N N . ARG A 1 351 ? 38.429 12.592 -34.478 1.00 73.81 351 ARG A N 1
ATOM 2533 C CA . ARG A 1 351 ? 39.003 13.347 -35.607 1.00 73.81 351 ARG A CA 1
ATOM 2534 C C . ARG A 1 351 ? 40.482 13.664 -35.402 1.00 73.81 351 ARG A C 1
ATOM 2536 O O . ARG A 1 351 ? 41.270 13.440 -36.320 1.00 73.81 351 ARG A O 1
ATOM 2543 N N . PHE A 1 352 ? 40.865 14.101 -34.205 1.00 75.62 352 PHE A N 1
ATOM 2544 C CA . PHE A 1 352 ? 42.258 14.349 -33.854 1.00 75.62 352 PHE A CA 1
ATOM 2545 C C . PHE A 1 352 ? 43.085 13.067 -33.954 1.00 75.62 352 PHE A C 1
ATOM 2547 O O . PHE A 1 352 ? 44.111 13.063 -34.626 1.00 75.62 352 PHE A O 1
ATOM 2554 N N . ALA A 1 353 ? 42.613 11.961 -33.374 1.00 70.12 353 ALA A N 1
ATOM 2555 C CA . ALA A 1 353 ? 43.265 10.661 -33.463 1.00 70.12 353 ALA A CA 1
ATOM 2556 C C . ALA A 1 353 ? 43.417 10.221 -34.925 1.00 70.12 353 ALA A C 1
ATOM 2558 O O . ALA A 1 353 ? 44.517 9.867 -35.337 1.00 70.12 353 ALA A O 1
ATOM 2559 N N . ALA A 1 354 ? 42.367 10.324 -35.747 1.00 64.31 354 ALA A N 1
ATOM 2560 C CA . ALA A 1 354 ? 42.433 9.986 -37.169 1.00 64.31 354 ALA A CA 1
ATOM 2561 C C . ALA A 1 354 ? 43.469 10.831 -37.939 1.00 64.31 354 ALA A C 1
ATOM 2563 O O . ALA A 1 354 ? 44.252 10.276 -38.713 1.00 64.31 354 ALA A O 1
ATOM 2564 N N . ALA A 1 355 ? 43.529 12.146 -37.700 1.00 68.94 355 ALA A N 1
ATOM 2565 C CA . ALA A 1 355 ? 44.525 13.029 -38.312 1.00 68.94 355 ALA A CA 1
ATOM 2566 C C . ALA A 1 355 ? 45.951 12.714 -37.826 1.00 68.94 355 ALA A C 1
ATOM 2568 O O . ALA A 1 355 ? 46.894 12.627 -38.613 1.00 68.94 355 ALA A O 1
ATOM 2569 N N . SER A 1 356 ? 46.097 12.452 -36.528 1.00 70.00 356 SER A N 1
ATOM 2570 C CA . SER A 1 356 ? 47.357 12.090 -35.878 1.00 70.00 356 SER A CA 1
ATOM 2571 C C . SER A 1 356 ? 47.897 10.744 -36.370 1.00 70.00 356 SER A C 1
ATOM 2573 O O . SER A 1 356 ? 49.108 10.548 -36.502 1.00 70.00 356 SER A O 1
ATOM 2575 N N . ILE A 1 357 ? 47.002 9.817 -36.695 1.00 62.19 357 ILE A N 1
ATOM 2576 C CA . ILE A 1 357 ? 47.299 8.527 -37.316 1.00 62.19 357 ILE A CA 1
ATOM 2577 C C . ILE A 1 357 ? 47.728 8.699 -38.777 1.00 62.19 357 ILE A C 1
ATOM 2579 O O . ILE A 1 357 ? 48.673 8.049 -39.221 1.00 62.19 357 ILE A O 1
ATOM 2583 N N . ALA A 1 358 ? 47.064 9.586 -39.519 1.00 65.56 358 ALA A N 1
ATOM 2584 C CA . ALA A 1 358 ? 47.385 9.874 -40.915 1.00 65.56 358 ALA A CA 1
ATOM 2585 C C . ALA A 1 358 ? 48.677 10.697 -41.094 1.00 65.56 358 ALA A C 1
ATOM 2587 O O . ALA A 1 358 ? 49.133 10.877 -42.221 1.00 65.56 358 ALA A O 1
ATOM 2588 N N . GLY A 1 359 ? 49.262 11.214 -40.005 1.00 75.00 359 GLY A N 1
ATOM 2589 C CA . GLY A 1 359 ? 50.344 12.199 -40.070 1.00 75.00 359 GLY A CA 1
ATOM 2590 C C . GLY A 1 359 ? 49.888 13.552 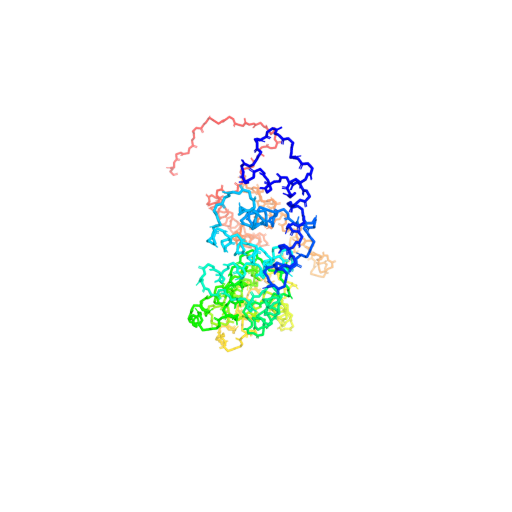-40.634 1.00 75.00 359 GLY A C 1
ATOM 2591 O O . GLY A 1 359 ? 50.723 14.357 -41.048 1.00 75.00 359 GLY A O 1
ATOM 2592 N N . ASP A 1 360 ? 48.577 13.800 -40.655 1.00 79.25 360 ASP A N 1
ATOM 2593 C CA . ASP A 1 360 ? 47.957 15.019 -41.161 1.00 79.25 360 ASP A CA 1
ATOM 2594 C C . ASP A 1 360 ? 48.076 16.135 -40.116 1.00 79.25 360 ASP A C 1
ATOM 2596 O O . ASP A 1 360 ? 47.285 16.248 -39.174 1.00 79.25 360 ASP A O 1
ATOM 2600 N N . ARG A 1 361 ? 49.117 16.957 -40.270 1.00 81.12 361 ARG A N 1
ATOM 2601 C CA . ARG A 1 361 ? 49.393 18.081 -39.367 1.00 81.12 361 ARG A CA 1
ATOM 2602 C C . ARG A 1 361 ? 48.289 19.134 -39.384 1.00 81.12 361 ARG A C 1
ATOM 2604 O O . ARG A 1 361 ? 48.012 19.711 -38.334 1.00 81.12 361 ARG A O 1
ATOM 2611 N N . ASP A 1 362 ? 47.640 19.344 -40.525 1.00 80.12 362 ASP A N 1
ATOM 2612 C CA . ASP A 1 362 ? 46.591 20.353 -40.663 1.00 80.12 362 ASP A CA 1
ATOM 2613 C C . ASP A 1 362 ? 45.291 19.878 -40.005 1.00 80.12 362 ASP A C 1
ATOM 2615 O O . ASP A 1 362 ? 44.642 20.647 -39.290 1.00 80.12 362 ASP A O 1
ATOM 2619 N N . GLY A 1 363 ? 44.959 18.592 -40.155 1.00 78.44 363 GLY A N 1
ATOM 2620 C CA . GLY A 1 363 ? 43.847 17.949 -39.453 1.00 78.44 363 GLY A CA 1
ATOM 2621 C C . GLY A 1 363 ? 44.025 17.928 -37.929 1.00 78.44 363 GLY A C 1
ATOM 2622 O O . GLY A 1 363 ? 43.074 18.209 -37.191 1.00 78.44 363 GLY A O 1
ATOM 2623 N N . MET A 1 364 ? 45.249 17.677 -37.445 1.00 79.94 364 MET A N 1
ATOM 2624 C CA . MET A 1 364 ? 45.575 17.776 -36.015 1.00 79.94 364 MET A CA 1
ATOM 2625 C C . MET A 1 364 ? 45.409 19.210 -35.503 1.00 79.94 364 MET A C 1
ATOM 2627 O O . MET A 1 364 ? 44.722 19.418 -34.506 1.00 79.94 364 MET A O 1
ATOM 2631 N N . ALA A 1 365 ? 45.956 20.205 -36.209 1.00 81.00 365 ALA A N 1
ATOM 2632 C CA . ALA A 1 365 ? 45.853 21.612 -35.818 1.00 81.00 365 ALA A CA 1
ATOM 2633 C C . ALA A 1 365 ? 44.406 22.142 -35.863 1.00 81.00 365 ALA A C 1
ATOM 2635 O O . ALA A 1 365 ? 44.012 22.983 -35.053 1.00 81.00 365 ALA A O 1
ATOM 2636 N N . ALA A 1 366 ? 43.588 21.665 -36.806 1.00 83.75 366 ALA A N 1
ATOM 2637 C CA . ALA A 1 366 ? 42.166 21.997 -36.867 1.00 83.75 366 ALA A CA 1
ATOM 2638 C C . ALA A 1 366 ? 41.400 21.447 -35.656 1.00 83.75 366 ALA A C 1
ATOM 2640 O O . ALA A 1 366 ? 40.643 22.191 -35.032 1.00 83.75 366 ALA A O 1
ATOM 2641 N N . SER A 1 367 ? 41.652 20.188 -35.297 1.00 80.81 367 SER A N 1
ATOM 2642 C CA . SER A 1 367 ? 41.008 19.547 -34.147 1.00 80.81 367 SER A CA 1
ATOM 2643 C C . SER A 1 367 ? 41.492 20.162 -32.821 1.00 80.81 367 SER A C 1
ATOM 2645 O O . SER A 1 367 ? 40.691 20.413 -31.928 1.00 80.81 367 SER A O 1
ATOM 2647 N N . GLU A 1 368 ? 42.775 20.531 -32.717 1.00 81.38 368 GLU A N 1
ATOM 2648 C CA . GLU A 1 368 ? 43.337 21.263 -31.570 1.00 81.38 368 GLU A CA 1
ATOM 2649 C C . GLU A 1 368 ? 42.643 22.619 -31.343 1.00 81.38 368 GLU A C 1
ATOM 2651 O O . GLU A 1 368 ? 42.258 22.952 -30.221 1.00 81.38 368 GLU A O 1
ATOM 2656 N N . ARG A 1 369 ? 42.410 23.399 -32.410 1.00 85.56 369 ARG A N 1
ATOM 2657 C CA . ARG A 1 369 ? 41.644 24.658 -32.320 1.00 85.56 369 ARG A CA 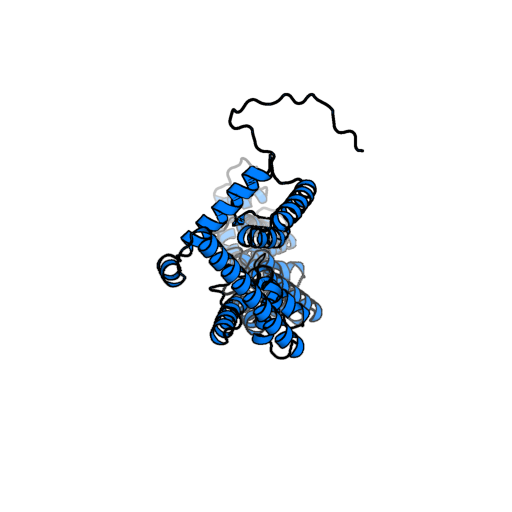1
ATOM 2658 C C . ARG A 1 369 ? 40.217 24.424 -31.832 1.00 85.56 369 ARG A C 1
ATOM 2660 O O . ARG A 1 369 ? 39.704 25.216 -31.042 1.00 85.56 369 ARG A O 1
ATOM 2667 N N . GLN A 1 370 ? 39.585 23.347 -32.288 1.00 84.44 370 GLN A N 1
ATOM 2668 C CA . GLN A 1 370 ? 38.235 22.998 -31.870 1.00 84.44 370 GLN A CA 1
ATOM 2669 C C . GLN A 1 370 ? 38.193 22.583 -30.394 1.00 84.44 370 GLN A C 1
ATOM 2671 O O . GLN A 1 370 ? 37.304 23.038 -29.676 1.00 84.44 370 GLN A O 1
ATOM 2676 N N . PHE A 1 371 ? 39.184 21.834 -29.904 1.00 80.38 371 PHE A N 1
ATOM 2677 C CA . PHE A 1 371 ? 39.317 21.543 -28.475 1.00 80.38 371 PHE A CA 1
ATOM 2678 C C . PHE A 1 371 ? 39.477 22.798 -27.630 1.00 80.38 371 PHE A C 1
ATOM 2680 O O . PHE A 1 371 ? 38.766 22.943 -26.640 1.00 80.38 371 PHE A O 1
ATOM 2687 N N . LYS A 1 372 ? 40.322 23.748 -28.047 1.00 80.44 372 LYS A N 1
ATOM 2688 C CA . LYS A 1 372 ? 40.477 25.037 -27.348 1.00 80.44 372 LYS A CA 1
ATOM 2689 C C . LYS A 1 372 ? 39.149 25.800 -27.264 1.00 80.44 372 LYS A C 1
ATOM 2691 O O . LYS A 1 372 ? 38.798 26.324 -26.210 1.00 80.44 372 LYS A O 1
ATOM 2696 N N . LEU A 1 373 ? 38.362 25.802 -28.343 1.00 82.06 373 LEU A N 1
ATOM 2697 C CA . LEU A 1 373 ? 37.026 26.411 -28.364 1.00 82.06 373 LEU A CA 1
ATOM 2698 C C . LEU A 1 373 ? 36.015 25.681 -27.471 1.00 82.06 373 LEU A C 1
ATOM 2700 O O . LEU A 1 373 ? 35.140 26.322 -26.889 1.00 82.06 373 LEU A O 1
ATOM 2704 N N . MET A 1 374 ? 36.093 24.354 -27.388 1.00 81.50 374 MET A N 1
ATOM 2705 C CA . MET A 1 374 ? 35.213 23.548 -26.543 1.00 81.50 374 MET A CA 1
ATOM 2706 C C . MET A 1 374 ? 35.574 23.678 -25.060 1.00 81.50 374 MET A C 1
ATOM 2708 O O . MET A 1 374 ? 34.669 23.825 -24.242 1.00 81.50 374 MET A O 1
ATOM 2712 N N . ALA A 1 375 ? 36.866 23.714 -24.730 1.00 76.62 375 ALA A N 1
ATOM 2713 C CA . ALA A 1 375 ? 37.385 23.983 -23.391 1.00 76.62 375 ALA A CA 1
ATOM 2714 C C . ALA A 1 375 ? 36.947 25.366 -22.893 1.00 76.62 375 ALA A C 1
ATOM 2716 O O . ALA A 1 375 ? 36.377 25.476 -21.813 1.00 76.62 375 ALA A O 1
ATOM 2717 N N . ALA A 1 376 ? 37.074 26.403 -23.729 1.00 78.38 376 ALA A N 1
ATOM 2718 C CA . ALA A 1 376 ? 36.622 27.758 -23.399 1.00 78.38 376 ALA A CA 1
ATOM 2719 C C . ALA A 1 376 ? 35.106 27.859 -23.121 1.00 78.38 376 ALA A C 1
ATOM 2721 O O . ALA A 1 376 ? 34.654 28.792 -22.462 1.00 78.38 376 ALA A O 1
ATOM 2722 N N . LYS A 1 377 ? 34.307 26.908 -23.625 1.00 77.19 377 LYS A N 1
ATOM 2723 C CA . LYS A 1 377 ? 32.848 26.847 -23.432 1.00 77.19 377 LYS A CA 1
ATOM 2724 C C . LYS A 1 377 ? 32.413 25.925 -22.291 1.00 77.19 377 LYS A C 1
ATOM 2726 O O . LYS A 1 377 ? 31.226 25.910 -21.970 1.00 77.19 377 LYS A O 1
ATOM 2731 N N . ALA A 1 378 ? 33.331 25.166 -21.695 1.00 73.69 378 ALA A N 1
ATOM 2732 C CA . ALA A 1 378 ? 33.061 24.210 -20.626 1.00 73.69 378 ALA A CA 1
ATOM 2733 C C . ALA A 1 378 ? 33.721 24.687 -19.313 1.00 73.69 378 ALA A C 1
ATOM 2735 O O . ALA A 1 378 ? 34.806 24.221 -18.973 1.00 73.69 378 ALA A O 1
ATOM 2736 N N . PRO A 1 379 ? 33.084 25.599 -18.548 1.00 55.09 379 PRO A N 1
ATOM 2737 C CA . PRO A 1 379 ? 33.682 26.242 -17.368 1.00 55.09 379 PRO A CA 1
ATOM 2738 C C . PRO A 1 379 ? 33.945 25.307 -16.168 1.00 55.09 379 PRO A C 1
ATOM 2740 O O . PRO A 1 379 ? 34.335 25.782 -15.107 1.00 55.09 379 PRO A O 1
ATOM 2743 N N . SER A 1 380 ? 33.715 23.997 -16.302 1.00 54.22 380 SER A N 1
ATOM 2744 C CA . SER A 1 380 ? 33.889 22.989 -15.247 1.00 54.22 380 SER A CA 1
ATOM 2745 C C . SER A 1 380 ? 35.170 22.156 -15.368 1.00 54.22 380 SER A C 1
ATOM 2747 O O . SER A 1 380 ? 35.362 21.247 -14.565 1.00 54.22 380 SER A O 1
ATOM 2749 N N . LEU A 1 381 ? 36.025 22.407 -16.364 1.00 55.03 381 LEU A N 1
ATOM 2750 C CA . LEU A 1 381 ? 37.348 21.783 -16.428 1.00 55.03 381 LEU A CA 1
ATOM 2751 C C . LEU A 1 381 ? 38.284 22.576 -15.510 1.00 55.03 381 LEU A C 1
ATOM 2753 O O . LEU A 1 381 ? 38.510 23.765 -15.729 1.00 55.03 381 LEU A O 1
ATOM 2757 N N . LEU A 1 382 ? 38.734 21.933 -14.431 1.00 46.69 382 LEU A N 1
ATOM 2758 C CA . LEU A 1 382 ? 39.559 22.558 -13.400 1.00 46.69 382 LEU A CA 1
ATOM 2759 C C . LEU A 1 382 ? 40.856 23.104 -14.026 1.00 46.69 382 LEU A C 1
ATOM 2761 O O . LEU A 1 382 ? 41.493 22.379 -14.795 1.00 46.69 382 LEU A O 1
ATOM 2765 N N . PRO A 1 383 ? 41.272 24.347 -13.716 1.00 49.62 383 PRO A N 1
ATOM 2766 C CA . PRO A 1 383 ? 42.628 24.775 -14.033 1.00 49.62 383 PRO A CA 1
ATOM 2767 C C . PRO A 1 383 ? 43.617 23.830 -13.338 1.00 49.62 383 PRO A C 1
ATOM 2769 O O . PRO A 1 383 ? 43.350 23.376 -12.225 1.00 49.62 383 PRO A O 1
ATOM 2772 N N . LEU A 1 384 ? 44.738 23.525 -14.001 1.00 47.00 384 LEU A N 1
ATOM 2773 C CA . LEU A 1 384 ? 45.852 22.801 -13.386 1.00 47.00 384 LEU A CA 1
ATOM 2774 C C . LEU A 1 384 ? 46.240 23.523 -12.089 1.00 47.00 384 LEU A C 1
ATOM 2776 O O . LEU A 1 384 ? 46.706 24.661 -12.133 1.00 47.00 384 LEU A O 1
ATOM 2780 N N . GLU A 1 385 ? 46.008 22.883 -10.942 1.00 44.28 385 GLU A N 1
ATOM 2781 C CA . GLU A 1 385 ? 46.662 23.302 -9.708 1.00 44.28 385 GLU A CA 1
ATOM 2782 C C . GLU A 1 385 ? 48.165 23.091 -9.907 1.00 44.28 385 GLU A C 1
ATOM 2784 O O . GLU A 1 385 ? 48.604 22.016 -10.323 1.00 44.28 385 GLU A O 1
ATOM 2789 N N . ASP A 1 386 ? 48.932 24.155 -9.677 1.00 46.56 386 ASP A N 1
ATOM 2790 C CA . ASP A 1 386 ? 50.388 24.129 -9.704 1.00 46.56 386 ASP A CA 1
ATOM 2791 C C . ASP A 1 386 ? 50.875 23.032 -8.735 1.00 46.56 386 ASP A C 1
ATOM 2793 O O . ASP A 1 386 ? 50.511 23.077 -7.551 1.00 46.56 386 ASP A O 1
ATOM 2797 N N . PRO A 1 387 ? 51.640 22.020 -9.192 1.00 43.69 387 PRO A N 1
ATOM 2798 C CA . PRO A 1 387 ? 52.057 20.903 -8.345 1.00 43.69 387 PRO A CA 1
ATOM 2799 C C . PRO A 1 387 ? 52.909 21.325 -7.135 1.00 43.69 387 PRO A C 1
ATOM 2801 O O . PRO A 1 387 ? 53.074 20.519 -6.218 1.00 43.69 387 PRO A O 1
ATOM 2804 N N . ASP A 1 388 ? 53.391 22.574 -7.091 1.00 49.34 388 ASP A N 1
ATOM 2805 C CA . ASP A 1 388 ? 54.170 23.122 -5.975 1.00 49.34 388 ASP A CA 1
ATOM 2806 C C . ASP A 1 388 ? 53.338 23.844 -4.890 1.00 49.34 388 ASP A C 1
ATOM 2808 O O . ASP A 1 388 ? 53.888 24.269 -3.876 1.00 49.34 388 ASP A O 1
ATOM 2812 N N . GLY A 1 389 ? 52.006 23.923 -5.010 1.00 44.75 389 GLY A N 1
ATOM 2813 C CA . GLY A 1 389 ? 51.134 24.260 -3.875 1.00 44.75 389 GLY A CA 1
ATOM 2814 C C . GLY A 1 389 ? 51.258 25.681 -3.302 1.00 44.75 389 GLY A C 1
ATOM 2815 O O . GLY A 1 389 ? 50.794 25.915 -2.182 1.00 44.75 389 GLY A O 1
ATOM 2816 N N . ASP A 1 390 ? 51.811 26.643 -4.044 1.00 41.75 390 ASP A N 1
ATOM 2817 C CA . ASP A 1 390 ? 51.771 28.051 -3.648 1.00 41.75 390 ASP A CA 1
ATOM 2818 C C . ASP A 1 390 ? 50.523 28.737 -4.215 1.00 41.75 390 ASP A C 1
ATOM 2820 O O . ASP A 1 390 ? 50.340 28.920 -5.419 1.00 41.75 390 ASP A O 1
ATOM 2824 N N . ARG A 1 391 ? 49.627 29.132 -3.304 1.00 41.91 391 ARG A N 1
ATOM 2825 C CA . ARG A 1 391 ? 48.458 29.963 -3.607 1.00 41.91 391 ARG A CA 1
ATOM 2826 C C . ARG A 1 391 ? 48.912 31.260 -4.274 1.00 41.91 391 ARG A C 1
ATOM 2828 O O . ARG A 1 391 ? 49.403 32.162 -3.595 1.00 41.91 391 ARG A O 1
ATOM 2835 N N . ALA A 1 392 ? 48.650 31.395 -5.570 1.00 37.84 392 ALA A N 1
ATOM 2836 C CA . ALA A 1 392 ? 48.616 32.700 -6.204 1.00 37.84 392 ALA A CA 1
ATOM 2837 C C . ALA A 1 392 ? 47.502 33.546 -5.557 1.00 37.84 392 ALA A C 1
ATOM 2839 O O . ALA A 1 392 ? 46.324 33.185 -5.542 1.00 37.84 392 ALA A O 1
ATOM 2840 N N . ASP A 1 393 ? 47.937 34.656 -4.974 1.00 38.06 393 ASP A N 1
ATOM 2841 C CA . ASP A 1 393 ? 47.176 35.757 -4.390 1.00 38.06 393 ASP A CA 1
ATOM 2842 C C . ASP A 1 393 ? 45.986 36.190 -5.286 1.00 38.06 393 ASP A C 1
ATOM 2844 O O . ASP A 1 393 ? 46.176 36.397 -6.491 1.00 38.06 393 ASP A O 1
ATOM 2848 N N . PRO A 1 394 ? 44.749 36.353 -4.765 1.00 39.72 394 PRO A N 1
ATOM 2849 C CA . PRO A 1 394 ? 43.613 36.800 -5.564 1.00 39.72 394 PRO A CA 1
ATOM 2850 C C . PRO A 1 394 ? 43.674 38.324 -5.736 1.00 39.72 394 PRO A C 1
ATOM 2852 O O . PRO A 1 394 ? 42.951 39.077 -5.085 1.00 39.72 394 PRO A O 1
ATOM 2855 N N . GLY A 1 395 ? 44.549 38.799 -6.620 1.00 41.31 395 GLY A N 1
ATOM 2856 C CA . GLY A 1 395 ? 44.728 40.229 -6.857 1.00 41.31 395 GLY A CA 1
ATOM 2857 C C . GLY A 1 395 ? 45.397 40.533 -8.188 1.00 41.31 395 GLY A C 1
ATOM 2858 O O . GLY A 1 395 ? 46.588 40.812 -8.236 1.00 41.31 395 GLY A O 1
ATOM 2859 N N . GLY A 1 396 ? 44.631 40.532 -9.281 1.00 28.69 396 GLY A N 1
ATOM 2860 C CA . GLY A 1 396 ? 45.153 40.951 -10.581 1.00 28.69 396 GLY A CA 1
ATOM 2861 C C . GLY A 1 396 ? 44.114 40.915 -11.691 1.00 28.69 396 GLY A C 1
ATOM 2862 O O . GLY A 1 396 ? 43.930 39.901 -12.352 1.00 28.69 396 GLY A O 1
ATOM 2863 N N . HIS A 1 397 ? 43.435 42.042 -11.902 1.00 38.28 397 HIS A N 1
ATOM 2864 C CA . HIS A 1 397 ? 42.681 42.328 -13.120 1.00 38.28 397 HIS A CA 1
ATOM 2865 C C . HIS A 1 397 ? 43.538 42.075 -14.364 1.00 38.28 397 HIS A C 1
ATOM 2867 O O . HIS A 1 397 ? 44.615 42.646 -14.430 1.00 38.28 397 HIS A O 1
ATOM 2873 N N . PHE A 1 398 ? 43.041 41.322 -15.349 1.00 35.00 398 PHE A N 1
ATOM 2874 C CA . PHE A 1 398 ? 43.188 41.603 -16.788 1.00 35.00 398 PHE A CA 1
ATOM 2875 C C . PHE A 1 398 ? 42.495 40.505 -17.599 1.00 35.00 398 PHE A C 1
ATOM 2877 O O . PHE A 1 398 ? 43.033 39.416 -17.684 1.00 35.00 398 PHE A O 1
ATOM 2884 N N . TRP A 1 399 ? 41.345 40.809 -18.209 1.00 32.31 399 TRP A N 1
ATOM 2885 C CA . TRP A 1 399 ? 40.969 40.341 -19.553 1.00 32.31 399 TRP A CA 1
ATOM 2886 C C . TRP A 1 399 ? 39.997 41.371 -20.137 1.00 32.31 399 TRP A C 1
ATOM 2888 O O . TRP A 1 399 ? 38.796 41.354 -19.869 1.00 32.31 399 TRP A O 1
ATOM 2898 N N . ASP A 1 400 ? 40.567 42.324 -20.873 1.00 32.66 400 ASP A N 1
ATOM 2899 C CA . ASP A 1 400 ? 39.848 43.186 -21.808 1.00 32.66 400 ASP A CA 1
ATOM 2900 C C . ASP A 1 400 ? 39.631 42.378 -23.098 1.00 32.66 400 ASP A C 1
ATOM 2902 O O . ASP A 1 400 ? 40.568 41.763 -23.612 1.00 32.66 400 ASP A O 1
ATOM 2906 N N . TYR A 1 401 ? 38.391 42.326 -23.580 1.00 36.38 401 TYR A N 1
ATOM 2907 C CA . TYR A 1 401 ? 38.013 41.598 -24.790 1.00 36.38 401 TYR A CA 1
ATOM 2908 C C . TYR A 1 401 ? 38.211 42.498 -26.017 1.00 36.38 401 TYR A C 1
ATOM 2910 O O . TYR A 1 401 ? 37.473 43.469 -26.209 1.00 36.38 401 TYR A O 1
ATOM 2918 N N . ARG A 1 402 ? 39.145 42.115 -26.894 1.00 37.28 402 ARG A N 1
ATOM 2919 C CA . ARG A 1 402 ? 39.119 42.433 -28.328 1.00 37.28 402 ARG A CA 1
ATOM 2920 C C . ARG A 1 402 ? 39.507 41.226 -29.158 1.00 37.28 402 ARG A C 1
ATOM 2922 O O . ARG A 1 402 ? 40.490 40.556 -28.778 1.00 37.28 402 ARG A O 1
#

Secondary structure (DSSP, 8-state):
-HHHHHHHTTSS-TTPPPPHHHHHHHHHHHHHHHHHHHHTTS-----TTS--HHHHHHHHHHHHHHHGGGGTPPP-HHHHHHHHHHHHHHHHHHTTSSS-HHHHHHHHHHHTT---TT--HHHHHHHHHHHHHHHHHTTS----SGGG--TTTHHHHHHHHHHHHSTTTS-HHHHHHHHHHHHHHHHHHTS-SSSHHHHHHHHHHHTT---TTS-HHHHHHHHHHHHHHHHHTTS----SGGG--TTTHHHHHHHHHHHH-TTTS-HHHHHHHHHHHHHHHHHHHHHHHHHHHHHHHHHT--HHHHHTT--HHHHHHHHHHHHHHHHHHSSS-----GGGS-TTTHHHHHHHHHHHHHT-HHHHHHHHHHHHHHHHT-TTS-----TT-----S--------